Protein AF-A0A9P6LLQ5-F1 (afdb_monomer)

Solvent-accessible surface area (backbone atoms only — not comparable to full-atom values): 32988 Å² total; per-residue (Å²): 132,82,76,70,70,67,51,88,48,36,37,33,27,37,17,64,44,73,32,24,47,48,26,50,40,21,23,51,78,48,32,34,46,58,38,35,28,18,53,47,85,56,97,77,60,86,90,46,80,38,50,38,34,49,25,24,56,54,14,24,48,66,31,35,62,62,50,35,50,22,39,61,77,56,40,49,69,31,38,43,35,36,33,25,42,23,50,36,82,89,33,50,82,45,73,73,49,70,48,54,32,72,86,53,32,38,24,42,27,49,46,45,60,35,50,53,44,39,58,74,67,47,67,86,83,37,66,40,61,54,33,38,73,68,50,77,44,78,53,73,68,94,81,62,31,38,36,38,36,27,73,81,74,52,73,52,73,26,50,28,41,38,22,23,48,27,61,77,20,58,52,44,24,69,61,71,37,85,88,39,69,50,47,50,57,39,73,68,44,33,30,29,34,52,20,48,28,55,26,71,62,36,26,72,62,59,34,64,69,57,33,70,30,37,40,36,26,29,17,61,55,22,31,39,35,37,32,49,37,81,94,60,54,27,24,39,39,39,41,38,37,63,52,96,59,83,76,97,46,98,80,60,50,65,43,88,50,48,69,67,56,56,45,57,69,33,68,41,38,10,77,58,56,38,50,55,56,67,53,40,46,63,40,41,37,35,55,37,51,21,32,69,87,36,58,62,95,60,40,40,47,63,48,36,32,41,38,28,37,32,50,37,25,38,47,70,66,66,43,44,63,68,22,49,10,35,38,43,23,23,38,46,31,53,39,57,51,33,85,86,41,65,51,62,68,42,42,24,33,26,32,49,19,41,28,75,65,39,44,67,59,36,50,50,50,20,52,50,12,51,50,44,50,33,48,39,16,36,68,45,97,64,36,82,44,62,67,59,49,48,52,53,50,53,53,53,48,45,64,53,42,66,44,59,57,66,61,51,34,52,55,26,49,50,43,25,48,52,43,46,46,52,50,44,50,52,49,48,40,59,48,18,72,73,71,74,57,82,73,91,43,76,89,39,52,64,46,50,47,57,46,51,74,73,50,76,76,60,65,70,97,57,58,50,71,65,53,42,69,64,44,45,79,63,52,73,77,52,61,51,74,45,35,32,34,37,41,43,50,58,59,58,64,48,70,54,60,42,43,75,72,53,33,51,44,35,38,37,29,20,63,33,64,70,33,41,56,47,50,47,49,52,38,24,70,75,70,74,50,73,76,56,47,67,42,72,41,49,58,55,68,50,83,70,98,60,67,18,47,32,38,36,32,61,40,34,68,53,53,42,38,73,72,35,68,66,45,35,50,35,24,53,52,27,50,61,72,31,39,37,91,90,17,38,34,42,38,37,28,72,50,92,60,73,80,76,52,88,90,58,70,47,47,81,42,83,74,42,73,45,76,51,86,63,95,45,99,81,53,76,90,46,49,37,29,28,34,40,34,35,66,52,84,80,129

pLDDT: mean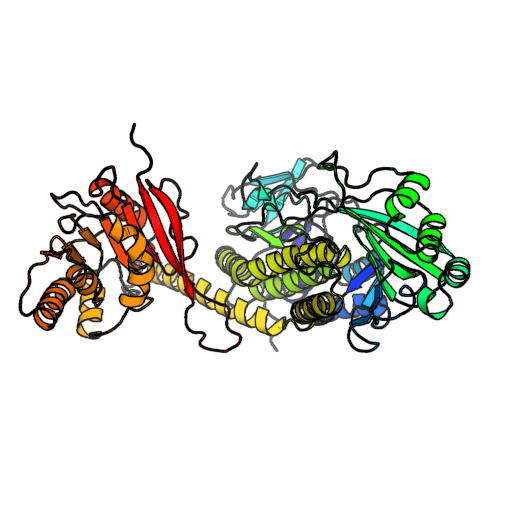 89.6, std 13.36, range [29.39, 98.88]

InterPro domains:
  IPR002938 FAD-binding domain [PF01494] (9-337)
  IPR013216 Methyltransferase type 11 [PF08241] (485-557)
  IPR029063 S-adenosyl-L-methionine-dependent methyltransferase superfamily [G3DSA:3.40.50.150] (440-607)
  IPR029063 S-adenosyl-L-methionine-dependent methyltransferase superfamily [SSF53335] (442-596)
  IPR036188 FAD/NAD(P)-binding domain superfamily [G3DSA:3.50.50.60] (10-396)
  IPR036188 FAD/NAD(P)-binding domain superfamily [SSF51905] (9-380)
  IPR051104 FAD-dependent monooxygenase-like [PTHR46720] (4-416)

Secondary structure (DSSP, 8-state):
-PPPPPPSS-EEEE--SHHHHHHHHHHHHTT--EEEEESSSS----S-EEEE-HHHHHHHHHH-HHHHHHHHHHPPPEEPEEEEETTSTTTTTSEEEEE--SSSSEEEEEHHHHHHHHHTTSPTT-EEES--EEEEE---STT-PEEEEETTS-EEEESEEEE---TT-HHHHHHH-TT-GGGS-EEEEEEEEEEEEEHHHHHHHH-HHHHHSEEEEEETTEEEEEEEEGGGTEEEEEEEEE-SS--S-SS--EE---HHHHHHHTTTS-HHHHHHHHH-B---EEEEEESSSS--S-SEETTEEE-THHHH---GGGS-HHHHHHHHHHHHHHHHHSTT--SHHHHHHHHHHHHHHHHHHHHHHHHHHHHHHHHHTT-STTTT-HHHHHHHHHHHHHHHHT--HHHHHHHHHHHHHHHHHHHHHHHHHHHHHHH---S--TTSHHHHHHHHHH-SS--SSS-HHHHHHHHHHHHTTS-TT--EEEE--TT--HHHHHHHTT---EEEEESSHHHHHHHHHHHHHHHSS--SEEEE--GGG---S--EEEEEEESHHHHHHTT-HHHHHHHHHHHHHHEEEEEEEEEEES-TTTT--TT-SEEEEEEEEEEPPPSSTTS---EEEEEEEEEPP--

Mean predicted aligned error: 14.58 Å

Structure (mmCIF, N/CA/C/O backbone):
data_AF-A0A9P6LLQ5-F1
#
_entry.id   AF-A0A9P6LLQ5-F1
#
loop_
_atom_site.group_PDB
_atom_site.id
_atom_site.type_symbol
_atom_site.label_atom_id
_atom_site.label_alt_id
_atom_site.label_comp_id
_atom_site.label_asym_id
_atom_site.label_entity_id
_atom_site.label_seq_id
_atom_site.pdbx_PDB_ins_code
_atom_site.Cartn_x
_atom_site.Cartn_y
_atom_site.Cartn_z
_atom_site.occupancy
_atom_site.B_iso_or_equiv
_atom_site.auth_seq_id
_atom_site.auth_comp_id
_atom_site.auth_asym_id
_atom_site.auth_atom_id
_atom_site.pdbx_PDB_model_num
ATOM 1 N N . MET A 1 1 ? -7.141 31.381 15.693 1.00 39.03 1 MET A N 1
ATOM 2 C CA . MET A 1 1 ? -7.296 29.912 15.676 1.00 39.03 1 MET A CA 1
ATOM 3 C C . MET A 1 1 ? -6.970 29.407 17.067 1.00 39.03 1 MET A C 1
ATOM 5 O O . MET A 1 1 ? -5.881 29.690 17.548 1.00 39.03 1 MET A O 1
ATOM 9 N N . ILE A 1 2 ? -7.929 28.777 17.743 1.00 39.59 2 ILE A N 1
ATOM 10 C CA . ILE A 1 2 ? -7.709 28.137 19.045 1.00 39.59 2 ILE A CA 1
ATOM 11 C C . ILE A 1 2 ? -6.823 26.916 18.769 1.00 39.59 2 ILE A C 1
ATOM 13 O O . ILE A 1 2 ? -7.174 26.112 17.909 1.00 39.59 2 ILE A O 1
ATOM 17 N N . SER A 1 3 ? -5.656 26.815 19.414 1.00 51.59 3 SER A N 1
ATOM 18 C CA . SER A 1 3 ? -4.838 25.597 19.337 1.00 51.59 3 SER A CA 1
ATOM 19 C C . SER A 1 3 ? -5.704 24.415 19.782 1.00 51.59 3 SER A C 1
ATOM 21 O O . SER A 1 3 ? -6.337 24.538 20.833 1.00 51.59 3 SER A O 1
ATOM 23 N N . PRO A 1 4 ? -5.757 23.297 19.034 1.00 62.06 4 PRO A N 1
ATOM 24 C CA . PRO A 1 4 ? -6.558 22.148 19.439 1.00 62.06 4 PRO A CA 1
ATOM 25 C C . PRO A 1 4 ? -6.144 21.708 20.845 1.00 62.06 4 PRO A C 1
ATOM 27 O O . PRO A 1 4 ? -4.951 21.689 21.166 1.00 62.06 4 PRO A O 1
ATOM 30 N N . SER A 1 5 ? -7.121 21.420 21.704 1.00 79.00 5 SER A N 1
ATOM 31 C CA . SER A 1 5 ? -6.853 20.912 23.047 1.00 79.00 5 SER A CA 1
ATOM 32 C C . SER A 1 5 ? -6.138 19.567 22.953 1.00 79.00 5 SER A C 1
ATOM 34 O O . SER A 1 5 ? -6.417 18.765 22.060 1.00 79.00 5 SER A O 1
ATOM 36 N N . ARG A 1 6 ? -5.210 19.317 23.878 1.00 89.69 6 ARG A N 1
ATOM 37 C CA . ARG A 1 6 ? -4.521 18.028 23.976 1.00 89.69 6 ARG A CA 1
ATOM 38 C C . ARG A 1 6 ? -5.545 16.904 24.160 1.00 89.69 6 ARG A C 1
ATOM 40 O O . ARG A 1 6 ? -6.432 17.041 24.998 1.00 89.69 6 ARG A O 1
ATOM 47 N N . LYS A 1 7 ? -5.420 15.816 23.393 1.00 92.44 7 LYS A N 1
ATOM 48 C CA . LYS A 1 7 ? -6.261 14.618 23.567 1.00 92.44 7 LYS A CA 1
ATOM 49 C C . LYS A 1 7 ? -5.940 13.918 24.893 1.00 92.44 7 LYS A C 1
ATOM 51 O O . LYS A 1 7 ? -4.792 13.942 25.340 1.00 92.44 7 LYS A O 1
ATOM 56 N N . GLU A 1 8 ? -6.942 13.285 25.499 1.00 90.88 8 GLU A N 1
ATOM 57 C CA . GLU A 1 8 ? -6.810 12.575 26.786 1.00 90.88 8 GLU A CA 1
ATOM 58 C C . GLU A 1 8 ? -6.404 11.097 26.638 1.00 90.88 8 GLU A C 1
ATOM 60 O O . GLU A 1 8 ? -6.191 10.412 27.635 1.00 90.88 8 GLU A O 1
ATOM 65 N N . PHE A 1 9 ? -6.242 10.620 25.402 1.00 94.50 9 PHE A N 1
ATOM 66 C CA . PHE A 1 9 ? -5.766 9.278 25.070 1.00 94.50 9 PHE A CA 1
ATOM 67 C C . PHE A 1 9 ? -4.343 9.302 24.496 1.00 94.50 9 PHE A C 1
ATOM 69 O O . PHE A 1 9 ? -3.889 10.321 23.969 1.00 94.50 9 PHE A O 1
ATOM 76 N N . GLU A 1 10 ? -3.646 8.168 24.557 1.00 95.50 10 GLU A N 1
ATOM 77 C CA . GLU A 1 10 ? -2.300 7.990 24.005 1.00 95.50 10 GLU A CA 1
ATOM 78 C C . GLU A 1 10 ? -2.232 6.896 22.930 1.00 95.50 10 GLU A C 1
ATOM 80 O O . GLU A 1 10 ? -2.770 5.797 23.091 1.00 95.50 10 GLU A O 1
ATOM 85 N N . VAL A 1 11 ? -1.505 7.189 21.847 1.00 98.31 11 VAL A N 1
ATOM 86 C CA . VAL A 1 11 ? -1.229 6.256 20.747 1.00 98.31 11 VAL A CA 1
ATOM 87 C C . VAL A 1 11 ? 0.194 5.697 20.852 1.00 98.31 11 VAL A C 1
ATOM 89 O O . VAL A 1 11 ? 1.173 6.439 20.766 1.00 98.31 11 VAL A O 1
ATOM 92 N N . ALA A 1 12 ? 0.335 4.379 20.962 1.00 98.56 12 ALA A N 1
ATOM 93 C CA . ALA A 1 12 ? 1.622 3.708 20.808 1.00 98.56 12 ALA A CA 1
ATOM 94 C C . ALA A 1 12 ? 1.927 3.461 19.326 1.00 98.56 12 ALA A C 1
ATOM 96 O O . ALA A 1 12 ? 1.108 2.901 18.601 1.00 98.56 12 ALA A O 1
ATOM 97 N N . ILE A 1 13 ? 3.118 3.849 18.877 1.00 98.88 13 ILE A N 1
ATOM 98 C CA . ILE A 1 13 ? 3.598 3.643 17.507 1.00 98.88 13 ILE A CA 1
ATOM 99 C C . ILE A 1 13 ? 4.696 2.582 17.544 1.00 98.88 13 ILE A C 1
ATOM 101 O O . ILE A 1 13 ? 5.737 2.792 18.164 1.00 98.88 13 ILE A O 1
ATOM 105 N N . ILE A 1 14 ? 4.484 1.445 16.886 1.00 98.62 14 ILE A N 1
ATOM 106 C CA . ILE A 1 14 ? 5.422 0.315 16.892 1.00 98.62 14 ILE A CA 1
ATOM 107 C C . ILE A 1 14 ? 6.282 0.387 15.635 1.00 98.62 14 ILE A C 1
ATOM 109 O O . ILE A 1 14 ? 5.818 0.045 14.556 1.00 98.62 14 ILE A O 1
ATOM 113 N N . GLY A 1 15 ? 7.529 0.831 15.763 1.00 97.75 15 GLY A N 1
ATOM 114 C CA . GLY A 1 15 ? 8.470 1.023 14.659 1.00 97.75 15 GLY A CA 1
ATOM 115 C C . GLY A 1 15 ? 8.764 2.498 14.371 1.00 97.75 15 GLY A C 1
ATOM 116 O O . GLY A 1 15 ? 7.870 3.304 14.118 1.00 97.75 15 GLY A O 1
ATOM 117 N N . GLY A 1 16 ? 10.049 2.842 14.376 1.00 95.81 16 GLY A N 1
ATOM 118 C CA . GLY A 1 16 ? 10.630 4.169 14.173 1.00 95.81 16 GLY A CA 1
ATOM 119 C C . GLY A 1 16 ? 11.178 4.406 12.763 1.00 95.81 16 GLY A C 1
ATOM 120 O O . GLY A 1 16 ? 12.087 5.214 12.588 1.00 95.81 16 GLY A O 1
ATOM 121 N N . GLY A 1 17 ? 10.648 3.709 11.754 1.00 94.62 17 GLY A N 1
ATOM 122 C CA . GLY A 1 17 ? 10.946 3.985 10.346 1.00 94.62 17 GLY A CA 1
ATOM 123 C C . GLY A 1 17 ? 10.231 5.238 9.817 1.00 94.62 17 GLY A C 1
ATOM 124 O O . GLY A 1 17 ? 9.564 5.958 10.560 1.00 94.62 17 GLY A O 1
ATOM 125 N N . ILE A 1 18 ? 10.308 5.467 8.498 1.00 95.06 18 ILE A N 1
ATOM 126 C CA . ILE A 1 18 ? 9.675 6.620 7.820 1.00 95.06 18 ILE A CA 1
ATOM 127 C C . ILE A 1 18 ? 8.195 6.769 8.200 1.00 95.06 18 ILE A C 1
ATOM 129 O O . ILE A 1 18 ? 7.778 7.869 8.548 1.00 95.06 18 ILE A O 1
ATOM 133 N N . ALA A 1 19 ? 7.413 5.683 8.177 1.00 97.56 19 ALA A N 1
ATOM 134 C CA . ALA A 1 19 ? 5.990 5.720 8.521 1.00 97.56 19 ALA A CA 1
ATOM 135 C C . ALA A 1 19 ? 5.755 6.180 9.972 1.00 97.56 19 ALA A C 1
ATOM 137 O O . ALA A 1 19 ? 5.012 7.131 10.211 1.00 97.56 19 ALA A O 1
ATOM 138 N N . GLY A 1 20 ? 6.437 5.550 10.935 1.00 98.19 20 GLY A N 1
ATOM 139 C CA . GLY A 1 20 ? 6.239 5.807 12.361 1.00 98.19 20 GLY A CA 1
ATOM 140 C C . GLY A 1 20 ? 6.722 7.181 12.810 1.00 98.19 20 GLY A C 1
ATOM 141 O O . GLY A 1 20 ? 6.003 7.873 13.526 1.00 98.19 20 GLY A O 1
ATOM 142 N N . VAL A 1 21 ? 7.891 7.625 12.338 1.00 98.19 21 VAL A N 1
ATOM 143 C CA . VAL A 1 21 ? 8.398 8.975 12.640 1.00 98.19 21 VAL A CA 1
ATOM 144 C C . VAL A 1 21 ? 7.507 10.046 12.009 1.00 98.19 21 VAL A C 1
ATOM 146 O O . VAL A 1 21 ? 7.161 11.018 12.679 1.00 98.19 21 VAL A O 1
ATOM 149 N N . THR A 1 22 ? 7.066 9.852 10.762 1.00 98.56 22 THR A N 1
ATOM 150 C CA . THR A 1 22 ? 6.141 10.788 10.099 1.00 98.56 22 THR A CA 1
ATOM 151 C C . THR A 1 22 ? 4.816 10.888 10.857 1.00 98.56 22 THR A C 1
ATOM 153 O O . THR A 1 22 ? 4.329 11.993 11.109 1.00 98.56 22 THR A O 1
ATOM 156 N N . LEU A 1 23 ? 4.251 9.748 11.271 1.00 98.81 23 LEU A N 1
ATOM 157 C CA . LEU A 1 23 ? 3.024 9.699 12.065 1.00 98.81 23 LEU A CA 1
ATOM 158 C C . LEU A 1 23 ? 3.201 10.401 13.416 1.00 98.81 23 LEU A C 1
ATOM 160 O O . LEU A 1 23 ? 2.365 11.221 13.785 1.00 98.81 23 LEU A O 1
ATOM 164 N N . ALA A 1 24 ? 4.300 10.140 14.126 1.00 98.69 24 ALA A N 1
ATOM 165 C CA . ALA A 1 24 ? 4.577 10.749 15.424 1.00 98.69 24 ALA A CA 1
ATOM 166 C C . ALA A 1 24 ? 4.699 12.277 15.343 1.00 98.69 24 ALA A C 1
ATOM 168 O O . ALA A 1 24 ? 4.141 12.979 16.189 1.00 98.69 24 ALA A O 1
ATOM 169 N N . ILE A 1 25 ? 5.369 12.807 14.310 1.00 98.44 25 ILE A N 1
ATOM 170 C CA . ILE A 1 25 ? 5.411 14.254 14.042 1.00 98.44 25 ILE A CA 1
ATOM 171 C C . ILE A 1 25 ? 3.991 14.771 13.805 1.00 98.44 25 ILE A C 1
ATOM 173 O O . ILE A 1 25 ? 3.567 15.733 14.446 1.00 98.44 25 ILE A O 1
ATOM 177 N N . SER A 1 26 ? 3.241 14.115 12.916 1.00 98.44 26 SER A N 1
ATOM 178 C CA . SER A 1 26 ? 1.905 14.557 12.518 1.00 98.44 26 SER A CA 1
ATOM 179 C C . SER A 1 26 ? 0.912 14.579 13.689 1.00 98.44 26 SER A C 1
ATOM 181 O O . SER A 1 26 ? 0.172 15.556 13.836 1.00 98.44 26 SER A O 1
ATOM 183 N N . LEU A 1 27 ? 0.947 13.562 14.558 1.00 98.31 27 LEU A N 1
ATOM 184 C CA . LEU A 1 27 ? 0.155 13.463 15.790 1.00 98.31 27 LEU A CA 1
ATOM 185 C C . LEU A 1 27 ? 0.591 14.492 16.841 1.00 98.31 27 LEU A C 1
ATOM 187 O O . LEU A 1 27 ? -0.252 15.212 17.378 1.00 98.31 27 LEU A O 1
ATOM 191 N N . SER A 1 28 ? 1.899 14.633 17.080 1.00 97.25 28 SER A N 1
ATOM 192 C CA . SER A 1 28 ? 2.438 15.593 18.056 1.00 97.25 28 SER A CA 1
ATOM 193 C C . SER A 1 28 ? 2.051 17.031 17.709 1.00 97.25 28 SER A C 1
ATOM 195 O O . SER A 1 28 ? 1.635 17.793 18.580 1.00 97.25 28 SER A O 1
ATOM 197 N N . LYS A 1 29 ? 2.115 17.403 16.424 1.00 95.94 29 LYS A N 1
ATOM 198 C CA . LYS A 1 29 ? 1.705 18.730 15.929 1.00 95.94 29 LYS A CA 1
ATOM 199 C C . LYS A 1 29 ? 0.200 18.980 16.039 1.00 95.94 29 LYS A C 1
ATOM 201 O O . LYS A 1 29 ? -0.226 20.131 16.059 1.00 95.94 29 LYS A O 1
ATOM 206 N N . ARG A 1 30 ? -0.593 17.914 16.149 1.00 96.12 30 ARG A N 1
ATOM 207 C CA . ARG A 1 30 ? -2.045 17.940 16.371 1.00 96.12 30 ARG A CA 1
ATOM 208 C C . ARG A 1 30 ? -2.429 17.767 17.846 1.00 96.12 30 ARG A C 1
ATOM 210 O O . ARG A 1 30 ? -3.601 17.569 18.146 1.00 96.12 30 ARG A O 1
ATOM 217 N N . ASN A 1 31 ? -1.463 17.856 18.766 1.00 95.31 31 ASN A N 1
ATOM 218 C CA . ASN A 1 31 ? -1.653 17.668 20.208 1.00 95.31 31 ASN A CA 1
ATOM 219 C C . ASN A 1 31 ? -2.263 16.301 20.587 1.00 95.31 31 ASN A C 1
ATOM 221 O O . ASN A 1 31 ? -2.956 16.188 21.602 1.00 95.31 31 ASN A O 1
ATOM 225 N N . VAL A 1 32 ? -1.980 15.256 19.800 1.00 97.19 32 VAL A N 1
ATOM 226 C CA . VAL A 1 32 ? -2.304 13.865 20.140 1.00 97.19 32 VAL A CA 1
ATOM 227 C C . VAL A 1 32 ? -1.087 13.230 20.829 1.00 97.19 32 VAL A C 1
ATOM 229 O O . VAL A 1 32 ? -0.031 13.121 20.198 1.00 97.19 32 VAL A O 1
ATOM 232 N N . PRO A 1 33 ? -1.188 12.823 22.109 1.00 97.06 33 PRO A N 1
ATOM 233 C CA . PRO A 1 33 ? -0.116 12.109 22.795 1.00 97.06 33 PRO A CA 1
ATOM 234 C C . PRO A 1 33 ? 0.243 10.808 22.075 1.00 97.06 33 PRO A C 1
ATOM 236 O O . PRO A 1 33 ? -0.631 10.004 21.749 1.00 97.06 33 PRO A O 1
ATOM 239 N N . CYS A 1 34 ? 1.534 10.589 21.840 1.00 98.12 34 CYS A N 1
ATOM 240 C CA . CYS A 1 34 ? 2.021 9.334 21.290 1.00 98.12 34 CYS A CA 1
ATOM 241 C C . CYS A 1 34 ? 3.435 9.008 21.773 1.00 98.12 34 CYS A C 1
ATOM 243 O O . CYS A 1 34 ? 4.178 9.907 22.164 1.00 98.12 34 CYS A O 1
ATOM 245 N N . THR A 1 35 ? 3.792 7.724 21.711 1.00 98.69 35 THR A N 1
ATOM 246 C CA . THR A 1 35 ? 5.124 7.205 22.049 1.00 98.69 35 THR A CA 1
ATOM 247 C C . THR A 1 35 ? 5.579 6.224 20.967 1.00 98.69 35 THR A C 1
ATOM 249 O O . THR A 1 35 ? 4.832 5.316 20.602 1.00 98.69 35 THR A O 1
ATOM 252 N N . ILE A 1 36 ? 6.803 6.385 20.451 1.00 98.69 36 ILE A N 1
ATOM 253 C CA . ILE A 1 36 ? 7.416 5.447 19.495 1.00 98.69 36 ILE A CA 1
ATOM 254 C C . ILE A 1 36 ? 8.150 4.348 20.266 1.00 98.69 36 ILE A C 1
ATOM 256 O O . ILE A 1 36 ? 9.004 4.643 21.100 1.00 98.69 36 ILE A O 1
ATOM 260 N N . TYR A 1 37 ? 7.895 3.091 19.922 1.00 98.56 37 TYR A N 1
ATOM 261 C CA . TYR A 1 37 ? 8.639 1.920 20.378 1.00 98.56 37 TYR A CA 1
ATOM 262 C C . TYR A 1 37 ? 9.444 1.363 19.202 1.00 98.56 37 TYR A C 1
ATOM 264 O O . TYR A 1 37 ? 8.872 0.865 18.236 1.00 98.56 37 TYR A O 1
ATOM 272 N N . GLU A 1 38 ? 10.769 1.491 19.260 1.00 97.38 38 GLU A N 1
ATOM 273 C CA . GLU A 1 38 ? 11.691 1.075 18.197 1.00 97.38 38 GLU A CA 1
ATOM 274 C C . GLU A 1 38 ? 12.566 -0.081 18.680 1.00 97.38 38 GLU A C 1
ATOM 276 O O . GLU A 1 38 ? 13.156 -0.010 19.759 1.00 97.38 38 GLU A O 1
ATOM 281 N N . LYS A 1 39 ? 12.678 -1.141 17.874 1.00 95.56 39 LYS A N 1
ATOM 282 C CA . LYS A 1 39 ? 13.473 -2.329 18.210 1.00 95.56 39 LYS A CA 1
ATOM 283 C C . LYS A 1 39 ? 14.980 -2.069 18.196 1.00 95.56 39 LYS A C 1
ATOM 285 O O . LYS A 1 39 ? 15.701 -2.680 18.976 1.00 95.56 39 LYS A O 1
ATOM 290 N N . ALA A 1 40 ? 15.465 -1.180 17.335 1.00 93.38 40 ALA A N 1
ATOM 291 C CA . ALA A 1 40 ? 16.864 -0.792 17.264 1.00 93.38 40 ALA A CA 1
ATOM 292 C C . ALA A 1 40 ? 17.268 0.085 18.461 1.00 93.38 40 ALA A C 1
ATOM 294 O O . ALA A 1 40 ? 16.442 0.756 19.081 1.00 93.38 40 ALA A O 1
ATOM 295 N N . GLY A 1 41 ? 18.567 0.105 18.770 1.00 92.06 41 GLY A N 1
ATOM 296 C CA . GLY A 1 41 ? 19.126 0.929 19.850 1.00 92.06 41 GLY A CA 1
ATOM 297 C C . GLY A 1 41 ? 19.239 2.422 19.521 1.00 92.06 41 GLY A C 1
ATOM 298 O O . GLY A 1 41 ? 19.517 3.225 20.407 1.00 92.06 41 GLY A O 1
ATOM 299 N N . ALA A 1 42 ? 19.039 2.792 18.258 1.00 88.31 42 ALA A N 1
ATOM 300 C CA . ALA A 1 42 ? 19.014 4.159 17.759 1.00 88.31 42 ALA A CA 1
ATOM 301 C C . ALA A 1 42 ? 18.252 4.187 16.428 1.00 88.31 42 ALA A C 1
ATOM 303 O O . ALA A 1 42 ? 18.064 3.143 15.802 1.00 88.31 42 ALA A O 1
ATOM 304 N N . PHE A 1 43 ? 17.863 5.377 15.968 1.00 82.75 43 PHE A N 1
ATOM 305 C CA . PHE A 1 43 ? 17.420 5.547 14.587 1.00 82.75 43 PHE A CA 1
ATOM 306 C C . PHE A 1 43 ? 18.602 5.258 13.663 1.00 82.75 43 PHE A C 1
ATOM 308 O O . PHE A 1 43 ? 19.517 6.068 13.537 1.00 82.75 43 PHE A O 1
ATOM 315 N N . THR A 1 44 ? 18.617 4.075 13.061 1.00 68.50 44 THR A N 1
ATOM 316 C CA . THR A 1 44 ? 19.648 3.672 12.111 1.00 68.50 44 THR A CA 1
ATOM 317 C C . THR A 1 44 ? 18.982 3.077 10.890 1.00 68.50 44 THR A C 1
ATOM 319 O O . THR A 1 44 ? 18.074 2.257 10.982 1.00 68.50 44 THR A O 1
ATOM 322 N N . GLU A 1 45 ? 19.430 3.512 9.720 1.00 62.38 45 GLU A N 1
ATOM 323 C CA . GLU A 1 45 ? 19.007 2.945 8.450 1.00 62.38 45 GLU A CA 1
ATOM 324 C C . GLU A 1 45 ? 20.226 2.833 7.546 1.00 62.38 45 GLU A C 1
ATOM 326 O O . GLU A 1 45 ? 20.957 3.804 7.335 1.00 62.38 45 GLU A O 1
ATOM 331 N N . ILE A 1 46 ? 20.470 1.637 7.015 1.00 54.09 46 ILE A N 1
ATOM 332 C CA . ILE A 1 46 ? 21.615 1.397 6.139 1.00 54.09 46 ILE A CA 1
ATOM 333 C C . ILE A 1 46 ? 21.250 1.819 4.709 1.00 54.09 46 ILE A C 1
ATOM 335 O O . ILE A 1 46 ? 20.429 1.189 4.048 1.00 54.09 46 ILE A O 1
ATOM 339 N N . GLY A 1 47 ? 21.902 2.886 4.234 1.00 55.47 47 GLY A N 1
ATOM 340 C CA . GLY A 1 47 ? 22.489 2.973 2.889 1.00 55.47 47 GLY A CA 1
ATOM 341 C C . GLY A 1 47 ? 21.610 2.718 1.659 1.00 55.47 47 GLY A C 1
ATOM 342 O O . GLY A 1 47 ? 22.097 2.116 0.705 1.00 55.47 47 GLY A O 1
ATOM 343 N N . ALA A 1 48 ? 20.365 3.195 1.622 1.00 64.00 48 ALA A N 1
ATOM 344 C CA . ALA A 1 48 ? 19.564 3.187 0.396 1.00 64.00 48 ALA A CA 1
ATOM 345 C C . ALA A 1 48 ? 19.139 4.602 -0.022 1.00 64.00 48 ALA A C 1
ATOM 347 O O . ALA A 1 48 ? 18.703 5.417 0.799 1.00 64.00 48 ALA A O 1
ATOM 348 N N . GLY A 1 49 ? 19.249 4.882 -1.323 1.00 77.31 49 GLY A N 1
ATOM 349 C CA . GLY A 1 49 ? 18.578 6.024 -1.936 1.00 77.31 49 GLY A CA 1
ATOM 350 C C . GLY A 1 49 ? 17.065 5.819 -1.908 1.00 77.31 49 GLY A C 1
ATOM 351 O O . GLY A 1 49 ? 16.585 4.703 -2.111 1.00 77.31 49 GLY A O 1
ATOM 352 N N . LEU A 1 50 ? 16.325 6.890 -1.643 1.00 86.81 50 LEU A N 1
ATOM 353 C CA . LEU A 1 50 ? 14.870 6.906 -1.639 1.00 86.81 50 LEU A CA 1
ATOM 354 C C . LEU A 1 50 ? 14.364 7.828 -2.744 1.00 86.81 50 LEU A C 1
ATOM 356 O O . LEU A 1 50 ? 14.782 8.982 -2.812 1.00 86.81 50 LEU A O 1
ATOM 360 N N . GLY A 1 51 ? 13.460 7.328 -3.584 1.00 90.81 51 GLY A N 1
ATOM 361 C CA .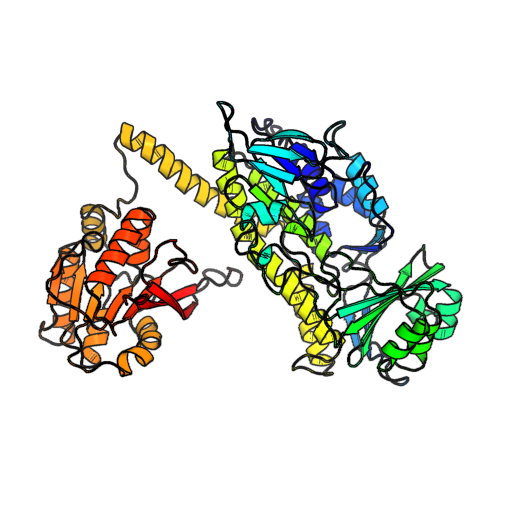 GLY A 1 51 ? 12.678 8.154 -4.498 1.00 90.81 51 GLY A CA 1
ATOM 362 C C . GLY A 1 51 ? 11.394 8.617 -3.817 1.00 90.81 51 GLY A C 1
ATOM 363 O O . GLY A 1 51 ? 10.661 7.800 -3.265 1.00 90.81 51 GLY A O 1
ATOM 364 N N . ILE A 1 52 ? 11.125 9.919 -3.844 1.00 94.50 52 ILE A N 1
ATOM 365 C CA . ILE A 1 52 ? 9.881 10.515 -3.352 1.00 94.50 52 ILE A CA 1
ATOM 366 C C . ILE A 1 52 ? 9.112 11.085 -4.540 1.00 94.50 52 ILE A C 1
ATOM 368 O O . ILE A 1 52 ? 9.597 11.968 -5.248 1.00 94.50 52 ILE A O 1
ATOM 372 N N . THR A 1 53 ? 7.907 10.567 -4.757 1.00 95.25 53 THR A N 1
ATOM 373 C CA . THR A 1 53 ? 6.992 10.986 -5.824 1.00 95.25 53 THR A CA 1
ATOM 374 C C . THR A 1 53 ? 6.242 12.285 -5.463 1.00 95.25 53 THR A C 1
ATOM 376 O O . THR A 1 53 ? 6.189 12.685 -4.291 1.00 95.25 53 THR A O 1
ATOM 379 N N . PRO A 1 54 ? 5.607 12.971 -6.435 1.00 95.62 54 PRO A N 1
ATOM 380 C CA . PRO A 1 54 ? 4.905 14.231 -6.170 1.00 95.62 54 PRO A CA 1
ATOM 381 C C . PRO A 1 54 ? 3.764 14.137 -5.139 1.00 95.62 54 PRO A C 1
ATOM 383 O O . PRO A 1 54 ? 3.605 15.038 -4.312 1.00 95.62 54 PRO A O 1
ATOM 386 N N . ASN A 1 55 ? 2.993 13.043 -5.131 1.00 96.50 55 ASN A N 1
ATOM 387 C CA . ASN A 1 55 ? 1.944 12.785 -4.132 1.00 96.50 55 ASN A CA 1
ATOM 388 C C . ASN A 1 55 ? 2.498 12.724 -2.707 1.00 96.50 55 ASN A C 1
ATOM 390 O O . ASN A 1 55 ? 1.930 13.339 -1.806 1.00 96.50 55 ASN A O 1
ATOM 394 N N . ALA A 1 56 ? 3.650 12.082 -2.518 1.00 97.00 56 ALA A N 1
ATOM 395 C CA . ALA A 1 56 ? 4.312 12.003 -1.224 1.00 97.00 56 ALA A CA 1
ATOM 396 C C . ALA A 1 56 ? 4.717 13.392 -0.718 1.00 97.00 56 ALA A C 1
ATOM 398 O O . ALA A 1 56 ? 4.523 13.708 0.449 1.00 97.00 56 ALA A O 1
ATOM 399 N N . THR A 1 57 ? 5.194 14.266 -1.608 1.00 95.81 57 THR A N 1
ATOM 400 C CA . THR A 1 57 ? 5.553 15.649 -1.259 1.00 95.81 57 THR A CA 1
ATOM 401 C C . THR A 1 57 ? 4.339 16.453 -0.777 1.00 95.81 57 THR A C 1
ATOM 403 O O . THR A 1 57 ? 4.448 17.244 0.163 1.00 95.81 57 THR A O 1
ATOM 406 N N . ARG A 1 58 ? 3.163 16.249 -1.389 1.00 97.56 58 ARG A N 1
ATOM 407 C CA . ARG A 1 58 ? 1.900 16.841 -0.913 1.00 97.56 58 ARG A CA 1
ATOM 408 C C . ARG A 1 58 ? 1.478 16.246 0.430 1.00 97.56 58 ARG A C 1
ATOM 410 O O . ARG A 1 58 ? 1.110 17.000 1.326 1.00 97.56 58 ARG A O 1
ATOM 417 N N . ALA A 1 59 ? 1.608 14.931 0.597 1.00 98.50 59 ALA A N 1
ATOM 418 C CA . ALA A 1 59 ? 1.301 14.249 1.850 1.00 98.50 59 ALA A CA 1
ATOM 419 C C . ALA A 1 59 ? 2.197 14.708 3.011 1.00 98.50 59 ALA A C 1
ATOM 421 O O . ALA A 1 59 ? 1.684 14.955 4.095 1.00 98.50 59 ALA A O 1
ATOM 422 N N . MET A 1 60 ? 3.497 14.943 2.784 1.00 98.56 60 MET A N 1
ATOM 423 C CA . MET A 1 60 ? 4.396 15.507 3.802 1.00 98.56 60 MET A CA 1
ATOM 424 C C . MET A 1 60 ? 3.863 16.838 4.340 1.00 98.56 60 MET A C 1
ATOM 426 O O . MET A 1 60 ? 3.828 17.041 5.548 1.00 98.56 60 MET A O 1
ATOM 430 N N . LYS A 1 61 ? 3.402 17.730 3.453 1.00 98.00 61 LYS A N 1
ATOM 431 C CA . LYS A 1 61 ? 2.826 19.026 3.845 1.00 98.00 61 LYS A CA 1
ATOM 432 C C . LYS A 1 61 ? 1.518 18.861 4.622 1.00 98.00 61 LYS A C 1
ATOM 434 O O . LYS A 1 61 ? 1.280 19.630 5.547 1.00 98.00 61 LYS A O 1
ATOM 439 N N . ALA A 1 62 ? 0.704 17.864 4.269 1.00 98.06 62 ALA A N 1
ATOM 440 C CA . ALA A 1 62 ? -0.497 17.512 5.023 1.00 98.06 62 ALA A CA 1
ATOM 441 C C . ALA A 1 62 ? -0.159 16.933 6.411 1.00 98.06 62 ALA A C 1
ATOM 443 O O . ALA A 1 62 ? -0.869 17.217 7.374 1.00 98.06 62 ALA A O 1
ATOM 444 N N . CYS A 1 63 ? 0.941 16.181 6.556 1.00 98.12 63 CYS A N 1
ATOM 445 C CA . CYS A 1 63 ? 1.432 15.729 7.859 1.00 98.12 63 CYS A CA 1
ATOM 446 C C . CYS A 1 63 ? 1.852 16.911 8.736 1.00 98.12 63 CYS A C 1
ATOM 448 O O . CYS A 1 63 ? 1.296 17.077 9.818 1.00 98.12 63 CYS A O 1
ATOM 450 N N . ASP A 1 64 ? 2.840 17.684 8.287 1.00 97.62 64 ASP A N 1
ATOM 451 C CA . ASP A 1 64 ? 3.312 18.944 8.867 1.00 97.62 64 ASP A CA 1
ATOM 452 C C . ASP A 1 64 ? 4.412 19.525 7.960 1.00 97.62 64 ASP A C 1
ATOM 454 O O . ASP A 1 64 ? 5.195 18.785 7.356 1.00 97.62 64 ASP A O 1
ATOM 458 N N . LEU A 1 65 ? 4.546 20.852 7.900 1.00 96.75 65 LEU A N 1
ATOM 459 C CA . LEU A 1 65 ? 5.558 21.486 7.050 1.00 96.75 65 LEU A CA 1
ATOM 460 C C . LEU A 1 65 ? 6.995 21.058 7.407 1.00 96.75 65 LEU A C 1
ATOM 462 O O . LEU A 1 65 ? 7.840 21.009 6.512 1.00 96.75 65 LEU A O 1
ATOM 466 N N . SER A 1 66 ? 7.275 20.699 8.666 1.00 96.94 66 SER A N 1
ATOM 467 C CA . SER A 1 66 ? 8.596 20.210 9.088 1.00 96.94 66 SER A CA 1
ATOM 468 C C . SER A 1 66 ? 9.006 18.902 8.407 1.00 96.94 66 SER A C 1
ATOM 470 O O . SER A 1 66 ? 10.181 18.744 8.080 1.00 96.94 66 SER A O 1
ATOM 472 N N . VAL A 1 67 ? 8.057 18.009 8.096 1.00 97.88 67 VAL A N 1
ATOM 473 C CA . VAL A 1 67 ? 8.330 16.763 7.356 1.00 97.88 67 VAL A CA 1
ATOM 474 C C . VAL A 1 67 ? 8.803 17.094 5.941 1.00 97.88 67 VAL A C 1
ATOM 476 O O . VAL A 1 67 ? 9.824 16.585 5.479 1.00 97.88 67 VAL A O 1
ATOM 479 N N . TYR A 1 68 ? 8.099 18.010 5.269 1.00 97.75 68 TYR A N 1
ATOM 480 C CA . TYR A 1 68 ? 8.496 18.484 3.944 1.00 97.75 68 TYR A CA 1
ATOM 481 C C . TYR A 1 68 ? 9.852 19.198 3.986 1.00 97.75 68 TYR A C 1
ATOM 483 O O . TYR A 1 68 ? 10.697 18.947 3.137 1.00 97.75 68 TYR A O 1
ATOM 491 N N . GLN A 1 69 ? 10.091 20.057 4.978 1.00 97.38 69 GLN A N 1
ATOM 492 C CA . GLN A 1 69 ? 11.362 20.771 5.119 1.00 97.38 69 GLN A CA 1
ATOM 493 C C . GLN A 1 69 ? 12.534 19.823 5.390 1.00 97.38 69 GLN A C 1
ATOM 495 O O . GLN A 1 69 ? 13.615 20.035 4.846 1.00 97.38 69 GLN A O 1
ATOM 500 N N . ALA A 1 70 ? 12.339 18.781 6.203 1.00 96.56 70 ALA A N 1
ATOM 501 C CA . ALA A 1 70 ? 13.345 17.747 6.430 1.00 96.56 70 ALA A CA 1
ATOM 502 C C . ALA A 1 70 ? 13.724 17.045 5.121 1.00 96.56 70 ALA A C 1
ATOM 504 O O . ALA A 1 70 ? 14.907 16.862 4.848 1.00 96.56 70 ALA A O 1
ATOM 505 N N . PHE A 1 71 ? 12.732 16.721 4.287 1.00 96.56 71 PHE A N 1
ATOM 506 C CA . PHE A 1 71 ? 12.959 16.158 2.960 1.00 96.56 71 PHE A CA 1
ATOM 507 C C . PHE A 1 71 ? 13.675 17.143 2.028 1.00 96.56 71 PHE A C 1
ATOM 509 O O . PHE A 1 71 ? 14.701 16.809 1.442 1.00 96.56 71 PHE A O 1
ATOM 516 N N . ASP A 1 72 ? 13.161 18.366 1.913 1.00 95.94 72 ASP A N 1
ATOM 517 C CA . ASP A 1 72 ? 13.624 19.367 0.952 1.00 95.94 72 ASP A CA 1
ATOM 518 C C . ASP A 1 72 ? 15.093 19.760 1.169 1.00 95.94 72 ASP A C 1
ATOM 520 O O . ASP A 1 72 ? 15.820 19.967 0.202 1.00 95.94 72 ASP A O 1
ATOM 524 N N . ARG A 1 73 ? 15.563 19.762 2.427 1.00 95.44 73 ARG A N 1
ATOM 525 C CA . ARG A 1 73 ? 16.974 20.010 2.780 1.00 95.44 73 ARG A CA 1
ATOM 526 C C . ARG A 1 73 ? 17.948 18.979 2.205 1.00 95.44 73 ARG A C 1
ATOM 528 O O . ARG A 1 73 ? 19.112 19.307 1.987 1.00 95.44 73 ARG A O 1
ATOM 535 N N . VAL A 1 74 ? 17.508 17.735 2.015 1.00 92.44 74 VAL A N 1
ATOM 536 C CA . VAL A 1 74 ? 18.379 16.605 1.632 1.00 92.44 74 VAL A CA 1
ATOM 537 C C . VAL A 1 74 ? 18.060 16.039 0.248 1.00 92.44 74 VAL A C 1
ATOM 539 O O . VAL A 1 74 ? 18.813 15.209 -0.271 1.00 92.44 74 VAL A O 1
ATOM 542 N N . ALA A 1 75 ? 16.943 16.455 -0.341 1.00 92.56 75 ALA A N 1
ATOM 543 C CA . ALA A 1 75 ? 16.467 15.984 -1.626 1.00 92.56 75 ALA A CA 1
ATOM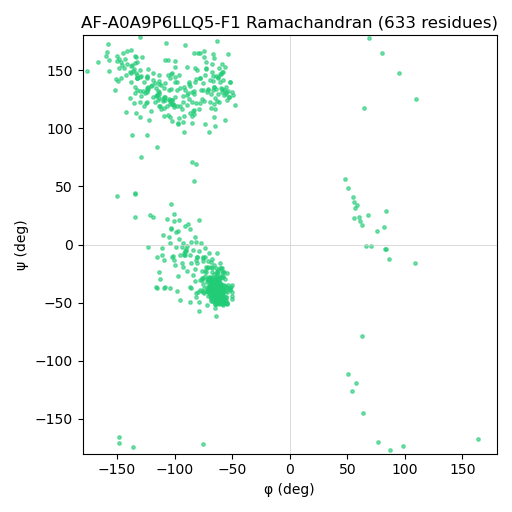 544 C C . ALA A 1 75 ? 17.162 16.689 -2.792 1.00 92.56 75 ALA A C 1
ATOM 546 O O . ALA A 1 75 ? 17.400 17.895 -2.780 1.00 92.56 75 ALA A O 1
ATOM 547 N N . GLN A 1 76 ? 17.428 15.925 -3.844 1.00 88.94 76 GLN A N 1
ATOM 548 C CA . GLN A 1 76 ? 17.856 16.455 -5.133 1.00 88.94 76 GLN A CA 1
ATOM 549 C C . GLN A 1 76 ? 16.671 17.103 -5.880 1.00 88.94 76 GLN A C 1
ATOM 551 O O . GLN A 1 76 ? 15.506 16.905 -5.493 1.00 88.94 76 GLN A O 1
ATOM 556 N N . PRO A 1 77 ? 16.945 17.884 -6.944 1.00 88.94 77 PRO A N 1
ATOM 557 C CA . PRO A 1 77 ? 15.923 18.332 -7.885 1.00 88.94 77 PRO A CA 1
ATOM 558 C C . PRO A 1 77 ? 15.102 17.172 -8.452 1.00 88.94 77 PRO A C 1
ATOM 560 O O . PRO A 1 77 ? 15.480 16.004 -8.328 1.00 88.94 77 PRO A O 1
ATOM 563 N N . SER A 1 78 ? 13.959 17.504 -9.052 1.00 89.62 78 SER A N 1
ATOM 564 C CA . SER A 1 78 ? 13.135 16.493 -9.703 1.00 89.62 78 SER A CA 1
ATOM 565 C C . SER A 1 78 ? 13.871 15.874 -10.887 1.00 89.62 78 SER A C 1
ATOM 567 O O . SER A 1 78 ? 14.676 16.532 -11.548 1.00 89.62 78 SER A O 1
ATOM 569 N N . ILE A 1 79 ? 13.639 14.582 -11.087 1.00 87.88 79 ILE A N 1
ATOM 570 C CA . ILE A 1 79 ? 14.371 13.754 -12.032 1.00 87.88 79 ILE A CA 1
ATOM 571 C C . ILE A 1 79 ? 13.422 13.315 -13.143 1.00 87.88 79 ILE A C 1
ATOM 573 O O . ILE A 1 79 ? 12.403 12.665 -12.884 1.00 87.88 79 ILE A O 1
ATOM 577 N N . ARG A 1 80 ? 13.826 13.594 -14.385 1.00 93.12 80 ARG A N 1
ATOM 578 C CA . ARG A 1 80 ? 13.299 12.930 -15.578 1.00 93.12 80 ARG A CA 1
ATOM 579 C C . ARG A 1 80 ? 13.866 11.514 -15.666 1.00 93.12 80 ARG A C 1
ATOM 581 O O . ARG A 1 80 ? 15.083 11.335 -15.708 1.00 93.12 80 ARG A O 1
ATOM 588 N N . TRP A 1 81 ? 12.979 10.530 -15.724 1.00 95.12 81 TRP A N 1
ATOM 589 C CA . TRP A 1 81 ? 13.321 9.135 -15.981 1.00 95.12 81 TRP A CA 1
ATOM 590 C C . TRP A 1 81 ? 13.160 8.830 -17.460 1.00 95.12 81 TRP A C 1
ATOM 592 O O . TRP A 1 81 ? 12.051 8.943 -17.980 1.00 95.12 81 TRP A O 1
ATOM 602 N N . ASP A 1 82 ? 14.244 8.438 -18.121 1.00 97.19 82 ASP A N 1
ATOM 603 C CA . ASP A 1 82 ? 14.206 7.956 -19.498 1.00 97.19 82 ASP A CA 1
ATOM 604 C C . ASP A 1 82 ? 14.032 6.436 -19.516 1.00 97.19 82 ASP A C 1
ATOM 606 O O . ASP A 1 82 ? 14.709 5.706 -18.791 1.00 97.19 82 ASP A O 1
ATOM 610 N N . PHE A 1 83 ? 13.111 5.970 -20.353 1.00 97.69 83 PHE A N 1
ATOM 611 C CA . PHE A 1 83 ? 12.813 4.562 -20.565 1.00 97.69 83 PHE A CA 1
ATOM 612 C C . PHE A 1 83 ? 13.311 4.161 -21.952 1.00 97.69 83 PHE A C 1
ATOM 614 O O . PHE A 1 83 ? 13.012 4.826 -22.950 1.00 97.69 83 PHE A O 1
ATOM 621 N N . LEU A 1 84 ? 14.108 3.100 -22.002 1.00 97.44 84 LEU A N 1
ATOM 622 C CA . LEU A 1 84 ? 14.850 2.660 -23.180 1.00 97.44 84 LEU A CA 1
ATOM 623 C C . LEU A 1 84 ? 14.668 1.153 -23.391 1.00 97.44 84 LEU A C 1
ATOM 625 O O . LEU A 1 84 ? 14.390 0.416 -22.448 1.00 97.44 84 LEU A O 1
ATOM 629 N N . ASP A 1 85 ? 14.873 0.687 -24.620 1.00 96.31 85 ASP A N 1
ATOM 630 C CA . ASP A 1 85 ? 14.966 -0.743 -24.927 1.00 96.31 85 ASP A CA 1
ATOM 631 C C . ASP A 1 85 ? 16.436 -1.172 -24.885 1.00 96.31 85 ASP A C 1
ATOM 633 O O . ASP A 1 85 ? 17.218 -0.868 -25.784 1.00 96.31 85 ASP A O 1
ATOM 637 N N . GLY A 1 86 ? 16.813 -1.874 -23.819 1.00 96.19 86 GLY A N 1
ATOM 638 C CA . GLY A 1 86 ? 18.167 -2.348 -23.571 1.00 96.19 86 GLY A CA 1
ATOM 639 C C . GLY A 1 86 ? 18.505 -3.693 -24.192 1.00 96.19 86 GLY A C 1
ATOM 640 O O . GLY A 1 86 ? 19.509 -4.270 -23.787 1.00 96.19 86 GLY A O 1
ATOM 641 N N . SER A 1 87 ? 17.706 -4.224 -25.117 1.00 94.38 87 SER A N 1
ATOM 642 C CA . SER A 1 87 ? 17.943 -5.547 -25.710 1.00 94.38 87 SER A CA 1
ATOM 643 C C . SER A 1 87 ? 19.074 -5.570 -26.747 1.00 94.38 87 SER A C 1
ATOM 645 O O . SER A 1 87 ? 19.748 -6.589 -26.902 1.00 94.38 87 SER A O 1
ATOM 647 N N . SER A 1 88 ? 19.328 -4.454 -27.443 1.00 94.25 88 SER A N 1
ATOM 648 C CA . SER A 1 88 ? 20.271 -4.399 -28.569 1.00 94.25 88 SER A CA 1
ATOM 649 C C . SER A 1 88 ? 21.104 -3.108 -28.609 1.00 94.25 88 SER A C 1
ATOM 651 O O . SER A 1 88 ? 20.665 -2.081 -28.087 1.00 94.25 88 SER A O 1
ATOM 653 N N . PRO A 1 89 ? 22.304 -3.119 -29.225 1.00 92.94 89 PRO A N 1
ATOM 654 C CA . PRO A 1 89 ? 23.092 -1.902 -29.453 1.00 92.94 89 PRO A CA 1
ATOM 655 C C . PRO A 1 89 ? 22.369 -0.817 -30.263 1.00 92.94 89 PRO A C 1
ATOM 657 O O . PRO A 1 89 ? 22.686 0.361 -30.134 1.00 92.94 89 PRO A O 1
ATOM 660 N N . GLU A 1 90 ? 21.435 -1.199 -31.134 1.00 92.81 90 GLU A N 1
ATOM 661 C CA . GLU A 1 90 ? 20.710 -0.273 -32.004 1.00 92.81 90 GLU A CA 1
ATOM 662 C C . GLU A 1 90 ? 19.626 0.512 -31.251 1.00 92.81 90 GLU A C 1
ATOM 664 O O . GLU A 1 90 ? 19.223 1.588 -31.695 1.00 92.81 90 GLU A O 1
ATOM 669 N N . THR A 1 91 ? 19.151 -0.018 -30.121 1.00 92.88 91 THR A N 1
ATOM 670 C CA . THR A 1 91 ? 18.011 0.524 -29.367 1.00 92.88 91 THR A CA 1
ATOM 671 C C . THR A 1 91 ? 18.387 1.072 -27.995 1.00 92.88 91 THR A C 1
ATOM 673 O O . THR A 1 91 ? 17.678 1.938 -27.480 1.00 92.88 91 THR A O 1
ATOM 676 N N . ASP A 1 92 ? 19.501 0.623 -27.407 1.00 93.38 92 ASP A N 1
ATOM 677 C CA . ASP A 1 92 ? 19.838 0.897 -26.003 1.00 93.38 92 ASP A CA 1
ATOM 678 C C . ASP A 1 92 ? 20.218 2.355 -25.694 1.00 93.38 92 ASP A C 1
ATOM 680 O O . ASP A 1 92 ? 20.361 2.714 -24.525 1.00 93.38 92 ASP A O 1
ATOM 684 N N . ASP A 1 93 ? 20.359 3.205 -26.713 1.00 95.25 93 ASP A N 1
ATOM 685 C CA . ASP A 1 93 ? 20.562 4.656 -26.583 1.00 95.25 93 ASP A CA 1
ATOM 686 C C . ASP A 1 93 ? 19.352 5.483 -27.051 1.00 95.25 93 ASP A C 1
ATOM 688 O O . ASP A 1 93 ? 19.341 6.710 -26.933 1.00 95.25 93 ASP A O 1
ATOM 692 N N . VAL A 1 94 ? 18.310 4.826 -27.569 1.00 95.81 94 VAL A N 1
ATOM 693 C CA . VAL A 1 94 ? 17.106 5.480 -28.087 1.00 95.81 94 VAL A CA 1
ATOM 694 C C . VAL A 1 94 ? 16.065 5.583 -26.978 1.00 95.81 94 VAL A C 1
ATOM 696 O O . VAL A 1 94 ? 15.464 4.588 -26.564 1.00 95.81 94 VAL A O 1
ATOM 699 N N . VAL A 1 95 ? 15.821 6.812 -26.518 1.00 97.31 95 VAL A N 1
ATOM 700 C CA . VAL A 1 95 ? 14.757 7.103 -25.549 1.00 97.31 95 VAL A CA 1
ATOM 701 C C . VAL A 1 95 ? 13.401 6.816 -26.189 1.00 97.31 95 VAL A C 1
ATOM 703 O O . VAL A 1 95 ? 13.010 7.484 -27.145 1.00 97.31 95 VAL A O 1
ATOM 706 N N . GLN A 1 96 ? 12.682 5.841 -25.636 1.00 96.50 96 GLN A N 1
ATOM 707 C CA . GLN A 1 96 ? 11.341 5.467 -26.089 1.00 96.50 96 GLN A CA 1
ATOM 708 C C . GLN A 1 96 ? 10.318 6.455 -25.547 1.00 96.50 96 GLN A C 1
ATOM 710 O O . GLN A 1 96 ? 9.514 7.018 -26.284 1.00 96.50 96 GLN A O 1
ATOM 715 N N . PHE A 1 97 ? 10.402 6.711 -24.244 1.00 97.06 97 PHE A N 1
ATOM 716 C CA . PHE A 1 97 ? 9.598 7.710 -23.569 1.00 97.06 97 PHE A CA 1
ATOM 717 C C . PHE A 1 97 ? 10.261 8.146 -22.266 1.00 97.06 97 PHE A C 1
ATOM 719 O O . PHE A 1 97 ? 11.250 7.566 -21.816 1.00 97.06 97 PHE A O 1
ATOM 726 N N . SER A 1 98 ? 9.693 9.175 -21.641 1.00 96.50 98 SER A N 1
ATOM 727 C CA . SER A 1 98 ? 10.165 9.666 -20.350 1.00 96.50 98 SER A CA 1
ATOM 728 C C . SER A 1 98 ? 9.018 9.945 -19.388 1.00 96.50 98 SER A C 1
ATOM 730 O O . SER A 1 98 ? 7.911 10.314 -19.807 1.00 96.50 98 SER A O 1
ATOM 732 N N . LEU A 1 99 ? 9.298 9.801 -18.094 1.00 95.00 99 LEU A N 1
ATOM 733 C CA . LEU A 1 99 ? 8.410 10.189 -17.003 1.00 95.00 99 LEU A CA 1
ATOM 734 C C . LEU A 1 99 ? 9.024 11.296 -16.156 1.00 95.00 99 LEU A C 1
ATOM 736 O O . LEU A 1 99 ? 10.179 11.213 -15.738 1.00 95.00 99 LEU A O 1
ATOM 740 N N . GLY A 1 100 ? 8.192 12.287 -15.850 1.00 92.69 100 GLY A N 1
ATOM 741 C CA . GLY A 1 100 ? 8.583 13.469 -15.101 1.00 92.69 100 GLY A CA 1
ATOM 742 C C . GLY A 1 100 ? 9.524 14.396 -15.863 1.00 92.69 100 GLY A C 1
ATOM 743 O O . GLY A 1 100 ? 9.931 14.139 -16.998 1.00 92.69 100 GLY A O 1
ATOM 744 N N . ASP A 1 101 ? 9.853 15.495 -15.208 1.00 90.56 101 ASP A N 1
ATOM 745 C CA . ASP A 1 101 ? 10.765 16.524 -15.680 1.00 90.56 101 ASP A CA 1
ATOM 746 C C . ASP A 1 101 ? 11.499 17.160 -14.484 1.00 90.56 101 ASP A C 1
ATOM 748 O O . ASP A 1 101 ? 11.531 16.601 -13.387 1.00 90.56 101 ASP A O 1
ATOM 752 N N . ASN A 1 102 ? 12.137 18.310 -14.700 1.00 83.12 102 ASN A N 1
ATOM 753 C CA . ASN A 1 102 ? 12.915 18.994 -13.666 1.00 83.12 102 ASN A CA 1
ATOM 754 C C . ASN A 1 102 ? 12.042 19.711 -12.614 1.00 83.12 102 ASN A C 1
ATOM 756 O O . ASN A 1 102 ? 12.560 20.128 -11.576 1.00 83.12 102 ASN A O 1
ATOM 760 N N . GLU A 1 103 ? 10.736 19.846 -12.854 1.00 83.69 103 GLU A N 1
ATOM 761 C CA . GLU A 1 103 ? 9.766 20.520 -11.984 1.00 83.69 103 GLU A CA 1
ATOM 762 C C . GLU A 1 103 ? 8.798 19.528 -11.318 1.00 83.69 103 GLU A C 1
ATOM 764 O O . GLU A 1 103 ? 8.453 19.686 -10.142 1.00 83.69 103 GLU A O 1
ATOM 769 N N . PHE A 1 104 ? 8.389 18.480 -12.034 1.00 88.56 104 PHE A N 1
ATOM 770 C CA . PHE A 1 104 ? 7.401 17.500 -11.608 1.00 88.56 104 PHE A CA 1
ATOM 771 C C . PHE A 1 104 ? 7.864 16.067 -11.885 1.00 88.56 104 PHE A C 1
ATOM 773 O O . PHE A 1 104 ? 7.943 15.611 -13.023 1.00 88.56 104 PHE A O 1
ATOM 780 N N . GLY A 1 105 ? 8.118 15.313 -10.820 1.00 91.19 105 GLY A N 1
ATOM 781 C CA . GLY A 1 105 ? 8.702 13.980 -10.922 1.00 91.19 105 GLY A CA 1
ATOM 782 C C . GLY A 1 105 ? 9.271 13.486 -9.600 1.00 91.19 105 GLY A C 1
ATOM 783 O O . GLY A 1 105 ? 9.016 14.061 -8.535 1.00 91.19 105 GLY A O 1
ATOM 784 N N . ILE A 1 106 ? 10.045 12.405 -9.665 1.00 93.31 106 ILE A N 1
ATOM 785 C CA . ILE A 1 106 ? 10.658 11.791 -8.487 1.00 93.31 106 ILE A CA 1
ATOM 786 C C . ILE A 1 106 ? 11.840 12.639 -8.028 1.00 93.31 106 ILE A C 1
ATOM 788 O O . ILE A 1 106 ? 12.710 12.994 -8.818 1.00 93.31 106 ILE A O 1
ATOM 792 N N . ARG A 1 107 ? 11.904 12.913 -6.728 1.00 93.31 107 ARG A N 1
ATOM 793 C CA . ARG A 1 107 ? 13.051 13.550 -6.078 1.00 93.31 107 ARG A CA 1
ATOM 794 C C . ARG A 1 107 ? 13.780 12.528 -5.215 1.00 93.31 107 ARG A C 1
ATOM 796 O O . ARG A 1 107 ? 13.171 11.888 -4.359 1.00 93.31 107 ARG A O 1
ATOM 803 N N . GLY A 1 108 ? 15.078 12.361 -5.457 1.00 90.81 108 GLY A N 1
ATOM 804 C CA . GLY A 1 108 ? 15.920 11.409 -4.732 1.00 90.81 108 GLY A CA 1
ATOM 805 C C . GLY A 1 108 ? 16.525 12.003 -3.458 1.00 90.81 108 GLY A C 1
ATOM 806 O O . GLY A 1 108 ? 16.994 13.140 -3.476 1.00 90.81 108 GLY A O 1
ATOM 807 N N . CYS A 1 109 ? 16.588 11.241 -2.368 1.00 90.31 109 CYS A N 1
ATOM 808 C CA . CYS A 1 109 ? 17.353 11.598 -1.167 1.00 90.31 109 CYS A CA 1
ATOM 809 C C . CYS A 1 109 ? 18.044 10.378 -0.536 1.00 90.31 109 CYS A C 1
ATOM 811 O O . CYS A 1 109 ? 17.747 9.231 -0.873 1.00 90.31 109 CYS A O 1
ATOM 813 N N . HIS A 1 110 ? 18.980 10.612 0.390 1.00 88.25 110 HIS A N 1
ATOM 814 C CA . HIS A 1 110 ? 19.535 9.537 1.216 1.00 88.25 110 HIS A CA 1
ATOM 815 C C . HIS A 1 110 ? 18.582 9.251 2.380 1.00 88.25 110 HIS A C 1
ATOM 817 O O . HIS A 1 110 ? 18.297 10.150 3.175 1.00 88.25 110 HIS A O 1
ATOM 823 N N . ARG A 1 111 ? 18.102 8.006 2.500 1.00 88.31 111 ARG A N 1
ATOM 824 C CA . ARG A 1 111 ? 17.052 7.651 3.467 1.00 88.31 111 ARG A CA 1
ATOM 825 C C . ARG A 1 111 ? 17.430 7.972 4.915 1.00 88.31 111 ARG A C 1
ATOM 827 O O . ARG A 1 111 ? 16.590 8.498 5.637 1.00 88.31 111 ARG A O 1
ATOM 834 N N . ALA A 1 112 ? 18.680 7.718 5.312 1.00 88.38 112 ALA A N 1
ATOM 835 C CA . ALA A 1 112 ? 19.143 8.008 6.672 1.00 88.38 112 ALA A CA 1
ATOM 836 C C . ALA A 1 112 ? 19.112 9.513 6.987 1.00 88.38 112 ALA A C 1
ATOM 838 O O . ALA A 1 112 ? 18.579 9.898 8.018 1.00 88.38 112 ALA A O 1
ATOM 839 N N . HIS A 1 113 ? 19.562 10.372 6.063 1.00 91.38 113 HIS A N 1
ATOM 840 C CA . HIS A 1 113 ? 19.574 11.824 6.292 1.00 91.38 113 HIS A CA 1
ATOM 841 C C . HIS A 1 113 ? 18.158 12.406 6.341 1.00 91.38 113 HIS A C 1
ATOM 843 O O . HIS A 1 113 ? 17.890 13.342 7.090 1.00 91.38 113 HIS A O 1
ATOM 849 N N . PHE A 1 114 ? 17.237 11.857 5.541 1.00 94.06 114 PHE A N 1
ATOM 850 C CA . PHE A 1 114 ? 15.837 12.260 5.620 1.00 94.06 114 PHE A CA 1
ATOM 851 C C . PHE A 1 114 ? 15.225 11.870 6.973 1.00 94.06 114 PHE A C 1
ATOM 853 O O . PHE A 1 114 ? 14.568 12.696 7.605 1.00 94.06 114 PHE A O 1
ATOM 860 N N . LEU A 1 115 ? 15.481 10.646 7.448 1.00 93.62 115 LEU A N 1
ATOM 861 C CA . LEU A 1 115 ? 15.024 10.198 8.763 1.00 93.62 115 LEU A CA 1
ATOM 862 C C . LEU A 1 115 ? 15.622 11.047 9.894 1.00 93.62 115 LEU A C 1
ATOM 864 O O . LEU A 1 115 ? 14.872 11.507 10.747 1.00 93.62 115 LEU A O 1
ATOM 868 N N . GLU A 1 116 ? 16.929 11.315 9.870 1.00 92.19 116 GLU A N 1
ATOM 869 C CA . GLU A 1 116 ? 17.616 12.191 10.832 1.00 92.19 116 GLU A CA 1
ATOM 870 C C . GLU A 1 116 ? 16.961 13.577 10.900 1.00 92.19 116 GLU A C 1
ATOM 872 O O . GLU A 1 116 ? 16.571 14.023 11.979 1.00 92.19 116 GLU A O 1
ATOM 877 N N . GLY A 1 117 ? 16.733 14.219 9.748 1.00 94.44 117 GLY A N 1
ATOM 878 C CA . GLY A 1 117 ? 16.083 15.531 9.693 1.00 94.44 117 GLY A CA 1
ATOM 879 C C . GLY A 1 117 ? 14.635 15.533 10.201 1.00 94.44 117 GLY A C 1
ATOM 880 O O . GLY A 1 117 ? 14.160 16.553 10.704 1.00 94.44 117 GLY A O 1
ATOM 881 N N . MET A 1 118 ? 13.918 14.409 10.090 1.00 96.00 118 MET A N 1
ATOM 882 C CA . MET A 1 118 ? 12.589 14.254 10.692 1.00 96.00 118 MET A CA 1
ATOM 883 C C . MET A 1 118 ? 12.671 14.044 12.207 1.00 96.00 118 MET A C 1
ATOM 885 O O . MET A 1 118 ? 11.887 14.635 12.947 1.00 96.00 118 MET A O 1
ATOM 889 N N . VAL A 1 119 ? 13.627 13.245 12.684 1.00 95.06 119 VAL A N 1
ATOM 890 C CA . VAL A 1 119 ? 13.836 12.978 14.117 1.00 95.06 119 VAL A CA 1
ATOM 891 C C . VAL A 1 119 ? 14.130 14.267 14.889 1.00 95.06 119 VAL A C 1
ATOM 893 O O . VAL A 1 119 ? 13.640 14.421 16.004 1.00 95.06 119 VAL A O 1
ATOM 896 N N . GLU A 1 120 ? 14.824 15.236 14.285 1.00 93.69 120 GLU A N 1
ATOM 897 C CA . GLU A 1 120 ? 15.026 16.582 14.855 1.00 93.69 120 GLU A CA 1
ATOM 898 C C . GLU A 1 120 ? 13.713 17.327 15.166 1.00 93.69 120 GLU A C 1
ATOM 900 O O . GLU A 1 120 ? 13.692 18.230 16.001 1.00 93.69 120 GLU A O 1
ATOM 905 N N . SER A 1 121 ? 12.612 16.964 14.500 1.00 92.69 121 SER A N 1
ATOM 906 C CA . SER A 1 121 ? 11.291 17.580 14.686 1.00 92.69 121 SER A CA 1
ATOM 907 C C . SER A 1 121 ? 10.436 16.877 15.748 1.00 92.69 121 SER A C 1
ATOM 909 O O . SER A 1 121 ? 9.339 17.351 16.059 1.00 92.69 121 SER A O 1
ATOM 911 N N . LEU A 1 122 ? 10.908 15.754 16.299 1.00 94.62 122 LEU A N 1
ATOM 912 C CA . LEU A 1 122 ? 10.204 15.005 17.335 1.00 94.62 122 LEU A CA 1
ATOM 913 C C . LEU A 1 122 ? 10.361 15.663 18.718 1.00 94.62 122 LEU A C 1
ATOM 915 O O . LEU A 1 122 ? 11.444 16.141 19.063 1.00 94.62 122 LEU A O 1
ATOM 919 N N . PRO A 1 123 ? 9.316 15.637 19.566 1.00 92.44 123 PRO A N 1
ATOM 920 C CA . PRO A 1 123 ? 9.448 16.006 20.970 1.00 92.44 123 PRO A CA 1
ATOM 921 C C . PRO A 1 123 ? 10.491 15.148 21.700 1.00 92.44 123 PRO A C 1
ATOM 923 O O . PRO A 1 123 ? 10.584 13.934 21.501 1.00 92.44 123 PRO A O 1
ATOM 926 N N . ALA A 1 124 ? 11.253 15.773 22.600 1.00 91.81 124 ALA A N 1
ATOM 927 C CA . ALA A 1 124 ? 12.242 15.067 23.406 1.00 91.81 124 ALA A CA 1
ATOM 928 C C . ALA A 1 124 ? 11.586 13.957 24.244 1.00 91.81 124 ALA A C 1
ATOM 930 O O . ALA A 1 124 ? 10.565 14.168 24.897 1.00 91.81 124 ALA A O 1
ATOM 931 N N . GLY A 1 125 ? 12.193 12.768 24.243 1.00 91.12 125 GLY A N 1
ATOM 932 C CA . GLY A 1 125 ? 11.720 11.637 25.040 1.00 91.12 125 GLY A CA 1
ATOM 933 C C . GLY A 1 125 ? 10.472 10.932 24.501 1.00 91.12 125 GLY A C 1
ATOM 934 O O . GLY A 1 125 ? 9.938 10.090 25.221 1.00 91.12 125 GLY A O 1
ATOM 935 N N . ILE A 1 126 ? 10.030 11.213 23.268 1.00 96.38 126 ILE A N 1
ATOM 936 C CA . ILE A 1 126 ? 8.894 10.516 22.636 1.00 96.38 126 ILE A CA 1
ATOM 937 C C . ILE A 1 126 ? 9.216 9.068 22.227 1.00 96.38 126 ILE A C 1
ATOM 939 O O . ILE A 1 126 ? 8.315 8.257 22.042 1.00 96.38 126 ILE A O 1
ATOM 943 N N . THR A 1 127 ? 10.499 8.726 22.093 1.00 97.81 127 THR A N 1
ATOM 944 C CA . THR A 1 127 ? 10.946 7.408 21.615 1.00 97.81 127 THR A CA 1
ATOM 945 C C . THR A 1 127 ? 11.462 6.531 22.754 1.00 97.81 127 THR A C 1
ATOM 947 O O . THR A 1 127 ? 12.122 6.995 23.692 1.00 97.81 127 THR A O 1
ATOM 950 N N . ARG A 1 128 ? 11.185 5.232 22.660 1.00 97.94 128 ARG A N 1
ATOM 951 C CA . ARG A 1 128 ? 11.699 4.151 23.501 1.00 97.94 128 ARG A CA 1
ATOM 952 C C . ARG A 1 128 ? 12.407 3.140 22.596 1.00 97.94 128 ARG A C 1
ATOM 954 O O . ARG A 1 128 ? 11.759 2.420 21.844 1.00 97.94 128 ARG A O 1
ATOM 961 N N . PHE A 1 129 ? 13.735 3.122 22.655 1.00 97.38 129 PHE A N 1
ATOM 962 C CA . PHE A 1 129 ? 14.584 2.207 21.882 1.00 97.38 129 PHE A CA 1
ATOM 963 C C . PHE A 1 129 ? 14.726 0.838 22.551 1.00 97.38 129 PHE A C 1
ATOM 965 O O . PHE A 1 129 ? 14.466 0.699 23.749 1.00 97.38 129 PHE A O 1
ATOM 972 N N . ASN A 1 130 ? 15.213 -0.146 21.790 1.00 97.00 130 ASN A N 1
ATOM 973 C CA . ASN A 1 130 ? 15.330 -1.551 22.198 1.00 97.00 130 ASN A CA 1
ATOM 974 C C . ASN A 1 130 ? 13.981 -2.176 22.604 1.00 97.00 130 ASN A C 1
ATOM 976 O O . ASN A 1 130 ? 13.910 -3.001 23.511 1.00 97.00 130 ASN A O 1
ATOM 980 N N . LYS A 1 131 ? 12.894 -1.756 21.948 1.00 97.75 131 LYS A N 1
ATOM 981 C CA . LYS A 1 131 ? 11.519 -2.208 22.189 1.00 97.75 131 LYS A CA 1
ATOM 982 C C . LYS A 1 131 ? 10.976 -2.944 20.971 1.00 97.75 131 LYS A C 1
ATOM 984 O O . LYS A 1 131 ? 10.284 -2.378 20.133 1.00 97.75 131 LYS A O 1
ATOM 989 N N . GLU A 1 132 ? 11.302 -4.230 20.881 1.00 97.12 132 GLU A N 1
ATOM 990 C CA . GLU A 1 132 ? 10.713 -5.141 19.896 1.00 97.12 132 GLU A CA 1
ATOM 991 C C . GLU A 1 132 ? 9.414 -5.738 20.443 1.00 97.12 132 GLU A C 1
ATOM 993 O O . GLU A 1 132 ? 9.447 -6.498 21.414 1.00 97.12 132 GLU A O 1
ATOM 998 N N . LEU A 1 133 ? 8.277 -5.387 19.834 1.00 97.12 133 LEU A N 1
ATOM 999 C CA . LEU A 1 133 ? 6.964 -5.898 20.229 1.00 97.12 133 LEU A CA 1
ATOM 1000 C C . LEU A 1 133 ? 6.909 -7.423 20.059 1.00 97.12 133 LEU A C 1
ATOM 1002 O O . LEU A 1 133 ? 7.098 -7.940 18.958 1.00 97.12 133 LEU A O 1
ATOM 1006 N N . ALA A 1 134 ? 6.605 -8.132 21.144 1.00 94.31 134 ALA A N 1
ATOM 1007 C CA . ALA A 1 134 ? 6.434 -9.581 21.139 1.00 94.31 134 ALA A CA 1
ATOM 1008 C C . ALA A 1 134 ? 4.958 -9.970 20.986 1.00 94.31 134 ALA A C 1
ATOM 1010 O O . ALA A 1 134 ? 4.621 -10.815 20.156 1.00 94.31 134 ALA A O 1
ATOM 1011 N N . ARG A 1 135 ? 4.070 -9.341 21.766 1.00 91.19 135 ARG A N 1
ATOM 1012 C CA . ARG A 1 135 ? 2.619 -9.571 21.715 1.00 91.19 135 ARG A CA 1
ATOM 1013 C C . ARG A 1 135 ? 1.836 -8.380 22.256 1.00 91.19 135 ARG A C 1
ATOM 1015 O O . ARG A 1 135 ? 2.362 -7.585 23.036 1.00 91.19 135 ARG A O 1
ATOM 1022 N N . VAL A 1 136 ? 0.572 -8.307 21.854 1.00 91.75 136 VAL A N 1
ATOM 1023 C CA . VAL A 1 136 ? -0.429 -7.405 22.424 1.00 91.75 136 VAL A CA 1
ATOM 1024 C C . VAL A 1 136 ? -1.469 -8.263 23.123 1.00 91.75 136 VAL A C 1
ATOM 1026 O O . VAL A 1 136 ? -1.943 -9.245 22.557 1.00 91.75 136 VAL A O 1
ATOM 1029 N N . GLU A 1 137 ? -1.797 -7.903 24.353 1.00 83.75 137 GLU A N 1
ATOM 1030 C CA . GLU A 1 137 ? -2.823 -8.564 25.149 1.00 83.75 137 GLU A CA 1
ATOM 1031 C C . GLU A 1 137 ? -4.068 -7.676 25.214 1.00 83.75 137 GLU A C 1
ATOM 1033 O O . GLU A 1 137 ? -3.981 -6.440 25.218 1.00 83.75 137 GLU A O 1
ATOM 1038 N N . GLU A 1 138 ? -5.238 -8.316 25.247 1.00 66.06 138 GLU A N 1
ATOM 1039 C CA . GLU A 1 138 ? -6.492 -7.612 25.491 1.00 66.06 138 GLU A CA 1
ATOM 1040 C C . GLU A 1 138 ? -6.445 -6.880 26.841 1.00 66.06 138 GLU A C 1
ATOM 1042 O O . GLU A 1 138 ? -5.761 -7.328 27.766 1.00 66.06 138 GLU A O 1
ATOM 1047 N N . PRO A 1 139 ? -7.134 -5.731 26.959 1.00 70.25 139 PRO A N 1
ATOM 1048 C CA . PRO A 1 139 ? -7.062 -4.900 28.152 1.00 70.25 139 PRO A CA 1
ATOM 1049 C C . PRO A 1 139 ? -7.360 -5.699 29.426 1.00 70.25 139 PRO A C 1
ATOM 1051 O O . PRO A 1 139 ? -8.412 -6.325 29.546 1.00 70.25 139 PRO A O 1
ATOM 1054 N N . HIS A 1 140 ? -6.452 -5.625 30.399 1.00 55.94 140 HIS A N 1
ATOM 1055 C CA . HIS A 1 140 ? -6.614 -6.243 31.711 1.00 55.94 140 HIS A CA 1
ATOM 1056 C C . HIS A 1 140 ? -6.678 -5.166 32.799 1.00 55.94 140 HIS A C 1
ATOM 1058 O O . HIS A 1 140 ? -5.810 -4.301 32.887 1.00 55.94 140 HIS A O 1
ATOM 1064 N N . GLY A 1 141 ? -7.705 -5.220 33.650 1.00 56.03 141 GLY A N 1
ATOM 1065 C CA . GLY A 1 141 ? -7.859 -4.303 34.782 1.00 56.03 141 GLY A CA 1
ATOM 1066 C C . GLY A 1 141 ? -8.589 -2.981 34.471 1.00 56.03 141 GLY A C 1
ATOM 1067 O O . GLY A 1 141 ? -9.092 -2.770 33.367 1.00 56.03 141 GLY A O 1
ATOM 1068 N N . PRO A 1 142 ? -8.695 -2.078 35.467 1.00 56.91 142 PRO A N 1
ATOM 1069 C CA . PRO A 1 142 ? -9.610 -0.931 35.434 1.00 56.91 142 PRO A CA 1
ATOM 1070 C C . PRO A 1 142 ? -9.225 0.182 34.444 1.00 56.91 142 PRO A C 1
ATOM 1072 O O . PRO A 1 142 ? -10.061 1.035 34.157 1.00 56.91 142 PRO A O 1
ATOM 1075 N N . SER A 1 143 ? -7.996 0.195 33.908 1.00 72.94 143 SER A N 1
ATOM 1076 C CA . SER A 1 143 ? -7.561 1.205 32.928 1.00 72.94 143 SER A CA 1
ATOM 1077 C C . SER A 1 143 ? -8.212 1.002 31.554 1.00 72.94 143 SER A C 1
ATOM 1079 O O . SER A 1 143 ? -8.480 1.965 30.835 1.00 72.94 143 SER A O 1
ATOM 1081 N N . GLY A 1 144 ? -8.485 -0.252 31.174 1.00 82.38 144 GLY A N 1
ATOM 1082 C CA . GLY A 1 144 ? -8.968 -0.625 29.844 1.00 82.38 144 GLY A CA 1
ATOM 1083 C C . GLY A 1 144 ? -8.002 -0.278 28.698 1.00 82.38 144 GLY A C 1
ATOM 1084 O O . GLY A 1 144 ? -8.428 -0.174 27.545 1.00 82.38 144 GLY A O 1
ATOM 1085 N N . LYS A 1 145 ? -6.710 -0.076 28.983 1.00 90.88 145 LYS A N 1
ATOM 1086 C CA . LYS A 1 145 ? -5.654 0.159 27.983 1.00 90.88 145 LYS A CA 1
ATOM 1087 C C . LYS A 1 145 ? -5.142 -1.151 27.386 1.00 90.88 145 LYS A C 1
ATOM 1089 O O . LYS A 1 145 ? -5.212 -2.192 28.027 1.00 90.88 145 LYS A O 1
ATOM 1094 N N . LEU A 1 146 ? -4.657 -1.105 26.147 1.00 92.94 146 LEU A N 1
ATOM 1095 C CA . LEU A 1 146 ? -3.993 -2.240 25.506 1.00 92.94 146 LEU A CA 1
ATOM 1096 C C . LEU A 1 146 ? -2.629 -2.463 26.156 1.00 92.94 146 LEU A C 1
ATOM 1098 O O . LEU A 1 146 ? -1.876 -1.502 26.323 1.00 92.94 146 LEU A O 1
ATOM 1102 N N . HIS A 1 147 ? -2.311 -3.714 26.480 1.00 93.94 147 HIS A N 1
ATOM 1103 C CA . HIS A 1 147 ? -1.044 -4.083 27.102 1.00 93.94 147 HIS A CA 1
ATOM 1104 C C . HIS A 1 147 ? -0.077 -4.636 26.049 1.00 93.94 147 HIS A C 1
ATOM 1106 O O . HIS A 1 147 ? -0.409 -5.544 25.285 1.00 93.94 147 HIS A O 1
ATOM 1112 N N . MET A 1 148 ? 1.124 -4.066 25.989 1.00 96.12 148 MET A N 1
ATOM 1113 C CA . MET A 1 148 ? 2.189 -4.447 25.065 1.00 96.12 148 MET A CA 1
ATOM 1114 C C . MET A 1 148 ? 3.312 -5.112 25.846 1.00 96.12 148 MET A C 1
ATOM 1116 O O . MET A 1 148 ? 3.861 -4.510 26.769 1.00 96.12 148 MET A O 1
ATOM 1120 N N . ALA A 1 149 ? 3.691 -6.321 25.440 1.00 96.19 149 ALA A N 1
ATOM 1121 C CA . ALA A 1 149 ? 4.871 -7.002 25.958 1.00 96.19 149 ALA A CA 1
ATOM 1122 C C . ALA A 1 149 ? 5.997 -6.963 24.920 1.00 96.19 149 ALA A C 1
ATOM 1124 O O . ALA A 1 149 ? 5.783 -7.259 23.738 1.00 96.19 149 ALA A O 1
ATOM 1125 N N . PHE A 1 150 ? 7.200 -6.614 25.370 1.00 97.50 150 PHE A N 1
ATOM 1126 C CA . PHE A 1 150 ? 8.391 -6.512 24.532 1.00 97.50 150 PHE A CA 1
ATOM 1127 C C . PHE A 1 150 ? 9.342 -7.689 24.762 1.00 97.50 150 PHE A C 1
ATOM 1129 O O . PHE A 1 150 ? 9.321 -8.349 25.800 1.00 97.50 150 PHE A O 1
ATOM 1136 N N . SER A 1 151 ? 10.209 -7.939 23.783 1.00 96.62 151 SER A N 1
ATOM 1137 C CA . SER A 1 151 ? 11.153 -9.065 23.804 1.00 96.62 151 SER A CA 1
ATOM 1138 C C . SER A 1 151 ? 12.216 -8.966 24.907 1.00 96.62 151 SER A C 1
ATOM 1140 O O . SER A 1 151 ? 12.812 -9.975 25.271 1.00 96.62 151 SER A O 1
ATOM 1142 N N . ASP A 1 152 ? 12.434 -7.776 25.476 1.00 95.75 152 ASP A N 1
ATOM 1143 C CA . ASP A 1 152 ? 13.307 -7.560 26.640 1.00 95.75 152 ASP A CA 1
ATOM 1144 C C . ASP A 1 152 ? 12.622 -7.879 27.988 1.00 95.75 152 ASP A C 1
ATOM 1146 O O . ASP A 1 152 ? 13.223 -7.697 29.046 1.00 95.75 152 ASP A O 1
ATOM 1150 N N . GLY A 1 153 ? 11.365 -8.338 27.960 1.00 95.62 153 GLY A N 1
ATOM 1151 C CA . GLY A 1 153 ? 10.553 -8.649 29.138 1.00 95.62 153 GLY A CA 1
ATOM 1152 C C . GLY A 1 153 ? 9.858 -7.440 29.768 1.00 95.62 153 GLY A C 1
ATOM 1153 O O . GLY A 1 153 ? 9.092 -7.609 30.715 1.00 95.62 153 GLY A O 1
ATOM 1154 N N . SER A 1 154 ? 10.093 -6.226 29.264 1.00 96.94 154 SER A N 1
ATOM 1155 C CA . SER A 1 154 ? 9.368 -5.036 29.709 1.00 96.94 154 SER A CA 1
ATOM 1156 C C . SER A 1 154 ? 7.968 -4.956 29.101 1.00 96.94 154 SER A C 1
ATOM 1158 O O . SER A 1 154 ? 7.658 -5.622 28.108 1.00 96.94 154 SER A O 1
ATOM 1160 N N . THR A 1 155 ? 7.127 -4.102 29.680 1.00 96.00 155 THR A N 1
ATOM 1161 C CA . THR A 1 155 ? 5.764 -3.870 29.204 1.00 96.00 155 THR A CA 1
ATOM 1162 C C . THR A 1 155 ? 5.427 -2.383 29.124 1.00 96.00 155 THR A C 1
ATOM 1164 O O . THR A 1 155 ? 6.114 -1.540 29.710 1.00 96.00 155 THR A O 1
ATOM 1167 N N . ALA A 1 156 ? 4.388 -2.049 28.361 1.00 95.88 156 ALA A N 1
ATOM 1168 C CA . ALA A 1 156 ? 3.792 -0.718 28.330 1.00 95.88 156 ALA A CA 1
ATOM 1169 C C . ALA A 1 156 ? 2.292 -0.786 28.013 1.00 95.88 156 ALA A C 1
ATOM 1171 O O . ALA A 1 156 ? 1.805 -1.785 27.488 1.00 95.88 156 ALA A O 1
ATOM 1172 N N . GLU A 1 157 ? 1.572 0.295 28.304 1.00 95.44 157 GLU A N 1
ATOM 1173 C CA . GLU A 1 157 ? 0.134 0.412 28.061 1.00 95.44 157 GLU A CA 1
ATOM 1174 C C . GLU A 1 157 ? -0.179 1.627 27.187 1.00 95.44 157 GLU A C 1
ATOM 1176 O O . GLU A 1 157 ? 0.441 2.678 27.346 1.00 95.44 157 GLU A O 1
ATOM 1181 N N . ALA A 1 158 ? -1.169 1.505 26.301 1.00 95.50 158 ALA A N 1
ATOM 1182 C CA . ALA A 1 158 ? -1.661 2.613 25.482 1.00 95.50 158 ALA A CA 1
ATOM 1183 C C . ALA A 1 158 ? -3.158 2.481 25.178 1.00 95.50 158 ALA A C 1
ATOM 1185 O O . ALA A 1 158 ? -3.737 1.396 25.261 1.00 95.50 158 ALA A O 1
ATOM 1186 N N . ASP A 1 159 ? -3.803 3.586 24.813 1.00 95.44 159 ASP A N 1
ATOM 1187 C CA . ASP A 1 159 ? -5.222 3.576 24.453 1.00 95.44 159 ASP A CA 1
ATOM 1188 C C . ASP A 1 159 ? -5.444 2.994 23.056 1.00 95.44 159 ASP A C 1
ATOM 1190 O O . ASP A 1 159 ? -6.468 2.347 22.829 1.00 95.44 159 ASP A O 1
ATOM 1194 N N . ALA A 1 160 ? -4.469 3.163 22.159 1.00 97.19 160 ALA A N 1
ATOM 1195 C CA . ALA A 1 160 ? -4.450 2.589 20.819 1.00 97.19 160 ALA A CA 1
ATOM 1196 C C . ALA A 1 160 ? -3.024 2.251 20.358 1.00 97.19 160 ALA A C 1
ATOM 1198 O O . ALA A 1 160 ? -2.052 2.833 20.841 1.00 97.19 160 ALA A O 1
ATOM 1199 N N . ILE A 1 161 ? -2.905 1.328 19.401 1.00 98.50 161 ILE A N 1
ATOM 1200 C CA . ILE A 1 161 ? -1.628 0.889 18.820 1.00 98.50 161 ILE A CA 1
ATOM 1201 C C . ILE A 1 161 ? -1.653 1.095 17.302 1.00 98.50 161 ILE A C 1
ATOM 1203 O O . ILE A 1 161 ? -2.609 0.705 16.633 1.00 98.50 161 ILE A O 1
ATOM 1207 N N . VAL A 1 162 ? -0.580 1.663 16.753 1.00 98.88 162 VAL A N 1
ATOM 1208 C CA . VAL A 1 162 ? -0.340 1.759 15.310 1.00 98.88 162 VAL A CA 1
ATOM 1209 C C . VAL A 1 162 ? 0.963 1.045 14.956 1.00 98.88 162 VAL A C 1
ATOM 1211 O O . VAL A 1 162 ? 2.046 1.453 15.374 1.00 98.88 162 VAL A O 1
ATOM 1214 N N . GLY A 1 163 ? 0.856 -0.028 14.178 1.00 98.62 163 GLY A N 1
ATOM 1215 C CA . GLY A 1 163 ? 1.980 -0.794 13.659 1.00 98.62 163 GLY A CA 1
ATOM 1216 C C . GLY A 1 163 ? 2.624 -0.118 12.456 1.00 98.62 163 GLY A C 1
ATOM 1217 O O . GLY A 1 163 ? 2.016 0.013 11.396 1.00 98.62 163 GLY A O 1
ATOM 1218 N N . CYS A 1 164 ? 3.880 0.270 12.632 1.00 98.38 164 CYS A N 1
ATOM 1219 C CA . CYS A 1 164 ? 4.794 0.839 11.643 1.00 98.38 164 CYS A CA 1
ATOM 1220 C C . CYS A 1 164 ? 6.065 -0.034 11.518 1.00 98.38 164 CYS A C 1
ATOM 1222 O O . CYS A 1 164 ? 7.140 0.449 11.161 1.00 98.38 164 CYS A O 1
ATOM 1224 N N . ASP A 1 165 ? 5.951 -1.321 11.850 1.00 96.81 165 ASP A N 1
ATOM 1225 C CA . ASP A 1 165 ? 7.022 -2.294 12.105 1.00 96.81 165 ASP A CA 1
ATOM 1226 C C . ASP A 1 165 ? 7.468 -3.073 10.851 1.00 96.81 165 ASP A C 1
ATOM 1228 O O . ASP A 1 165 ? 8.199 -4.065 10.927 1.00 96.81 165 ASP A O 1
ATOM 1232 N N . GLY A 1 166 ? 7.092 -2.562 9.678 1.00 95.06 166 GLY A N 1
ATOM 1233 C CA . GLY A 1 166 ? 7.620 -2.960 8.378 1.00 95.06 166 GLY A CA 1
ATOM 1234 C C . GLY A 1 166 ? 7.083 -4.285 7.839 1.00 95.06 166 GLY A C 1
ATOM 1235 O O . GLY A 1 166 ? 6.157 -4.890 8.372 1.00 95.06 166 GLY A O 1
ATOM 1236 N N . ILE A 1 167 ? 7.700 -4.770 6.761 1.00 94.81 167 ILE A N 1
ATOM 1237 C CA . ILE A 1 167 ? 7.231 -5.953 6.021 1.00 94.81 167 ILE A CA 1
ATOM 1238 C C . ILE A 1 167 ? 7.114 -7.225 6.879 1.00 94.81 167 ILE A C 1
ATOM 1240 O O . ILE A 1 167 ? 6.306 -8.090 6.566 1.00 94.81 167 ILE A O 1
ATOM 1244 N N . LYS A 1 168 ? 7.840 -7.332 8.001 1.00 92.62 168 LYS A N 1
ATOM 1245 C CA . LYS A 1 168 ? 7.761 -8.451 8.966 1.00 92.62 168 LYS A CA 1
ATOM 1246 C C . LYS A 1 168 ? 6.976 -8.084 10.236 1.00 92.62 168 LYS A C 1
ATOM 1248 O O . LYS A 1 168 ? 7.351 -8.491 11.331 1.00 92.62 168 LYS A O 1
ATOM 1253 N N . SER A 1 169 ? 5.942 -7.260 10.076 1.00 95.31 169 SER A N 1
ATOM 1254 C CA . SER A 1 169 ? 5.137 -6.700 11.162 1.00 95.31 169 SER A CA 1
ATOM 1255 C C . SER A 1 169 ? 4.590 -7.766 12.112 1.00 95.31 169 SER A C 1
ATOM 1257 O O . SER A 1 169 ? 3.890 -8.687 11.688 1.00 95.31 169 SER A O 1
ATOM 1259 N N . ARG A 1 170 ? 4.845 -7.583 13.413 1.00 94.69 170 ARG A N 1
ATOM 1260 C CA . ARG A 1 170 ? 4.158 -8.323 14.478 1.00 94.69 170 ARG A CA 1
ATOM 1261 C C . ARG A 1 170 ? 2.745 -7.784 14.667 1.00 94.69 170 ARG A C 1
ATOM 1263 O O . ARG A 1 170 ? 1.831 -8.548 14.951 1.00 94.69 170 ARG A O 1
ATOM 1270 N N . THR A 1 171 ? 2.552 -6.480 14.483 1.00 95.81 171 THR A N 1
ATOM 1271 C CA . THR A 1 171 ? 1.236 -5.838 14.631 1.00 95.81 171 THR A CA 1
ATOM 1272 C C . THR A 1 171 ? 0.226 -6.370 13.611 1.00 95.81 171 THR A C 1
ATOM 1274 O O . THR A 1 171 ? -0.942 -6.562 13.942 1.00 95.81 171 THR A O 1
ATOM 1277 N N . ARG A 1 172 ? 0.677 -6.705 12.395 1.00 94.38 172 ARG A N 1
ATOM 1278 C CA . ARG A 1 172 ? -0.143 -7.375 11.380 1.00 94.38 172 ARG A CA 1
ATOM 1279 C C . ARG A 1 172 ? -0.699 -8.706 11.884 1.00 94.38 172 ARG A C 1
ATOM 1281 O O . ARG A 1 172 ? -1.896 -8.931 11.745 1.00 94.38 172 ARG A O 1
ATOM 1288 N N . GLU A 1 173 ? 0.125 -9.548 12.511 1.00 90.12 173 GLU A N 1
ATOM 1289 C CA . GLU A 1 173 ? -0.327 -10.815 13.112 1.00 90.12 173 GLU A CA 1
ATOM 1290 C C . GLU A 1 173 ? -1.397 -10.616 14.186 1.00 90.12 173 GLU A C 1
ATOM 1292 O O . GLU A 1 173 ? -2.330 -11.408 14.270 1.00 90.12 173 GLU A O 1
ATOM 1297 N N . VAL A 1 174 ? -1.303 -9.543 14.975 1.00 89.19 174 VAL A N 1
ATOM 1298 C CA . VAL A 1 174 ? -2.310 -9.227 15.999 1.00 89.19 174 VAL A CA 1
ATOM 1299 C C . VAL A 1 174 ? -3.670 -8.910 15.366 1.00 89.19 174 VAL A C 1
ATOM 1301 O O . VAL A 1 174 ? -4.704 -9.304 15.902 1.00 89.19 174 VAL A O 1
ATOM 1304 N N . ILE A 1 175 ? -3.688 -8.223 14.219 1.00 88.38 175 ILE A N 1
ATOM 1305 C CA . ILE A 1 175 ? -4.929 -7.844 13.525 1.00 88.38 175 ILE A CA 1
ATOM 1306 C C . ILE A 1 175 ? -5.600 -9.059 12.876 1.00 88.38 175 ILE A C 1
ATOM 1308 O O . ILE A 1 175 ? -6.791 -9.283 13.099 1.00 88.38 175 ILE A O 1
ATOM 1312 N N . VAL A 1 176 ? -4.858 -9.829 12.072 1.00 84.88 176 VAL A N 1
ATOM 1313 C CA . VAL A 1 176 ? -5.432 -10.919 11.254 1.00 84.88 176 VAL A CA 1
ATOM 1314 C C . VAL A 1 176 ? -5.440 -12.282 11.952 1.00 84.88 176 VAL A C 1
ATOM 1316 O O . VAL A 1 176 ? -6.051 -13.219 11.452 1.00 84.88 176 VAL A O 1
ATOM 1319 N N . GLY A 1 177 ? -4.782 -12.399 13.105 1.00 83.50 177 GLY A N 1
ATOM 1320 C CA . GLY A 1 177 ? -4.636 -13.647 13.845 1.00 83.50 177 GLY A CA 1
ATOM 1321 C C . GLY A 1 177 ? -3.334 -14.388 13.532 1.00 83.50 177 GLY A C 1
ATOM 1322 O O . GLY A 1 177 ? -2.797 -14.355 12.419 1.00 83.50 177 GLY A O 1
ATOM 1323 N N . TYR A 1 178 ? -2.818 -15.084 14.546 1.00 81.88 178 TYR A N 1
ATOM 1324 C CA . TYR A 1 178 ? -1.594 -15.872 14.440 1.00 81.88 178 TYR A CA 1
ATOM 1325 C C . TYR A 1 178 ? -1.748 -17.002 13.416 1.00 81.88 178 TYR A C 1
ATOM 1327 O O . TYR A 1 178 ? -2.693 -17.782 13.469 1.00 81.88 178 TYR A O 1
ATOM 1335 N N . GLY A 1 179 ? -0.786 -17.107 12.497 1.00 79.12 179 GLY A N 1
ATOM 1336 C CA . GLY A 1 179 ? -0.770 -18.148 11.467 1.00 79.12 179 GLY A CA 1
ATOM 1337 C C . GLY A 1 179 ? -1.606 -17.845 10.219 1.00 79.12 179 GLY A C 1
ATOM 1338 O O . GLY A 1 179 ? -1.521 -18.610 9.261 1.00 79.12 179 GLY A O 1
ATOM 1339 N N . HIS A 1 180 ? -2.345 -16.729 10.176 1.00 88.12 180 HIS A N 1
ATOM 1340 C CA . HIS A 1 180 ? -3.072 -16.313 8.974 1.00 88.12 180 HIS A CA 1
ATOM 1341 C C . HIS A 1 180 ? -2.102 -16.084 7.790 1.00 88.12 180 HIS A C 1
ATOM 1343 O O . HIS A 1 180 ? -1.037 -15.493 7.995 1.00 88.12 180 HIS A O 1
ATOM 1349 N N . PRO A 1 181 ? -2.426 -16.479 6.542 1.00 88.69 181 PRO A N 1
ATOM 1350 C CA . PRO A 1 181 ? -1.510 -16.354 5.399 1.00 88.69 181 PRO A CA 1
ATOM 1351 C C . PRO A 1 181 ? -0.967 -14.932 5.173 1.00 88.69 181 PRO A C 1
ATOM 1353 O O . PRO A 1 181 ? 0.235 -14.760 4.980 1.00 88.69 181 PRO A O 1
ATOM 1356 N N . SER A 1 182 ? -1.810 -13.900 5.329 1.00 89.38 182 SER A N 1
ATOM 1357 C CA . SER A 1 182 ? -1.417 -12.479 5.197 1.00 89.38 182 SER A CA 1
ATOM 1358 C C . SER A 1 182 ? -0.391 -11.993 6.227 1.00 89.38 182 SER A C 1
ATOM 1360 O O . SER A 1 182 ? 0.098 -10.869 6.146 1.00 89.38 182 SER A O 1
ATOM 1362 N N . THR A 1 183 ? -0.044 -12.804 7.228 1.00 88.56 183 THR A N 1
ATOM 1363 C CA . THR A 1 183 ? 1.030 -12.474 8.176 1.00 88.56 183 THR A CA 1
ATOM 1364 C C . THR A 1 183 ? 2.410 -12.582 7.541 1.00 88.56 183 THR A C 1
ATOM 1366 O O . THR A 1 183 ? 3.338 -11.892 7.969 1.00 88.56 183 THR A O 1
ATOM 1369 N N . LYS A 1 184 ? 2.547 -13.376 6.475 1.00 89.69 184 LYS A N 1
ATOM 1370 C CA . LYS A 1 184 ? 3.810 -13.608 5.780 1.00 89.69 184 LYS A CA 1
ATOM 1371 C C . LYS A 1 184 ? 3.927 -12.718 4.550 1.00 89.69 184 LYS A C 1
ATOM 1373 O O . LYS A 1 184 ? 2.976 -12.529 3.800 1.00 89.69 184 LYS A O 1
ATOM 1378 N N . CYS A 1 185 ? 5.126 -12.198 4.326 1.00 92.69 185 CYS A N 1
ATOM 1379 C CA . CYS A 1 185 ? 5.491 -11.650 3.029 1.00 92.69 185 CYS A CA 1
ATOM 1380 C C . CYS A 1 185 ? 5.880 -12.773 2.072 1.00 92.69 185 CYS A C 1
ATOM 1382 O O . CYS A 1 185 ? 6.429 -13.792 2.494 1.00 92.69 185 CYS A O 1
ATOM 1384 N N . SER A 1 186 ? 5.641 -12.550 0.788 1.00 93.06 186 SER A N 1
ATOM 1385 C CA . SER A 1 186 ? 5.834 -13.560 -0.248 1.00 93.06 186 SER A CA 1
ATOM 1386 C C . SER A 1 186 ? 6.911 -13.118 -1.223 1.00 93.06 186 SER A C 1
ATOM 1388 O O . SER A 1 186 ? 6.997 -11.936 -1.566 1.00 93.06 186 SER A O 1
ATOM 1390 N N . PHE A 1 187 ? 7.759 -14.059 -1.634 1.00 95.88 187 PHE A N 1
ATOM 1391 C CA . PHE A 1 187 ? 8.774 -13.804 -2.645 1.00 95.88 187 PHE A CA 1
ATOM 1392 C C . PHE A 1 187 ? 8.089 -13.566 -3.987 1.00 95.88 187 PHE A C 1
ATOM 1394 O O . PHE A 1 187 ? 7.260 -14.362 -4.414 1.00 95.88 187 PHE A O 1
ATOM 1401 N N . THR A 1 188 ? 8.433 -12.490 -4.686 1.00 95.00 188 THR A N 1
ATOM 1402 C CA . THR A 1 188 ? 7.715 -12.109 -5.911 1.00 95.00 188 THR A CA 1
ATOM 1403 C C . THR A 1 188 ? 8.278 -12.770 -7.163 1.00 95.00 188 THR A C 1
ATOM 1405 O O . THR A 1 188 ? 8.093 -12.251 -8.259 1.00 95.00 188 THR A O 1
ATOM 1408 N N . ASN A 1 189 ? 9.056 -13.845 -7.009 1.00 94.69 189 ASN A N 1
ATOM 1409 C CA . ASN A 1 189 ? 9.856 -14.450 -8.075 1.00 94.69 189 ASN A CA 1
ATOM 1410 C C . ASN A 1 189 ? 10.819 -13.471 -8.756 1.00 94.69 189 ASN A C 1
ATOM 1412 O O . ASN A 1 189 ? 11.260 -13.711 -9.876 1.00 94.69 189 ASN A O 1
ATOM 1416 N N . LYS A 1 190 ? 11.185 -12.377 -8.077 1.00 95.25 190 LYS A N 1
ATOM 1417 C CA . LYS A 1 190 ? 12.148 -11.393 -8.573 1.00 95.25 190 LYS A CA 1
ATOM 1418 C C . LYS A 1 190 ? 13.221 -11.115 -7.545 1.00 95.25 190 LYS A C 1
ATOM 1420 O O . LYS A 1 190 ? 12.961 -11.071 -6.347 1.00 95.25 190 LYS A O 1
ATOM 1425 N N . TYR A 1 191 ? 14.425 -10.875 -8.024 1.00 96.06 191 TYR A N 1
ATOM 1426 C CA . TYR A 1 191 ? 15.545 -10.423 -7.213 1.00 96.06 191 TYR A CA 1
ATOM 1427 C C . TYR A 1 191 ? 16.313 -9.348 -7.966 1.00 96.06 191 TYR A C 1
ATOM 1429 O O . TYR A 1 191 ? 16.095 -9.137 -9.158 1.00 96.06 191 TYR A O 1
ATOM 1437 N N . CYS A 1 192 ? 17.210 -8.650 -7.281 1.00 95.94 192 CYS A N 1
ATOM 1438 C CA . CYS A 1 192 ? 18.104 -7.721 -7.944 1.00 95.94 192 CYS A CA 1
ATOM 1439 C C . CYS A 1 192 ? 19.536 -7.780 -7.441 1.00 95.94 192 CYS A C 1
ATOM 1441 O O . CYS A 1 192 ? 19.811 -8.126 -6.292 1.00 95.94 192 CYS A O 1
ATOM 1443 N N . TYR A 1 193 ? 20.438 -7.388 -8.330 1.00 96.12 193 TYR A N 1
ATOM 1444 C CA . TYR A 1 193 ? 21.817 -7.058 -8.029 1.00 96.12 193 TYR A CA 1
ATOM 1445 C C . TYR A 1 193 ? 21.932 -5.547 -7.910 1.00 96.12 193 TYR A C 1
ATOM 1447 O O . TYR A 1 193 ? 21.445 -4.811 -8.769 1.00 96.12 193 TYR A O 1
ATOM 1455 N N . ARG A 1 194 ? 22.596 -5.076 -6.858 1.00 92.69 194 ARG A N 1
ATOM 1456 C CA . ARG A 1 194 ? 22.835 -3.650 -6.613 1.00 92.69 194 ARG A CA 1
ATOM 1457 C C . ARG A 1 194 ? 24.321 -3.400 -6.602 1.00 92.69 194 ARG A C 1
ATOM 1459 O O . ARG A 1 194 ? 25.012 -4.045 -5.830 1.00 92.69 194 ARG A O 1
ATOM 1466 N N . GLY A 1 195 ? 24.784 -2.447 -7.396 1.00 91.94 195 GLY A N 1
ATOM 1467 C CA . GLY A 1 195 ? 26.204 -2.190 -7.548 1.00 91.94 195 GLY A CA 1
ATOM 1468 C C . GLY A 1 195 ? 26.501 -0.728 -7.810 1.00 91.94 195 GLY A C 1
ATOM 1469 O O . GLY A 1 195 ? 25.698 0.014 -8.377 1.00 91.94 195 GLY A O 1
ATOM 1470 N N . LEU A 1 196 ? 27.692 -0.323 -7.386 1.00 93.19 196 LEU A N 1
ATOM 1471 C CA . LEU A 1 196 ? 28.202 1.030 -7.568 1.00 93.19 196 LEU A CA 1
ATOM 1472 C C . LEU A 1 196 ? 29.367 1.014 -8.555 1.00 93.19 196 LEU A C 1
ATOM 1474 O O . LEU A 1 196 ? 30.251 0.158 -8.470 1.00 93.19 196 LEU A O 1
ATOM 1478 N N . ILE A 1 197 ? 29.382 1.985 -9.465 1.00 95.81 197 ILE A N 1
ATOM 1479 C CA . ILE A 1 197 ? 30.398 2.133 -10.509 1.00 95.81 197 ILE A CA 1
ATOM 1480 C C . ILE A 1 197 ? 30.945 3.565 -10.445 1.00 95.81 197 ILE A C 1
ATOM 1482 O O . ILE A 1 197 ? 30.156 4.508 -10.396 1.00 95.81 197 ILE A O 1
ATOM 1486 N N . PRO A 1 198 ? 32.272 3.786 -10.449 1.00 96.88 198 PRO A N 1
ATOM 1487 C CA . PRO A 1 198 ? 32.830 5.130 -10.600 1.00 96.88 198 PRO A CA 1
ATOM 1488 C C . PRO A 1 198 ? 32.270 5.827 -11.848 1.00 96.88 198 PRO A C 1
ATOM 1490 O O . PRO A 1 198 ? 32.243 5.224 -12.923 1.00 96.88 198 PRO A O 1
ATOM 1493 N N . ILE A 1 199 ? 31.821 7.084 -11.730 1.00 97.19 199 ILE A N 1
ATOM 1494 C CA . ILE A 1 199 ? 31.081 7.745 -12.821 1.00 97.19 199 ILE A CA 1
ATOM 1495 C C . ILE A 1 199 ? 31.884 7.816 -14.124 1.00 97.19 199 ILE A C 1
ATOM 1497 O O . ILE A 1 199 ? 31.320 7.637 -15.193 1.00 97.19 199 ILE A O 1
ATOM 1501 N N . ASN A 1 200 ? 33.206 7.991 -14.052 1.00 98.00 200 ASN A N 1
ATOM 1502 C CA . ASN A 1 200 ? 34.090 8.011 -15.218 1.00 98.00 200 ASN A CA 1
ATOM 1503 C C . ASN A 1 200 ? 34.040 6.692 -16.003 1.00 98.00 200 ASN A C 1
ATOM 1505 O O . ASN A 1 200 ? 34.033 6.711 -17.230 1.00 98.00 200 ASN A O 1
ATOM 1509 N N . LYS A 1 201 ? 33.955 5.555 -15.303 1.00 98.25 201 LYS A N 1
ATOM 1510 C CA . LYS A 1 201 ? 33.763 4.246 -15.932 1.00 98.25 201 LYS A CA 1
ATOM 1511 C C . LYS A 1 201 ? 32.347 4.096 -16.488 1.00 98.25 201 LYS A C 1
ATOM 1513 O O . LYS A 1 201 ? 32.177 3.531 -17.560 1.00 98.25 201 LYS A O 1
ATOM 1518 N N . GLY A 1 202 ? 31.345 4.642 -15.797 1.00 97.69 202 GLY A N 1
ATOM 1519 C CA . GLY A 1 202 ? 29.981 4.752 -16.320 1.00 97.69 202 GLY A CA 1
ATOM 1520 C C . GLY A 1 202 ? 29.924 5.530 -17.639 1.00 97.69 202 GLY A C 1
ATOM 1521 O O . GLY A 1 202 ? 29.335 5.044 -18.596 1.00 97.69 202 GLY A O 1
ATOM 1522 N N . ILE A 1 203 ? 30.595 6.682 -17.717 1.00 98.38 203 ILE A N 1
ATOM 1523 C CA . ILE A 1 203 ? 30.694 7.533 -18.915 1.00 98.38 203 ILE A CA 1
ATOM 1524 C C . ILE A 1 203 ? 31.427 6.810 -20.050 1.00 98.38 203 ILE A C 1
ATOM 1526 O O . ILE A 1 203 ? 31.002 6.901 -21.196 1.00 98.38 203 ILE A O 1
ATOM 1530 N N . GLU A 1 204 ? 32.494 6.064 -19.748 1.00 98.31 204 GLU A N 1
ATOM 1531 C CA . GLU A 1 204 ? 33.200 5.238 -20.740 1.00 98.31 204 GLU A CA 1
ATOM 1532 C C . GLU A 1 204 ? 32.267 4.206 -21.397 1.00 98.31 204 GLU A C 1
ATOM 1534 O O . GLU A 1 204 ? 32.385 3.943 -22.590 1.00 98.31 204 GLU A O 1
ATOM 1539 N N . ILE A 1 205 ? 31.339 3.627 -20.626 1.00 97.94 205 ILE A N 1
ATOM 1540 C CA . ILE A 1 205 ? 30.443 2.560 -21.092 1.00 97.94 205 ILE A CA 1
ATOM 1541 C C . ILE A 1 205 ? 29.180 3.125 -21.752 1.00 97.94 205 ILE A C 1
ATOM 1543 O O . ILE A 1 205 ? 28.801 2.679 -22.829 1.00 97.94 205 ILE A O 1
ATOM 1547 N N . LEU A 1 206 ? 28.507 4.072 -21.097 1.00 97.75 206 LEU A N 1
ATOM 1548 C CA . LEU A 1 206 ? 27.174 4.558 -21.468 1.00 97.75 206 LEU A CA 1
ATOM 1549 C C . LEU A 1 206 ? 27.201 5.888 -22.233 1.00 97.75 206 LEU A C 1
ATOM 1551 O O . LEU A 1 206 ? 26.188 6.287 -22.796 1.00 97.75 206 LEU A O 1
ATOM 1555 N N . GLY A 1 207 ? 28.335 6.588 -22.251 1.00 97.56 207 GLY A N 1
ATOM 1556 C CA . GLY A 1 207 ? 28.407 7.980 -22.685 1.00 97.56 207 GLY A CA 1
ATOM 1557 C C . GLY A 1 207 ? 27.968 8.962 -21.592 1.00 97.56 207 GLY A C 1
ATOM 1558 O O . GLY A 1 207 ? 27.362 8.590 -20.584 1.00 97.56 207 GLY A O 1
ATOM 1559 N N . GLN A 1 208 ? 28.300 10.241 -21.794 1.00 96.81 208 GLN A N 1
ATOM 1560 C CA . GLN A 1 208 ? 28.078 11.308 -20.811 1.00 96.81 208 GLN A CA 1
ATOM 1561 C C . GLN A 1 208 ? 26.599 11.441 -20.423 1.00 96.81 208 GLN A C 1
ATOM 1563 O O . GLN A 1 208 ? 26.277 11.478 -19.236 1.00 96.81 208 GLN A O 1
ATOM 1568 N N . ASP A 1 209 ? 25.708 11.478 -21.414 1.00 94.50 209 ASP A N 1
ATOM 1569 C CA . ASP A 1 209 ? 24.291 11.776 -21.197 1.00 94.50 209 ASP A CA 1
ATOM 1570 C C . ASP A 1 209 ? 23.584 10.661 -20.425 1.00 94.50 209 ASP A C 1
ATOM 1572 O O . ASP A 1 209 ? 22.886 10.926 -19.448 1.00 94.50 209 ASP A O 1
ATOM 1576 N N . ARG A 1 210 ? 23.803 9.397 -20.809 1.00 96.31 210 ARG A N 1
ATOM 1577 C CA . ARG A 1 210 ? 23.191 8.254 -20.125 1.00 96.31 210 ARG A CA 1
ATOM 1578 C C . ARG A 1 210 ? 23.794 8.039 -18.736 1.00 96.31 210 ARG A C 1
ATOM 1580 O O . ARG A 1 210 ? 23.041 7.815 -17.797 1.00 96.31 210 ARG A O 1
ATOM 1587 N N . ALA A 1 211 ? 25.112 8.166 -18.560 1.00 97.12 211 ALA A N 1
ATOM 1588 C CA . ALA A 1 211 ? 25.743 7.991 -17.246 1.00 97.12 211 ALA A CA 1
ATOM 1589 C C . ALA A 1 211 ? 25.325 9.066 -16.223 1.00 97.12 211 ALA A C 1
ATOM 1591 O O . ALA A 1 211 ? 25.246 8.780 -15.029 1.00 97.12 211 ALA A O 1
ATOM 1592 N N . MET A 1 212 ? 25.049 10.292 -16.679 1.00 95.12 212 MET A N 1
ATOM 1593 C CA . MET A 1 212 ? 24.575 11.391 -15.826 1.00 95.12 212 MET A CA 1
ATOM 1594 C C . MET A 1 212 ? 23.043 11.488 -15.746 1.00 95.12 212 MET A C 1
ATOM 1596 O O . MET A 1 212 ? 22.525 12.282 -14.961 1.00 95.12 212 MET A O 1
ATOM 1600 N N . GLY A 1 213 ? 22.320 10.698 -16.540 1.00 93.75 213 GLY A N 1
ATOM 1601 C CA . GLY A 1 213 ? 20.862 10.614 -16.540 1.00 93.75 213 GLY A CA 1
ATOM 1602 C C . GLY A 1 213 ? 20.315 9.548 -15.589 1.00 93.75 213 GLY A C 1
ATOM 1603 O O . GLY A 1 213 ? 21.053 8.734 -15.033 1.00 93.75 213 GLY A O 1
ATOM 1604 N N . SER A 1 214 ? 18.992 9.543 -15.414 1.00 95.25 214 SER A N 1
ATOM 1605 C CA . SER A 1 214 ? 18.274 8.457 -14.736 1.00 95.25 214 SER A CA 1
ATOM 1606 C C . SER A 1 214 ? 17.518 7.640 -15.767 1.00 95.25 214 SER A C 1
ATOM 1608 O O . SER A 1 214 ? 16.677 8.167 -16.493 1.00 95.25 214 SER A O 1
ATOM 1610 N N . ASN A 1 215 ? 17.855 6.361 -15.849 1.00 97.62 215 ASN A N 1
ATOM 1611 C CA . ASN A 1 215 ? 17.479 5.510 -16.964 1.00 97.62 215 ASN A CA 1
ATOM 1612 C C . ASN A 1 215 ? 16.921 4.185 -16.460 1.00 97.62 215 ASN A C 1
ATOM 1614 O O . ASN A 1 215 ? 17.433 3.620 -15.486 1.00 97.62 215 ASN A O 1
ATOM 1618 N N . LEU A 1 216 ? 15.925 3.678 -17.174 1.00 97.88 216 LEU A N 1
ATOM 1619 C CA . LEU A 1 216 ? 15.431 2.317 -17.064 1.00 97.88 216 LEU A CA 1
ATOM 1620 C C . LEU A 1 216 ? 15.485 1.674 -18.448 1.00 97.88 216 LEU A C 1
ATOM 1622 O O . LEU A 1 216 ? 14.866 2.168 -19.387 1.00 97.88 216 LEU A O 1
ATOM 1626 N N . TRP A 1 217 ? 16.215 0.569 -18.561 1.00 98.12 217 TRP A N 1
ATOM 1627 C CA . TRP A 1 217 ? 16.264 -0.233 -19.777 1.00 98.12 217 TRP A CA 1
ATOM 1628 C C . TRP A 1 217 ? 15.438 -1.500 -19.608 1.00 98.12 217 TRP A C 1
ATOM 1630 O O . TRP A 1 217 ? 15.726 -2.312 -18.723 1.00 98.12 217 TRP A O 1
ATOM 1640 N N . PHE A 1 218 ? 14.441 -1.658 -20.472 1.00 96.00 218 PHE A N 1
ATOM 1641 C CA . PHE A 1 218 ? 13.677 -2.889 -20.629 1.00 96.00 218 PHE A CA 1
ATOM 1642 C C . PHE A 1 218 ? 14.508 -3.939 -21.356 1.00 96.00 218 PHE A C 1
ATOM 1644 O O . PHE A 1 218 ? 15.274 -3.605 -22.259 1.00 96.00 218 PHE A O 1
ATOM 1651 N N . ALA A 1 219 ? 14.322 -5.201 -21.001 1.00 94.06 219 ALA A N 1
ATOM 1652 C CA . ALA A 1 219 ? 14.785 -6.335 -21.786 1.00 94.06 219 ALA A CA 1
ATOM 1653 C C . ALA A 1 219 ? 13.992 -7.585 -21.393 1.00 94.06 219 ALA A C 1
ATOM 1655 O O . ALA A 1 219 ? 13.353 -7.645 -20.344 1.00 94.06 219 ALA A O 1
ATOM 1656 N N . GLU A 1 220 ? 14.013 -8.618 -22.229 1.00 87.88 220 GLU A N 1
ATOM 1657 C CA . GLU A 1 220 ? 13.290 -9.846 -21.911 1.00 87.88 220 GLU A CA 1
ATOM 1658 C C . GLU A 1 220 ? 13.872 -10.500 -20.637 1.00 87.88 220 GLU A C 1
ATOM 1660 O O . GLU A 1 220 ? 15.058 -10.826 -20.586 1.00 87.88 220 GLU A O 1
ATOM 1665 N N . LYS A 1 221 ? 13.027 -10.725 -19.615 1.00 85.44 221 LYS A N 1
ATOM 1666 C CA . LYS A 1 221 ? 13.341 -11.361 -18.305 1.00 85.44 221 LYS A CA 1
ATOM 1667 C C . LYS A 1 221 ? 14.292 -10.593 -17.376 1.00 85.44 221 LYS A C 1
ATOM 1669 O O . LYS A 1 221 ? 14.550 -11.071 -16.267 1.00 85.44 221 LYS A O 1
ATOM 1674 N N . VAL A 1 222 ? 14.799 -9.438 -17.795 1.00 95.06 222 VAL A N 1
ATOM 1675 C CA . VAL A 1 222 ? 15.733 -8.614 -17.022 1.00 95.06 222 VAL A CA 1
ATOM 1676 C C . VAL A 1 222 ? 15.479 -7.146 -17.321 1.00 95.06 222 VAL A C 1
ATOM 1678 O O . VAL A 1 222 ? 15.211 -6.775 -18.455 1.00 95.06 222 VAL A O 1
ATOM 1681 N N . HIS A 1 223 ? 15.603 -6.282 -16.326 1.00 97.88 223 HIS A N 1
ATOM 1682 C CA . HIS A 1 223 ? 15.653 -4.845 -16.574 1.00 97.88 223 HIS A CA 1
ATOM 1683 C C . HIS A 1 223 ? 16.712 -4.210 -15.685 1.00 97.88 223 HIS A C 1
ATOM 1685 O O . HIS A 1 223 ? 16.974 -4.670 -14.571 1.00 97.88 223 HIS A O 1
ATOM 1691 N N . ILE A 1 224 ? 17.349 -3.149 -16.170 1.00 97.94 224 ILE A N 1
ATOM 1692 C CA . ILE A 1 224 ? 18.387 -2.447 -15.413 1.00 97.94 224 ILE A CA 1
ATOM 1693 C C . ILE A 1 224 ? 18.024 -0.981 -15.249 1.00 97.94 224 ILE A C 1
ATOM 1695 O O . ILE A 1 224 ? 17.572 -0.315 -16.176 1.00 97.94 224 ILE A O 1
ATOM 1699 N N . VAL A 1 225 ? 18.222 -0.488 -14.034 1.00 97.06 225 VAL A N 1
ATOM 1700 C CA . VAL A 1 225 ? 18.003 0.902 -13.655 1.00 97.06 225 VAL A CA 1
ATOM 1701 C C . VAL A 1 225 ? 19.353 1.506 -13.305 1.00 97.06 225 VAL A C 1
ATOM 1703 O O . VAL A 1 225 ? 20.081 0.937 -12.488 1.00 97.06 22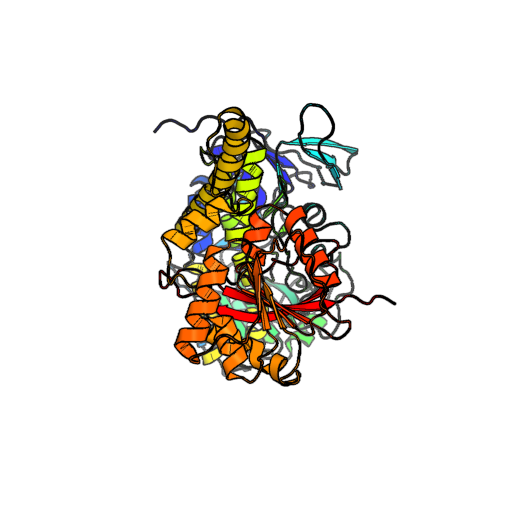5 VAL A O 1
ATOM 1706 N N . THR A 1 226 ? 19.691 2.663 -13.874 1.00 96.50 226 THR A N 1
ATOM 1707 C CA . THR A 1 226 ? 20.900 3.395 -13.475 1.00 96.50 226 THR A CA 1
ATOM 1708 C C . THR A 1 226 ? 20.630 4.865 -13.234 1.00 96.50 226 THR A C 1
ATOM 1710 O O . THR A 1 226 ? 19.876 5.484 -13.981 1.00 96.50 226 THR A O 1
ATOM 1713 N N . TYR A 1 227 ? 21.296 5.435 -12.237 1.00 94.19 227 TYR A N 1
ATOM 1714 C CA . TYR A 1 227 ? 21.227 6.864 -11.945 1.00 94.19 227 TYR A CA 1
ATOM 1715 C C . TYR A 1 227 ? 22.461 7.329 -11.161 1.00 94.19 227 TYR A C 1
ATOM 1717 O O . TYR A 1 227 ? 23.029 6.553 -10.379 1.00 94.19 227 TYR A O 1
ATOM 1725 N N . PRO A 1 228 ? 22.898 8.588 -11.332 1.00 92.62 228 PRO A N 1
ATOM 1726 C CA . PRO A 1 228 ? 24.012 9.133 -10.576 1.00 92.62 228 PRO A CA 1
ATOM 1727 C C . PRO A 1 228 ? 23.647 9.332 -9.101 1.00 92.62 228 PRO A C 1
ATOM 1729 O O . PRO A 1 228 ? 22.565 9.795 -8.741 1.00 92.62 228 PRO A O 1
ATOM 1732 N N . VAL A 1 229 ? 24.604 9.039 -8.230 1.00 87.75 229 VAL A N 1
ATOM 1733 C CA . VAL A 1 229 ? 24.560 9.294 -6.788 1.00 87.75 229 VAL A CA 1
ATOM 1734 C C . VAL A 1 229 ? 25.842 10.006 -6.351 1.00 87.75 229 VAL A C 1
ATOM 1736 O O . VAL A 1 229 ? 26.717 10.304 -7.167 1.00 87.75 229 VAL A O 1
ATOM 1739 N N . ALA A 1 230 ? 25.948 10.343 -5.060 1.00 86.00 230 ALA A N 1
ATOM 1740 C CA . ALA A 1 230 ? 27.119 11.025 -4.497 1.00 86.00 230 ALA A CA 1
ATOM 1741 C C . ALA A 1 230 ? 27.523 12.283 -5.301 1.00 86.00 230 ALA A C 1
ATOM 1743 O O . ALA A 1 230 ? 28.683 12.458 -5.674 1.00 86.00 230 ALA A O 1
ATOM 1744 N N . LYS A 1 231 ? 26.538 13.145 -5.602 1.00 85.12 231 LYS A N 1
ATOM 1745 C CA . LYS A 1 231 ? 26.700 14.368 -6.414 1.00 85.12 231 LYS A CA 1
ATOM 1746 C C . LYS A 1 231 ? 27.297 14.106 -7.809 1.00 85.12 231 LYS A C 1
ATOM 1748 O O . LYS A 1 231 ? 28.086 14.904 -8.302 1.00 85.12 231 LYS A O 1
ATOM 1753 N N . GLY A 1 232 ? 26.937 12.980 -8.428 1.00 89.44 232 GLY A N 1
ATOM 1754 C CA . GLY A 1 232 ? 27.371 12.632 -9.782 1.00 89.44 232 GLY A CA 1
ATOM 1755 C C . GLY A 1 232 ? 28.762 12.016 -9.864 1.00 89.44 232 GLY A C 1
ATOM 1756 O O . GLY A 1 232 ? 29.323 11.962 -10.946 1.00 89.44 232 GLY A O 1
ATOM 1757 N N . THR A 1 233 ? 29.341 11.559 -8.750 1.00 93.00 233 THR A N 1
ATOM 1758 C CA . THR A 1 233 ? 30.670 10.914 -8.745 1.00 93.00 233 THR A CA 1
ATOM 1759 C C . THR A 1 233 ? 30.607 9.390 -8.860 1.00 93.00 233 THR A C 1
ATOM 1761 O O . THR A 1 233 ? 31.604 8.745 -9.197 1.00 93.00 233 THR A O 1
ATOM 1764 N N . ILE A 1 234 ? 29.431 8.803 -8.625 1.00 93.56 234 ILE A N 1
ATOM 1765 C CA . ILE A 1 234 ? 29.187 7.360 -8.665 1.00 93.56 234 ILE A CA 1
ATOM 1766 C C . ILE A 1 234 ? 27.897 7.109 -9.449 1.00 93.56 234 ILE A C 1
ATOM 1768 O O . ILE A 1 234 ? 26.894 7.776 -9.213 1.00 93.56 234 ILE A O 1
ATOM 1772 N N . LEU A 1 235 ? 27.910 6.130 -10.348 1.00 95.31 235 LEU A N 1
ATOM 1773 C CA . LEU A 1 235 ? 26.725 5.570 -10.987 1.00 95.31 235 LEU A CA 1
ATOM 1774 C C . LEU A 1 235 ? 26.199 4.421 -10.124 1.00 95.31 235 LEU A C 1
ATOM 1776 O O . LEU A 1 235 ? 26.909 3.443 -9.879 1.00 95.31 235 LEU A O 1
ATOM 1780 N N . ASN A 1 236 ? 24.959 4.534 -9.661 1.00 93.81 236 ASN A N 1
ATOM 1781 C CA . ASN A 1 236 ? 24.246 3.419 -9.060 1.00 93.81 236 ASN A CA 1
ATOM 1782 C C . ASN A 1 236 ? 23.583 2.600 -10.169 1.00 93.81 236 ASN A C 1
ATOM 1784 O O . ASN A 1 236 ? 22.894 3.175 -11.008 1.00 93.81 236 ASN A O 1
ATOM 1788 N N . ALA A 1 237 ? 23.767 1.282 -10.148 1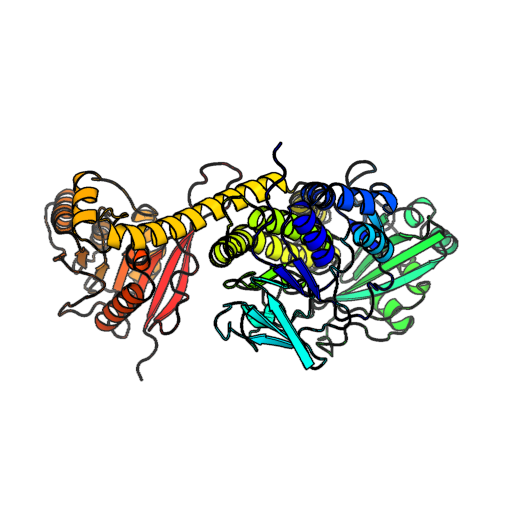.00 95.75 237 ALA A N 1
ATOM 1789 C CA . ALA A 1 237 ? 23.138 0.344 -11.068 1.00 95.75 237 ALA A CA 1
ATOM 1790 C C . ALA A 1 237 ? 22.371 -0.725 -10.281 1.00 95.75 237 ALA A C 1
ATOM 1792 O O . ALA A 1 237 ? 22.891 -1.299 -9.320 1.00 95.75 237 ALA A O 1
ATOM 1793 N N . VAL A 1 238 ? 21.132 -0.988 -10.689 1.00 95.81 238 VAL A N 1
ATOM 1794 C CA . VAL A 1 238 ? 20.289 -2.042 -10.120 1.00 95.81 238 VAL A CA 1
ATOM 1795 C C . VAL A 1 238 ? 19.728 -2.880 -11.255 1.00 95.81 238 VAL A C 1
ATOM 1797 O O . VAL A 1 238 ? 18.889 -2.402 -12.016 1.00 95.81 238 VAL A O 1
ATOM 1800 N N . MET A 1 239 ? 20.203 -4.116 -11.373 1.00 97.25 239 MET A N 1
ATOM 1801 C CA . MET A 1 239 ? 19.701 -5.076 -12.352 1.00 97.25 239 MET A CA 1
ATOM 1802 C C . MET A 1 239 ? 18.703 -5.999 -11.665 1.00 97.25 239 MET A C 1
ATOM 1804 O O . MET A 1 239 ? 19.066 -6.689 -10.715 1.00 97.25 239 MET A O 1
ATOM 1808 N N . HIS A 1 240 ? 17.462 -5.991 -12.128 1.00 97.44 240 HIS A N 1
ATOM 1809 C CA . HIS A 1 240 ? 16.392 -6.853 -11.648 1.00 97.44 240 HIS A CA 1
ATOM 1810 C C . HIS A 1 240 ? 16.216 -8.036 -12.591 1.00 97.44 240 HIS A C 1
ATOM 1812 O O . HIS A 1 240 ? 16.276 -7.881 -13.810 1.00 97.44 240 HIS A O 1
ATOM 1818 N N . CYS A 1 241 ? 15.988 -9.203 -12.005 1.00 95.38 241 CYS A N 1
ATOM 1819 C CA . CYS A 1 241 ? 15.898 -10.476 -12.697 1.00 95.38 241 CYS A CA 1
ATOM 1820 C C . CYS A 1 241 ? 14.677 -11.247 -12.200 1.00 95.38 241 CYS A C 1
ATOM 1822 O O . CYS A 1 241 ? 14.339 -11.202 -11.011 1.00 95.38 241 CYS A O 1
ATOM 1824 N N . THR A 1 242 ? 14.075 -12.034 -13.089 1.00 93.50 242 THR A N 1
ATOM 1825 C CA . THR A 1 242 ? 13.071 -13.032 -12.705 1.00 93.50 242 THR A CA 1
ATOM 1826 C C . THR A 1 242 ? 13.736 -14.361 -12.333 1.00 93.50 242 THR A C 1
ATOM 1828 O O . THR A 1 242 ? 14.460 -14.960 -13.128 1.00 93.50 242 THR A O 1
ATOM 1831 N N . SER A 1 243 ? 13.447 -14.854 -11.129 1.00 91.12 243 SER A N 1
ATOM 1832 C CA . SER A 1 243 ? 13.860 -16.175 -10.656 1.00 91.12 243 SER A CA 1
ATOM 1833 C C . SER A 1 243 ? 12.980 -17.277 -11.240 1.00 91.12 243 SER A C 1
ATOM 1835 O O . SER A 1 243 ? 11.766 -17.132 -11.359 1.00 91.12 243 SER A O 1
ATOM 1837 N N . LYS A 1 244 ? 13.600 -18.419 -11.551 1.00 84.25 244 LYS A N 1
ATOM 1838 C CA . LYS A 1 244 ? 12.900 -19.676 -11.876 1.00 84.25 244 LYS A CA 1
ATOM 1839 C C . LYS A 1 244 ? 12.676 -20.569 -10.653 1.00 84.25 244 LYS A C 1
ATOM 1841 O O . LYS A 1 244 ? 12.008 -21.590 -10.767 1.00 84.25 244 LYS A O 1
ATOM 1846 N N . PHE A 1 245 ? 13.286 -20.217 -9.527 1.00 88.31 245 PHE A N 1
ATOM 1847 C CA . PHE A 1 245 ? 13.283 -21.003 -8.301 1.00 88.31 245 PHE A CA 1
ATOM 1848 C C . PHE A 1 245 ? 12.727 -20.178 -7.147 1.00 88.31 245 PHE A C 1
ATOM 1850 O O . PHE A 1 245 ? 12.914 -18.956 -7.106 1.00 88.31 245 PHE A O 1
ATOM 1857 N N . ASP A 1 246 ? 12.116 -20.865 -6.190 1.00 90.50 246 ASP A N 1
ATOM 1858 C CA . ASP A 1 246 ? 11.697 -20.249 -4.940 1.00 90.50 246 ASP A CA 1
ATOM 1859 C C . ASP A 1 246 ? 12.893 -19.701 -4.164 1.00 90.50 246 ASP A C 1
ATOM 1861 O O . ASP A 1 246 ? 14.027 -20.188 -4.253 1.00 90.50 246 ASP A O 1
ATOM 1865 N N . TRP A 1 247 ? 12.627 -18.668 -3.370 1.00 94.06 247 TRP A N 1
ATOM 1866 C CA . TRP A 1 247 ? 13.639 -18.100 -2.502 1.00 94.06 247 TRP A CA 1
ATOM 1867 C C . TRP A 1 247 ? 13.850 -18.993 -1.270 1.00 94.06 247 TRP A C 1
ATOM 1869 O O . TRP A 1 247 ? 12.880 -19.370 -0.612 1.00 94.06 247 TRP A O 1
ATOM 1879 N N . PRO A 1 248 ? 15.101 -19.310 -0.891 1.00 91.31 248 PRO A N 1
ATOM 1880 C CA . PRO A 1 248 ? 15.390 -20.350 0.100 1.00 91.31 248 PRO A CA 1
ATOM 1881 C C . PRO A 1 248 ? 15.064 -19.964 1.554 1.00 91.31 248 PRO A C 1
ATOM 1883 O O . PRO A 1 248 ? 15.279 -20.767 2.460 1.00 91.31 248 PRO A O 1
ATOM 1886 N N . SER A 1 249 ? 14.609 -18.734 1.819 1.00 87.38 249 SER A N 1
ATOM 1887 C CA . SER A 1 249 ? 14.346 -18.247 3.178 1.00 87.38 249 SER A CA 1
ATOM 1888 C C . SER A 1 249 ? 13.261 -17.171 3.243 1.00 87.38 249 SER A C 1
ATOM 1890 O O . SER A 1 249 ? 13.327 -16.153 2.569 1.00 87.38 249 SER A O 1
ATOM 1892 N N . ASP A 1 250 ? 12.326 -17.306 4.174 1.00 76.56 250 ASP A N 1
ATOM 1893 C CA . ASP A 1 250 ? 11.348 -16.263 4.513 1.00 76.56 250 ASP A CA 1
ATOM 1894 C C . ASP A 1 250 ? 11.927 -15.155 5.425 1.00 76.56 250 ASP A C 1
ATOM 1896 O O . ASP A 1 250 ? 11.273 -14.149 5.715 1.00 76.56 250 ASP A O 1
ATOM 1900 N N . ARG A 1 251 ? 13.175 -15.310 5.889 1.00 82.06 251 ARG A N 1
ATOM 1901 C CA . ARG A 1 251 ? 13.839 -14.381 6.819 1.00 82.06 251 ARG A CA 1
ATOM 1902 C C . ARG A 1 251 ? 15.057 -13.698 6.223 1.00 82.06 251 ARG A C 1
ATOM 1904 O O . ARG A 1 251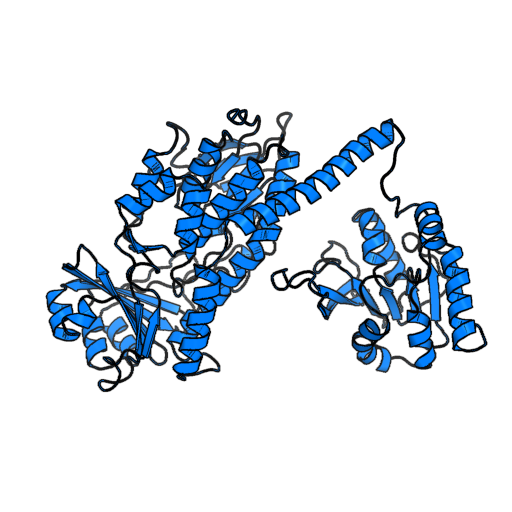 ? 15.280 -12.523 6.522 1.00 82.06 251 ARG A O 1
ATOM 1911 N N . GLN A 1 252 ? 15.835 -14.386 5.403 1.00 89.75 252 GLN A N 1
ATOM 1912 C CA . GLN A 1 252 ? 17.027 -13.829 4.782 1.00 89.75 252 GLN A CA 1
ATOM 1913 C C . GLN A 1 252 ? 16.698 -13.337 3.372 1.00 89.75 252 GLN A C 1
ATOM 1915 O O . GLN A 1 252 ? 16.575 -14.139 2.458 1.00 89.75 252 GLN A O 1
ATOM 1920 N N . PHE A 1 253 ? 16.576 -12.020 3.185 1.00 92.12 253 PHE A N 1
ATOM 1921 C CA . PHE A 1 253 ? 16.256 -11.424 1.873 1.00 92.12 253 PHE A CA 1
ATOM 1922 C C . PHE A 1 253 ? 17.489 -11.095 1.030 1.00 92.12 253 PHE A C 1
ATOM 1924 O O . PHE A 1 253 ? 17.351 -10.682 -0.115 1.00 92.12 253 PHE A O 1
ATOM 1931 N N . VAL A 1 254 ? 18.691 -11.268 1.582 1.00 92.94 254 VAL A N 1
ATOM 1932 C CA . VAL A 1 254 ? 19.947 -11.005 0.877 1.00 92.94 254 VAL A CA 1
ATOM 1933 C C . VAL A 1 254 ? 20.800 -12.261 0.904 1.00 92.94 254 VAL A C 1
ATOM 1935 O O . VAL A 1 254 ? 21.106 -12.787 1.979 1.00 92.94 254 VAL A O 1
ATOM 1938 N N . LEU A 1 255 ? 21.162 -12.742 -0.280 1.00 92.69 255 LEU A N 1
ATOM 1939 C CA . LEU A 1 255 ? 22.037 -13.889 -0.474 1.00 92.69 255 LEU A CA 1
ATOM 1940 C C . LEU A 1 255 ? 23.348 -13.426 -1.113 1.00 92.69 255 LEU A C 1
ATOM 1942 O O . LEU A 1 255 ? 23.312 -12.579 -2.009 1.00 92.69 255 LEU A O 1
ATOM 1946 N N . PRO A 1 256 ? 24.495 -13.982 -0.694 1.00 92.38 256 PRO A N 1
ATOM 1947 C CA . PRO A 1 256 ? 25.755 -13.700 -1.359 1.00 92.38 256 PRO A CA 1
ATOM 1948 C C . PRO A 1 256 ? 25.696 -14.176 -2.813 1.00 92.38 256 PRO A C 1
ATOM 1950 O O . PRO A 1 256 ? 25.126 -15.228 -3.107 1.00 92.38 256 PRO A O 1
ATOM 1953 N N . ALA A 1 257 ? 26.311 -13.420 -3.713 1.00 92.50 257 ALA A N 1
ATOM 1954 C CA . ALA A 1 257 ? 26.484 -13.812 -5.106 1.00 92.50 257 ALA A CA 1
ATOM 1955 C C . ALA A 1 257 ? 27.840 -13.349 -5.644 1.00 92.50 257 ALA A C 1
ATOM 1957 O O . ALA A 1 257 ? 28.503 -12.483 -5.068 1.00 92.50 257 ALA A O 1
ATOM 1958 N N . GLN A 1 258 ? 28.276 -13.987 -6.725 1.00 92.44 258 GLN A N 1
ATOM 1959 C CA . GLN A 1 258 ? 29.520 -13.678 -7.414 1.00 92.44 258 GLN A CA 1
ATOM 1960 C C . GLN A 1 258 ? 29.257 -12.826 -8.653 1.00 92.44 258 GLN A C 1
ATOM 1962 O O . GLN A 1 258 ? 28.170 -12.820 -9.225 1.00 92.44 258 GLN A O 1
ATOM 1967 N N . GLN A 1 259 ? 30.289 -12.116 -9.102 1.00 94.44 259 GLN A N 1
ATOM 1968 C CA . GLN A 1 259 ? 30.204 -11.269 -10.293 1.00 94.44 259 GLN A CA 1
ATOM 1969 C C . GLN A 1 259 ? 29.765 -12.047 -11.545 1.00 94.44 259 GLN A C 1
ATOM 1971 O O . GLN A 1 259 ? 29.028 -11.512 -12.374 1.00 94.44 259 GLN A O 1
ATOM 1976 N N . ASP A 1 260 ? 30.190 -13.307 -11.656 1.00 93.94 260 ASP A N 1
ATOM 1977 C CA . ASP A 1 260 ? 29.826 -14.191 -12.765 1.00 93.94 260 ASP A CA 1
ATOM 1978 C C . ASP A 1 260 ? 28.337 -14.558 -12.750 1.00 93.94 260 ASP A C 1
ATOM 1980 O O . ASP A 1 260 ? 27.743 -14.684 -13.818 1.00 93.94 260 ASP A O 1
ATOM 1984 N N . ASP A 1 261 ? 27.708 -14.641 -11.570 1.00 93.25 261 ASP A N 1
ATOM 1985 C CA . ASP A 1 261 ? 26.264 -14.861 -11.445 1.00 93.25 261 ASP A CA 1
ATOM 1986 C C . ASP A 1 261 ? 25.481 -13.684 -12.039 1.00 93.25 261 ASP A C 1
ATOM 1988 O O . ASP A 1 261 ? 24.619 -13.863 -12.898 1.00 93.25 261 ASP A O 1
ATOM 1992 N N . ALA A 1 262 ? 25.826 -12.460 -11.622 1.00 94.81 262 ALA A N 1
ATOM 1993 C CA . ALA A 1 262 ? 25.199 -11.248 -12.140 1.00 94.81 262 ALA A CA 1
ATOM 1994 C C . ALA A 1 262 ? 25.438 -11.101 -13.650 1.00 94.81 262 ALA A C 1
ATOM 1996 O O . ALA A 1 262 ? 24.545 -10.711 -14.398 1.00 94.81 262 ALA A O 1
ATOM 1997 N N . TYR A 1 263 ? 26.638 -11.435 -14.129 1.00 95.50 263 TYR A N 1
ATOM 1998 C CA . TYR A 1 263 ? 26.946 -11.369 -15.554 1.00 95.50 263 TYR A CA 1
ATOM 1999 C C . TYR A 1 263 ? 26.202 -12.433 -16.379 1.00 95.50 263 TYR A C 1
ATOM 2001 O O . TYR A 1 263 ? 25.813 -12.148 -17.516 1.00 95.50 263 TYR A O 1
ATOM 2009 N N . ALA A 1 264 ? 25.975 -13.630 -15.835 1.00 94.88 264 ALA A N 1
ATOM 2010 C CA . ALA A 1 264 ? 25.155 -14.656 -16.475 1.00 94.88 264 ALA A CA 1
ATOM 2011 C C . ALA A 1 264 ? 23.686 -14.214 -16.572 1.00 94.88 264 ALA A C 1
ATOM 2013 O O . ALA A 1 264 ? 23.108 -14.260 -17.655 1.00 94.88 264 ALA A O 1
ATOM 2014 N N . ASP A 1 265 ? 23.128 -13.670 -15.488 1.00 95.19 265 ASP A N 1
ATOM 2015 C CA . ASP A 1 265 ? 21.743 -13.177 -15.443 1.00 95.19 265 ASP A CA 1
ATOM 2016 C C . ASP A 1 265 ? 21.502 -11.938 -16.333 1.00 95.19 265 ASP A C 1
ATOM 2018 O O . ASP A 1 265 ? 20.360 -11.571 -16.603 1.00 95.19 265 ASP A O 1
ATOM 2022 N N . SER A 1 266 ? 22.573 -11.305 -16.828 1.00 95.81 266 SER A N 1
ATOM 2023 C CA . SER A 1 266 ? 22.516 -10.163 -17.752 1.00 95.81 266 SER A CA 1
ATOM 2024 C C . SER A 1 266 ? 22.322 -10.539 -19.229 1.00 95.81 266 SER A C 1
ATOM 2026 O O . SER A 1 266 ? 22.424 -9.667 -20.088 1.00 95.81 266 SER A O 1
ATOM 2028 N N . GLU A 1 267 ? 22.085 -11.816 -19.557 1.00 94.44 267 GLU A N 1
ATOM 2029 C CA . GLU A 1 267 ? 22.028 -12.327 -20.940 1.00 94.44 267 GLU A CA 1
ATOM 2030 C C . GLU A 1 267 ? 21.073 -11.545 -21.858 1.00 94.44 267 GLU A C 1
ATOM 2032 O O . GLU A 1 267 ? 21.420 -11.312 -23.014 1.00 94.44 267 GLU A O 1
ATOM 2037 N N . GLY A 1 268 ? 19.922 -11.098 -21.343 1.00 93.44 268 GLY A N 1
ATOM 2038 C CA . GLY A 1 268 ? 18.933 -10.332 -22.112 1.00 93.44 268 GLY A CA 1
ATOM 2039 C C . GLY A 1 268 ? 19.326 -8.880 -22.421 1.00 93.44 268 GLY A C 1
ATOM 2040 O O . GLY A 1 268 ? 18.648 -8.230 -23.210 1.00 93.44 268 GLY A O 1
ATOM 2041 N N . LEU A 1 269 ? 20.397 -8.360 -21.812 1.00 97.38 269 LEU A N 1
ATOM 2042 C CA . LEU A 1 269 ? 20.854 -6.982 -22.002 1.00 97.38 269 LEU A CA 1
ATOM 2043 C C . LEU A 1 269 ? 21.834 -6.855 -23.179 1.00 97.38 269 LEU A C 1
ATOM 2045 O O . LEU A 1 269 ? 22.626 -7.758 -23.467 1.00 97.38 269 LEU A O 1
ATOM 2049 N N . SER A 1 270 ? 21.868 -5.669 -23.788 1.00 97.62 270 SER A N 1
ATOM 2050 C CA . SER A 1 270 ? 22.805 -5.311 -24.849 1.00 97.62 270 SER A CA 1
ATOM 2051 C C . SER A 1 270 ? 24.265 -5.503 -24.399 1.00 97.62 270 SER A C 1
ATOM 2053 O O . SER A 1 270 ? 24.586 -5.350 -23.212 1.00 97.62 270 SER A O 1
ATOM 2055 N N . PRO A 1 271 ? 25.212 -5.762 -25.323 1.00 97.56 271 PRO A N 1
ATOM 2056 C CA . PRO A 1 271 ? 26.633 -5.874 -24.990 1.00 97.56 271 PRO A CA 1
ATOM 2057 C C . PRO A 1 271 ? 27.178 -4.703 -24.157 1.00 97.56 271 PRO A C 1
ATOM 2059 O O . PRO A 1 271 ? 28.018 -4.918 -23.279 1.00 97.56 271 PRO A O 1
ATOM 2062 N N . ARG A 1 272 ? 26.680 -3.482 -24.400 1.00 97.12 272 ARG A N 1
ATOM 2063 C CA . ARG A 1 272 ? 27.040 -2.261 -23.668 1.00 97.12 272 ARG A CA 1
ATOM 2064 C C . ARG A 1 272 ? 26.534 -2.305 -22.225 1.00 97.12 272 ARG A C 1
ATOM 2066 O O . ARG A 1 272 ? 27.321 -2.119 -21.298 1.00 97.12 272 ARG A O 1
ATOM 2073 N N . LEU A 1 273 ? 25.264 -2.645 -22.008 1.00 98.06 273 LEU A N 1
ATOM 2074 C CA . LEU A 1 273 ? 24.677 -2.772 -20.669 1.00 98.06 273 LEU A CA 1
ATOM 2075 C C . LEU A 1 273 ? 25.269 -3.943 -19.873 1.00 98.06 273 LEU A C 1
ATOM 2077 O O . LEU A 1 273 ? 25.495 -3.827 -18.669 1.00 98.06 273 LEU A O 1
ATOM 2081 N N . ARG A 1 274 ? 25.658 -5.037 -20.533 1.00 97.81 274 ARG A N 1
ATOM 2082 C CA . ARG A 1 274 ? 26.404 -6.126 -19.881 1.00 97.81 274 ARG A CA 1
ATOM 2083 C C . ARG A 1 274 ? 27.771 -5.672 -19.357 1.00 97.81 274 ARG A C 1
ATOM 2085 O O . ARG A 1 274 ? 28.239 -6.199 -18.347 1.00 97.81 274 ARG A O 1
ATOM 2092 N N . GLN A 1 275 ? 28.411 -4.668 -19.975 1.00 97.75 275 GLN A N 1
ATOM 2093 C CA . GLN A 1 275 ? 29.618 -4.056 -19.399 1.00 97.75 275 GLN A CA 1
ATOM 2094 C C . GLN A 1 275 ? 29.315 -3.263 -18.126 1.00 97.75 275 GLN A C 1
ATOM 2096 O O . GLN A 1 275 ? 30.147 -3.275 -17.219 1.00 97.75 275 GLN A O 1
ATOM 2101 N N . VAL A 1 276 ? 28.147 -2.618 -18.016 1.00 97.62 276 VAL A N 1
ATOM 2102 C CA . VAL A 1 276 ? 27.715 -1.977 -16.760 1.00 97.62 276 VAL A CA 1
ATOM 2103 C C . VAL A 1 276 ? 27.676 -3.026 -15.656 1.00 97.62 276 VAL A C 1
ATOM 2105 O O . VAL A 1 276 ? 28.353 -2.861 -14.643 1.00 97.62 276 VAL A O 1
ATOM 2108 N N . VAL A 1 277 ? 26.989 -4.148 -15.898 1.00 97.31 277 VAL A N 1
ATOM 2109 C CA . VAL A 1 277 ? 26.878 -5.248 -14.929 1.00 97.31 277 VAL A CA 1
ATOM 2110 C C . VAL A 1 277 ? 28.252 -5.772 -14.529 1.00 97.31 277 VAL A C 1
ATOM 2112 O O . VAL A 1 277 ? 28.540 -5.867 -13.341 1.00 97.31 277 VAL A O 1
ATOM 2115 N N . LYS A 1 278 ? 29.150 -6.010 -15.494 1.00 96.81 278 LYS A N 1
ATOM 2116 C CA . LYS A 1 278 ? 30.529 -6.471 -15.249 1.00 96.81 278 LYS A CA 1
ATOM 2117 C C . LYS A 1 278 ? 31.358 -5.537 -14.352 1.00 96.81 278 LYS A C 1
ATOM 2119 O O . LYS A 1 278 ? 32.306 -5.991 -13.717 1.00 96.81 278 LYS A O 1
ATOM 2124 N N . ASN A 1 279 ? 31.046 -4.241 -14.331 1.00 96.50 279 ASN A N 1
ATOM 2125 C CA . ASN A 1 279 ? 31.778 -3.239 -13.551 1.00 96.50 279 ASN A CA 1
ATOM 2126 C C . ASN A 1 279 ? 31.097 -2.888 -12.217 1.00 96.50 279 ASN A C 1
ATOM 2128 O O . ASN A 1 279 ? 31.652 -2.089 -11.456 1.00 96.50 279 ASN A O 1
ATOM 2132 N N . MET A 1 280 ? 29.929 -3.468 -11.921 1.00 94.81 280 MET A N 1
ATOM 2133 C CA . MET A 1 280 ? 29.278 -3.338 -10.619 1.00 94.81 280 MET A CA 1
ATOM 2134 C C . MET A 1 280 ? 30.190 -3.875 -9.514 1.00 94.81 280 MET A C 1
ATOM 2136 O O . MET A 1 280 ? 30.788 -4.939 -9.638 1.00 94.81 280 MET A O 1
ATOM 2140 N N . ARG A 1 281 ? 30.308 -3.126 -8.416 1.00 87.12 281 ARG A N 1
ATOM 2141 C CA . ARG A 1 281 ? 31.004 -3.579 -7.206 1.00 87.12 281 ARG A CA 1
ATOM 2142 C C . ARG A 1 281 ? 29.994 -3.982 -6.150 1.00 87.12 281 ARG A C 1
ATOM 2144 O O . ARG A 1 281 ? 29.093 -3.189 -5.878 1.00 87.12 281 ARG A O 1
ATOM 2151 N N . THR A 1 282 ? 30.235 -5.144 -5.537 1.00 79.25 282 THR A N 1
ATOM 2152 C CA . THR A 1 282 ? 29.307 -5.842 -4.632 1.00 79.25 282 THR A CA 1
ATOM 2153 C C . THR A 1 282 ? 28.058 -6.273 -5.395 1.00 79.25 282 THR A C 1
ATOM 2155 O O . THR A 1 282 ? 27.358 -5.440 -5.946 1.00 79.25 282 THR A O 1
ATOM 2158 N N . VAL A 1 283 ? 27.794 -7.575 -5.484 1.00 84.31 283 VAL A N 1
ATOM 2159 C CA . VAL A 1 283 ? 26.686 -8.112 -6.295 1.00 84.31 283 VAL A CA 1
ATOM 2160 C C . VAL A 1 283 ? 25.903 -9.172 -5.531 1.00 84.31 283 VAL A C 1
ATOM 2162 O O . VAL A 1 283 ? 25.557 -10.213 -6.072 1.00 84.31 283 VAL A O 1
ATOM 2165 N N . ASP A 1 284 ? 25.614 -8.911 -4.259 1.00 92.25 284 ASP A N 1
ATOM 2166 C CA . ASP A 1 284 ? 24.681 -9.758 -3.518 1.00 92.25 284 ASP A CA 1
ATOM 2167 C C . ASP A 1 284 ? 23.303 -9.741 -4.196 1.00 92.25 284 ASP A C 1
ATOM 2169 O O . ASP A 1 284 ? 22.882 -8.723 -4.760 1.00 92.25 284 ASP A O 1
ATOM 2173 N N . ARG A 1 285 ? 22.586 -10.865 -4.126 1.00 93.88 285 ARG A N 1
ATOM 2174 C CA . ARG A 1 285 ? 21.208 -10.982 -4.612 1.00 93.88 285 ARG A CA 1
ATOM 2175 C C . ARG A 1 285 ? 20.251 -10.514 -3.532 1.00 93.88 285 ARG A C 1
ATOM 2177 O O . ARG A 1 285 ? 20.206 -11.082 -2.443 1.00 93.88 285 ARG A O 1
ATOM 2184 N N . TRP A 1 286 ? 19.433 -9.531 -3.869 1.00 94.62 286 TRP A N 1
ATOM 2185 C CA . TRP A 1 286 ? 18.363 -9.014 -3.027 1.00 94.62 286 TRP A CA 1
ATOM 2186 C C . TRP A 1 286 ? 17.037 -9.575 -3.517 1.00 94.62 286 TRP A C 1
ATOM 2188 O O . TRP A 1 286 ? 16.541 -9.151 -4.558 1.00 94.62 286 TRP A O 1
ATOM 2198 N N . GLY A 1 287 ? 16.466 -10.526 -2.785 1.00 95.69 287 GLY A N 1
ATOM 2199 C CA . GLY A 1 287 ? 15.134 -11.044 -3.066 1.00 95.69 287 GLY A CA 1
ATOM 2200 C C . GLY A 1 287 ? 14.087 -9.956 -2.850 1.00 95.69 287 GLY A C 1
ATOM 2201 O O . GLY A 1 287 ? 14.137 -9.222 -1.859 1.00 95.69 287 GLY A O 1
ATOM 2202 N N . LEU A 1 288 ? 13.142 -9.837 -3.780 1.00 95.50 288 LEU A N 1
ATOM 2203 C CA . LEU A 1 288 ? 12.025 -8.913 -3.661 1.00 95.50 288 LEU A CA 1
ATOM 2204 C C . LEU A 1 288 ? 10.840 -9.633 -3.024 1.00 95.50 288 LEU A C 1
ATOM 2206 O O . LEU A 1 288 ? 10.378 -10.661 -3.514 1.00 95.50 288 LEU A O 1
ATOM 2210 N N . PHE A 1 289 ? 10.374 -9.078 -1.910 1.00 95.75 289 PHE A N 1
ATOM 2211 C CA . PHE A 1 289 ? 9.249 -9.586 -1.139 1.00 95.75 289 PHE A CA 1
ATOM 2212 C C . PHE A 1 289 ? 8.197 -8.496 -1.000 1.00 95.75 289 PHE A C 1
ATOM 2214 O O . PHE A 1 289 ? 8.536 -7.321 -0.856 1.00 95.75 289 PHE A O 1
ATOM 2221 N N . ASP A 1 290 ? 6.931 -8.890 -1.004 1.00 96.38 290 ASP A N 1
ATOM 2222 C CA . ASP A 1 290 ? 5.806 -7.985 -0.783 1.00 96.38 290 ASP A CA 1
ATOM 2223 C C . ASP A 1 290 ? 4.633 -8.699 -0.082 1.00 96.38 290 ASP A C 1
ATOM 2225 O O . ASP A 1 290 ? 4.775 -9.828 0.400 1.00 96.38 290 ASP A O 1
ATOM 2229 N N . LEU A 1 291 ? 3.483 -8.025 0.007 1.00 95.88 291 LEU A N 1
ATOM 2230 C CA . LEU A 1 291 ? 2.244 -8.559 0.589 1.00 95.88 291 LEU A CA 1
ATOM 2231 C C . LEU A 1 291 ? 1.171 -8.897 -0.466 1.00 95.88 291 LEU A C 1
ATOM 2233 O O . LEU A 1 291 ? -0.013 -8.936 -0.148 1.00 95.88 291 LEU A O 1
ATOM 2237 N N . GLY A 1 292 ? 1.552 -9.110 -1.730 1.00 93.25 292 GLY A N 1
ATOM 2238 C CA . GLY A 1 292 ? 0.593 -9.209 -2.838 1.00 93.25 292 GLY A CA 1
ATOM 2239 C C . GLY A 1 292 ? -0.075 -10.572 -3.016 1.00 93.25 292 GLY A C 1
ATOM 2240 O O . GLY A 1 292 ? -1.126 -10.649 -3.639 1.00 93.25 292 GLY A O 1
ATOM 2241 N N . GLU A 1 293 ? 0.519 -11.652 -2.504 1.00 92.81 293 GLU A N 1
ATOM 2242 C CA . GLU A 1 293 ? -0.050 -13.007 -2.623 1.00 92.81 293 GLU A CA 1
ATOM 2243 C C . GLU A 1 293 ? -1.196 -13.241 -1.631 1.00 92.81 293 GLU A C 1
ATOM 2245 O O . GLU A 1 293 ? -2.228 -13.815 -1.972 1.00 92.81 293 GLU A O 1
ATOM 2250 N N . HIS A 1 294 ? -1.035 -12.727 -0.413 1.00 91.81 294 HIS A N 1
ATOM 2251 C CA . HIS A 1 294 ? -2.040 -12.775 0.641 1.00 91.81 294 HIS A CA 1
ATOM 2252 C C . HIS A 1 294 ? -2.244 -11.362 1.205 1.00 91.81 294 HIS A C 1
ATOM 2254 O O . HIS A 1 294 ? -1.743 -11.058 2.292 1.00 91.81 294 HIS A O 1
ATOM 2260 N N . PRO A 1 295 ? -2.943 -10.471 0.476 1.00 88.69 295 PRO A N 1
ATOM 2261 C CA . PRO A 1 295 ? -3.196 -9.113 0.949 1.00 88.69 295 PRO A CA 1
ATOM 2262 C C . PRO A 1 295 ? -3.962 -9.125 2.277 1.00 88.69 295 PRO A C 1
ATOM 2264 O O . PRO A 1 295 ? -4.652 -10.093 2.615 1.00 88.69 295 PRO A O 1
ATOM 2267 N N . MET A 1 296 ? -3.827 -8.061 3.069 1.00 88.75 296 MET A N 1
ATOM 2268 C CA . MET A 1 296 ? -4.524 -7.981 4.353 1.00 88.75 296 MET A CA 1
ATOM 2269 C C . MET A 1 296 ? -6.030 -7.759 4.138 1.00 88.75 296 MET A C 1
ATOM 2271 O O . MET A 1 296 ? -6.414 -6.840 3.411 1.00 88.75 296 MET A O 1
ATOM 2275 N N . PRO A 1 297 ? -6.910 -8.530 4.803 1.00 85.00 297 PRO A N 1
ATOM 2276 C CA . PRO A 1 297 ? -8.352 -8.304 4.716 1.00 85.00 297 PRO A CA 1
ATOM 2277 C C . PRO A 1 297 ? -8.774 -6.988 5.387 1.00 85.00 297 PRO A C 1
ATOM 2279 O O . PRO A 1 297 ? -9.733 -6.362 4.939 1.00 85.00 297 PRO A O 1
ATOM 2282 N N . ALA A 1 298 ? -8.021 -6.537 6.397 1.00 85.50 298 ALA A N 1
ATOM 2283 C CA . ALA A 1 298 ? -8.219 -5.276 7.105 1.00 85.50 298 ALA A CA 1
ATOM 2284 C C . ALA A 1 298 ? -6.875 -4.712 7.597 1.00 85.50 298 ALA A C 1
ATOM 2286 O O . ALA A 1 298 ? -6.029 -5.465 8.073 1.00 85.50 298 ALA A O 1
ATOM 2287 N N . PHE A 1 299 ? -6.692 -3.395 7.520 1.00 96.44 299 PHE A N 1
ATOM 2288 C CA . PHE A 1 299 ? -5.572 -2.638 8.093 1.00 96.44 299 PHE A CA 1
ATOM 2289 C C . PHE A 1 299 ? -5.823 -2.229 9.547 1.00 96.44 299 PHE A C 1
ATOM 2291 O O . PHE A 1 299 ? -4.908 -1.752 10.213 1.00 96.44 299 PHE A O 1
ATOM 2298 N N . ALA A 1 300 ? -7.040 -2.419 10.057 1.00 93.75 300 ALA A N 1
ATOM 2299 C CA . ALA A 1 300 ? -7.394 -2.108 11.431 1.00 93.75 300 ALA A CA 1
ATOM 2300 C C . ALA A 1 300 ? -8.363 -3.131 12.031 1.00 93.75 300 ALA A C 1
ATOM 2302 O O . ALA A 1 300 ? -9.251 -3.639 11.351 1.00 93.75 300 ALA A O 1
ATOM 2303 N N . LYS A 1 301 ? -8.219 -3.378 13.336 1.00 86.62 301 LYS A N 1
ATOM 2304 C CA . LYS A 1 301 ? -9.158 -4.147 14.160 1.00 86.62 301 LYS A CA 1
ATOM 2305 C C . LYS A 1 301 ? -9.257 -3.506 15.541 1.00 86.62 301 LYS A C 1
ATOM 2307 O O . LYS A 1 301 ? -8.292 -3.480 16.306 1.00 86.62 301 LYS A O 1
ATOM 2312 N N . GLY A 1 302 ? -10.433 -2.971 15.864 1.00 89.12 302 GLY A N 1
ATOM 2313 C CA . GLY A 1 302 ? -10.663 -2.259 17.120 1.00 89.12 302 GLY A CA 1
ATOM 2314 C C . GLY A 1 302 ? -9.698 -1.082 17.291 1.00 89.12 302 GLY A C 1
ATOM 2315 O O . GLY A 1 302 ? -9.687 -0.161 16.483 1.00 89.12 302 GLY A O 1
ATOM 2316 N N . ARG A 1 303 ? -8.886 -1.113 18.353 1.00 94.69 303 ARG A N 1
ATOM 2317 C CA . ARG A 1 303 ? -7.931 -0.044 18.711 1.00 94.69 303 ARG A CA 1
ATOM 2318 C C . ARG A 1 303 ? -6.508 -0.314 18.211 1.00 94.69 303 ARG A C 1
ATOM 2320 O O . ARG A 1 303 ? -5.547 0.225 18.758 1.00 94.69 303 ARG A O 1
ATOM 2327 N N . ILE A 1 304 ? -6.367 -1.175 17.204 1.00 96.88 304 ILE A N 1
ATOM 2328 C CA . ILE A 1 304 ? -5.089 -1.535 16.589 1.00 96.88 304 ILE A CA 1
ATOM 2329 C C . ILE A 1 304 ? -5.191 -1.299 15.082 1.00 96.88 304 ILE A C 1
ATOM 2331 O O . ILE A 1 304 ? -6.145 -1.749 14.448 1.00 96.88 304 ILE A O 1
ATOM 2335 N N . CYS A 1 305 ? -4.217 -0.593 14.517 1.00 98.25 305 CYS A N 1
ATOM 2336 C CA . CYS A 1 305 ? -4.117 -0.267 13.093 1.00 98.25 305 CYS A CA 1
ATOM 2337 C C . CYS A 1 305 ? -2.687 -0.527 12.594 1.00 98.25 305 CYS A C 1
ATOM 2339 O O . CYS A 1 305 ? -1.752 -0.502 13.390 1.00 98.25 305 CYS A O 1
ATOM 2341 N N . VAL A 1 306 ? -2.488 -0.765 11.299 1.00 98.69 306 VAL A N 1
ATOM 2342 C CA . VAL A 1 306 ? -1.168 -0.833 10.650 1.00 98.69 306 VAL A CA 1
ATOM 2343 C C . VAL A 1 306 ? -1.081 0.149 9.486 1.00 98.69 306 VAL A C 1
ATOM 2345 O O . VAL A 1 306 ? -2.053 0.348 8.760 1.00 98.69 306 VAL A O 1
ATOM 2348 N N . ILE A 1 307 ? 0.101 0.738 9.284 1.00 98.75 307 ILE A N 1
ATOM 2349 C CA . ILE A 1 307 ? 0.391 1.636 8.158 1.00 98.75 307 ILE A CA 1
ATOM 2350 C C . ILE A 1 307 ? 1.732 1.312 7.491 1.00 98.75 307 ILE A C 1
ATOM 2352 O O . ILE A 1 307 ? 2.607 0.663 8.071 1.00 98.75 307 ILE A O 1
ATOM 2356 N N . GLY A 1 308 ? 1.922 1.813 6.269 1.00 98.25 308 GLY A N 1
ATOM 2357 C CA . GLY A 1 308 ? 3.162 1.625 5.518 1.00 98.25 308 GLY A CA 1
ATOM 2358 C C . GLY A 1 308 ? 3.439 0.160 5.177 1.00 98.25 308 GLY A C 1
ATOM 2359 O O . GLY A 1 308 ? 2.518 -0.624 4.964 1.00 98.25 308 GLY A O 1
ATOM 2360 N N . ASP A 1 309 ? 4.712 -0.237 5.176 1.00 97.56 309 ASP A N 1
ATOM 2361 C CA . ASP A 1 309 ? 5.132 -1.604 4.831 1.00 97.56 309 ASP A CA 1
ATOM 2362 C C . ASP A 1 309 ? 4.513 -2.697 5.729 1.00 97.56 309 ASP A C 1
ATOM 2364 O O . ASP A 1 309 ? 4.452 -3.862 5.333 1.00 97.56 309 ASP A O 1
ATOM 2368 N N . ALA A 1 310 ? 4.034 -2.352 6.929 1.00 97.88 310 ALA A N 1
ATOM 2369 C CA . ALA A 1 310 ? 3.277 -3.290 7.758 1.00 97.88 310 ALA A CA 1
ATOM 2370 C C . ALA A 1 310 ? 1.936 -3.682 7.113 1.00 97.88 310 ALA A C 1
ATOM 2372 O O . ALA A 1 310 ? 1.514 -4.828 7.263 1.00 97.88 310 ALA A O 1
ATOM 2373 N N . ALA A 1 311 ? 1.315 -2.759 6.374 1.00 97.81 311 ALA A N 1
ATOM 2374 C CA . ALA A 1 311 ? 0.013 -2.907 5.733 1.00 97.81 311 ALA A CA 1
ATOM 2375 C C . ALA A 1 3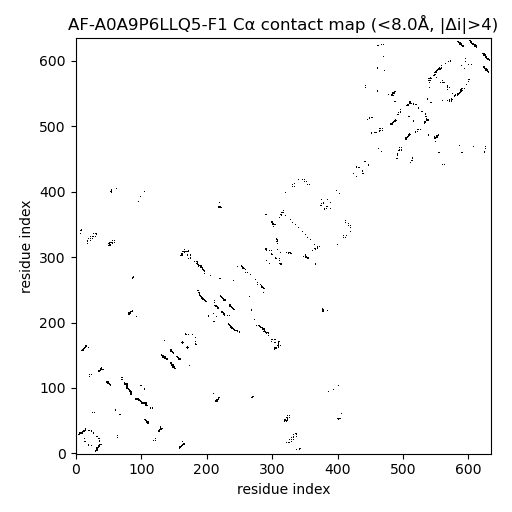11 ? 0.107 -3.293 4.244 1.00 97.81 311 ALA A C 1
ATOM 2377 O 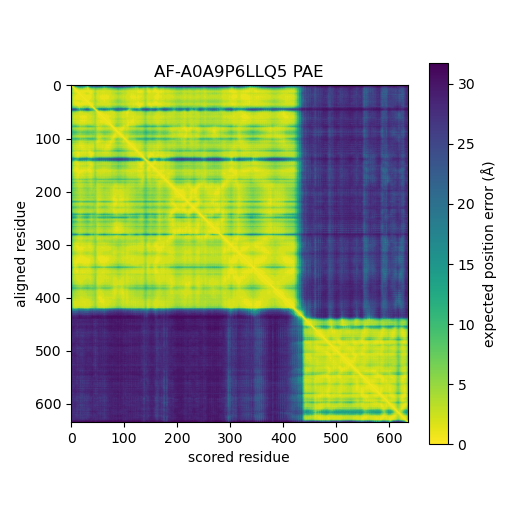O . ALA A 1 311 ? -0.677 -4.107 3.761 1.00 97.81 311 ALA A O 1
ATOM 2378 N N . HIS A 1 312 ? 1.060 -2.718 3.502 1.00 97.50 312 HIS A N 1
ATOM 2379 C CA . HIS A 1 312 ? 1.120 -2.825 2.035 1.00 97.50 312 HIS A CA 1
ATOM 2380 C C . HIS A 1 312 ? 2.546 -2.763 1.469 1.00 97.50 312 HIS A C 1
ATOM 2382 O O . HIS A 1 312 ? 2.786 -2.144 0.431 1.00 97.50 312 HIS A O 1
ATOM 2388 N N . ALA A 1 313 ? 3.508 -3.435 2.118 1.00 97.31 313 ALA A N 1
ATOM 2389 C CA . ALA A 1 313 ? 4.848 -3.569 1.543 1.00 97.31 313 ALA A CA 1
ATOM 2390 C C . ALA A 1 313 ? 4.763 -4.066 0.094 1.00 97.31 313 ALA A C 1
ATOM 2392 O O . ALA A 1 313 ? 4.055 -5.030 -0.203 1.00 97.31 313 ALA A O 1
ATOM 2393 N N . SER A 1 314 ? 5.488 -3.381 -0.788 1.00 97.12 314 SER A N 1
ATOM 2394 C CA . SER A 1 314 ? 5.435 -3.544 -2.239 1.00 97.12 314 SER A CA 1
ATOM 2395 C C . SER A 1 314 ? 6.836 -3.749 -2.810 1.00 97.12 314 SER A C 1
ATOM 2397 O O . SER A 1 314 ? 7.841 -3.393 -2.190 1.00 97.12 314 SER A O 1
ATOM 2399 N N . THR A 1 315 ? 6.912 -4.286 -4.026 1.00 95.81 315 THR A N 1
ATOM 2400 C CA . THR A 1 315 ? 8.162 -4.268 -4.797 1.00 95.81 315 THR A CA 1
ATOM 2401 C C . THR A 1 315 ? 8.554 -2.825 -5.175 1.00 95.81 315 THR A C 1
ATOM 2403 O O . THR A 1 315 ? 7.706 -1.929 -5.160 1.00 95.81 315 THR A O 1
ATOM 2406 N N . PRO A 1 316 ? 9.821 -2.538 -5.531 1.00 94.44 316 PRO A N 1
ATOM 2407 C CA . PRO A 1 316 ? 10.287 -1.161 -5.706 1.00 94.44 316 PRO A CA 1
ATOM 2408 C C . PRO A 1 316 ? 10.040 -0.565 -7.105 1.00 94.44 316 PRO A C 1
ATOM 2410 O O . PRO A 1 316 ? 10.441 0.572 -7.341 1.00 94.44 316 PRO A O 1
ATOM 2413 N N . HIS A 1 317 ? 9.399 -1.285 -8.032 1.00 95.56 317 HIS A N 1
ATOM 2414 C CA . HIS A 1 317 ? 9.354 -0.944 -9.465 1.00 95.56 317 HIS A CA 1
ATOM 2415 C C . HIS A 1 317 ? 8.650 0.382 -9.798 1.00 95.56 317 HIS A C 1
ATOM 2417 O O . HIS A 1 317 ? 8.945 0.995 -10.824 1.00 95.56 317 HIS A O 1
ATOM 2423 N N . GLN A 1 318 ? 7.746 0.852 -8.933 1.00 93.56 318 GLN A N 1
ATOM 2424 C CA . GLN A 1 318 ? 7.121 2.179 -9.048 1.00 93.56 318 GLN A CA 1
ATOM 2425 C C . GLN A 1 318 ? 7.813 3.273 -8.220 1.00 93.56 318 GLN A C 1
ATOM 2427 O O . GLN A 1 318 ? 7.442 4.443 -8.321 1.00 93.56 318 GLN A O 1
ATOM 2432 N N . GLY A 1 319 ? 8.771 2.918 -7.358 1.00 91.69 319 GLY A N 1
ATOM 2433 C CA . GLY A 1 319 ? 9.459 3.868 -6.479 1.00 91.69 319 GLY A CA 1
ATOM 2434 C C . GLY A 1 319 ? 8.537 4.621 -5.508 1.00 91.69 319 GLY A C 1
ATOM 2435 O O . GLY A 1 319 ? 8.875 5.723 -5.089 1.00 91.69 319 GLY A O 1
ATOM 2436 N N . ALA A 1 320 ? 7.365 4.063 -5.176 1.00 94.56 320 ALA A N 1
ATOM 2437 C CA . ALA A 1 320 ? 6.287 4.787 -4.493 1.00 94.56 320 ALA A CA 1
ATOM 2438 C C . ALA A 1 320 ? 6.021 4.352 -3.037 1.00 94.56 320 ALA A C 1
ATOM 2440 O O . ALA A 1 320 ? 5.288 5.045 -2.332 1.00 94.56 320 ALA A O 1
ATOM 2441 N N . GLY A 1 321 ? 6.628 3.258 -2.557 1.00 95.50 321 GLY A N 1
ATOM 2442 C CA . GLY A 1 321 ? 6.311 2.667 -1.245 1.00 95.50 321 GLY A CA 1
ATOM 2443 C C . GLY A 1 321 ? 6.420 3.643 -0.069 1.00 95.50 321 GLY A C 1
ATOM 2444 O O . GLY A 1 321 ? 5.460 3.844 0.671 1.00 95.50 321 GLY A O 1
ATOM 2445 N N . ALA A 1 322 ? 7.540 4.363 0.055 1.00 94.62 322 ALA A N 1
ATOM 2446 C CA . ALA A 1 322 ? 7.685 5.355 1.126 1.00 94.62 322 ALA A CA 1
ATOM 2447 C C . ALA A 1 322 ? 6.713 6.534 1.001 1.00 94.62 322 ALA A C 1
ATOM 2449 O O . ALA A 1 322 ? 6.334 7.122 2.011 1.00 94.62 322 ALA A O 1
ATOM 2450 N N . GLY A 1 323 ? 6.286 6.868 -0.217 1.00 96.81 323 GLY A N 1
ATOM 2451 C CA . GLY A 1 323 ? 5.253 7.872 -0.426 1.00 96.81 323 GLY A CA 1
ATOM 2452 C C . GLY A 1 323 ? 3.922 7.463 0.191 1.00 96.81 323 GLY A C 1
ATOM 2453 O O . GLY A 1 323 ? 3.284 8.273 0.858 1.00 96.81 323 GLY A O 1
ATOM 2454 N N . PHE A 1 324 ? 3.549 6.193 0.052 1.00 98.38 324 PHE A N 1
ATOM 2455 C CA . PHE A 1 324 ? 2.336 5.645 0.656 1.00 98.38 324 PHE A CA 1
ATOM 2456 C C . PHE A 1 324 ? 2.418 5.574 2.181 1.00 98.38 324 PHE A C 1
ATOM 2458 O O . PHE A 1 324 ? 1.435 5.889 2.843 1.00 98.38 324 PHE A O 1
ATOM 2465 N N . CYS A 1 325 ? 3.591 5.277 2.751 1.00 98.19 325 CYS A N 1
ATOM 2466 C CA . CYS A 1 325 ? 3.816 5.392 4.198 1.00 98.19 325 CYS A CA 1
ATOM 2467 C C . CYS A 1 325 ? 3.491 6.801 4.730 1.00 98.19 325 CYS A C 1
ATOM 2469 O O . CYS A 1 325 ? 2.926 6.946 5.811 1.00 98.19 325 CYS A O 1
ATOM 2471 N N . ILE A 1 326 ? 3.859 7.840 3.974 1.00 98.62 326 ILE A N 1
ATOM 2472 C CA . ILE A 1 326 ? 3.622 9.242 4.345 1.00 98.62 326 ILE A CA 1
ATOM 2473 C C . ILE A 1 326 ? 2.151 9.620 4.129 1.00 98.62 326 ILE A C 1
ATOM 2475 O O . ILE A 1 326 ? 1.574 10.310 4.965 1.00 98.62 326 ILE A O 1
ATOM 2479 N N . GLU A 1 327 ? 1.526 9.158 3.041 1.00 98.75 327 GLU A N 1
ATOM 2480 C CA . GLU A 1 327 ? 0.082 9.332 2.831 1.00 98.75 327 GLU A CA 1
ATOM 2481 C C . GLU A 1 327 ? -0.728 8.738 3.983 1.00 98.75 327 GLU A C 1
ATOM 2483 O O . GLU A 1 327 ? -1.608 9.408 4.519 1.00 98.75 327 GLU A O 1
ATOM 2488 N N . ASP A 1 328 ? -0.415 7.510 4.394 1.00 98.88 328 ASP A N 1
ATOM 2489 C CA . ASP A 1 328 ? -1.110 6.860 5.499 1.00 98.88 328 ASP A CA 1
ATOM 2490 C C . ASP A 1 328 ? -0.959 7.644 6.799 1.00 98.88 328 ASP A C 1
ATOM 2492 O O . ASP A 1 328 ? -1.944 7.861 7.500 1.00 98.88 328 ASP A O 1
ATOM 2496 N N . ALA A 1 329 ? 0.255 8.115 7.103 1.00 98.81 329 ALA A N 1
ATOM 2497 C CA . ALA A 1 329 ? 0.501 8.946 8.273 1.00 98.81 329 ALA A CA 1
ATOM 2498 C C . ALA A 1 329 ? -0.322 10.244 8.232 1.00 98.81 329 ALA A C 1
ATOM 2500 O O . ALA A 1 329 ? -0.882 10.638 9.255 1.00 98.81 329 ALA A O 1
ATOM 2501 N N . ALA A 1 330 ? -0.439 10.889 7.064 1.00 98.81 330 ALA A N 1
ATOM 2502 C CA . ALA A 1 330 ? -1.250 12.093 6.887 1.00 98.81 330 ALA A CA 1
ATOM 2503 C C . ALA A 1 330 ? -2.740 11.823 7.144 1.00 98.81 330 ALA A C 1
ATOM 2505 O O . ALA A 1 330 ? -3.376 12.562 7.901 1.00 98.81 330 ALA A O 1
ATOM 2506 N N . VAL A 1 331 ? -3.293 10.765 6.538 1.00 98.81 331 VAL A N 1
ATOM 2507 C CA . VAL A 1 331 ? -4.705 10.397 6.711 1.00 98.81 331 VAL A CA 1
ATOM 2508 C C . VAL A 1 331 ? -4.978 9.991 8.151 1.00 98.81 331 VAL A C 1
ATOM 2510 O O . VAL A 1 331 ? -5.823 10.602 8.801 1.00 98.81 331 VAL A O 1
ATOM 2513 N N . LEU A 1 332 ? -4.229 9.028 8.688 1.00 98.81 332 LEU A N 1
ATOM 2514 C CA . LEU A 1 332 ? -4.455 8.498 10.029 1.00 98.81 332 LEU A CA 1
ATOM 2515 C C . LEU A 1 332 ? -4.349 9.586 11.102 1.00 98.81 332 LEU A C 1
ATOM 2517 O O . LEU A 1 332 ? -5.231 9.691 11.951 1.00 98.81 332 LEU A O 1
ATOM 2521 N N . ALA A 1 333 ? -3.316 10.434 11.045 1.00 98.69 333 ALA A N 1
ATOM 2522 C CA . ALA A 1 333 ? -3.163 11.520 12.009 1.00 98.69 333 ALA A CA 1
ATOM 2523 C C . ALA A 1 333 ? -4.308 12.535 11.934 1.00 98.69 333 ALA A C 1
ATOM 2525 O O . ALA A 1 333 ? -4.701 13.086 12.960 1.00 98.69 333 ALA A O 1
ATOM 2526 N N . SER A 1 334 ? -4.853 12.780 10.739 1.00 98.62 334 SER A N 1
ATOM 2527 C CA . SER A 1 334 ? -5.980 13.699 10.554 1.00 98.62 334 SER A CA 1
ATOM 2528 C C . SER A 1 334 ? -7.277 13.123 11.124 1.00 98.62 334 SER A C 1
ATOM 2530 O O . SER A 1 334 ? -8.009 13.849 11.790 1.00 98.62 334 SER A O 1
ATOM 2532 N N . LEU A 1 335 ? -7.519 11.819 10.950 1.00 98.50 335 LEU A N 1
ATOM 2533 C CA . LEU A 1 335 ? -8.678 11.128 11.525 1.00 98.50 335 LEU A CA 1
ATOM 2534 C C . LEU A 1 335 ? -8.608 11.071 13.054 1.00 98.50 335 LEU A C 1
ATOM 2536 O O . LEU A 1 335 ? -9.565 11.438 13.725 1.00 98.50 335 LEU A O 1
ATOM 2540 N N . VAL A 1 336 ? -7.466 10.663 13.613 1.00 98.19 336 VAL A N 1
ATOM 2541 C CA . VAL A 1 336 ? -7.282 10.529 15.071 1.00 98.19 336 VAL A CA 1
ATOM 2542 C C . VAL A 1 336 ? -7.334 11.886 15.782 1.00 98.19 336 VAL A C 1
ATOM 2544 O O . VAL A 1 336 ? -7.793 11.983 16.920 1.00 98.19 336 VAL A O 1
ATOM 2547 N N . ALA A 1 337 ? -6.864 12.951 15.133 1.00 97.69 337 ALA A N 1
ATOM 2548 C CA . ALA A 1 337 ? -6.871 14.285 15.721 1.00 97.69 337 ALA A CA 1
ATOM 2549 C C . ALA A 1 337 ? -8.211 15.019 15.612 1.00 97.69 337 ALA A C 1
ATOM 2551 O O . ALA A 1 337 ? -8.376 16.040 16.285 1.00 97.69 337 ALA A O 1
ATOM 2552 N N . ASP A 1 338 ? -9.149 14.542 14.790 1.00 96.94 338 ASP A N 1
ATOM 2553 C CA . ASP A 1 338 ? -10.438 15.200 14.583 1.00 96.94 338 ASP A CA 1
ATOM 2554 C C . ASP A 1 338 ? -11.139 15.479 15.924 1.00 96.94 338 ASP A C 1
ATOM 2556 O O . ASP A 1 338 ? -11.086 14.680 16.860 1.00 96.94 338 ASP A O 1
ATOM 2560 N N . ASN A 1 339 ? -11.777 16.644 16.057 1.00 94.25 339 ASN A N 1
ATOM 2561 C CA . ASN A 1 339 ? -12.399 17.075 17.314 1.00 94.25 339 ASN A CA 1
ATOM 2562 C C . ASN A 1 339 ? -13.536 16.156 17.786 1.00 94.25 339 ASN A C 1
ATOM 2564 O O . ASN A 1 339 ? -13.864 16.165 18.973 1.00 94.25 339 ASN A O 1
ATOM 2568 N N . ARG A 1 340 ? -14.135 15.380 16.879 1.00 93.38 340 ARG A N 1
ATOM 2569 C CA . ARG A 1 340 ? -15.165 14.388 17.196 1.00 93.38 340 ARG A CA 1
ATOM 2570 C C . ARG A 1 340 ? -14.584 13.153 17.888 1.00 93.38 340 ARG A C 1
ATOM 2572 O O . ARG A 1 340 ? -15.326 12.510 18.609 1.00 93.38 340 ARG A O 1
ATOM 2579 N N . VAL A 1 341 ? -13.287 12.873 17.728 1.00 94.75 341 VAL A N 1
ATOM 2580 C CA . VAL A 1 341 ? -12.591 11.761 18.396 1.00 94.75 341 VAL A CA 1
ATOM 2581 C C . VAL A 1 341 ? -12.131 12.207 19.779 1.00 94.75 341 VAL A C 1
ATOM 2583 O O . VAL A 1 341 ? -11.175 12.980 19.906 1.00 94.75 341 VAL A O 1
ATOM 2586 N N . LYS A 1 342 ? -12.819 11.767 20.826 1.00 90.75 342 LYS A N 1
ATOM 2587 C CA . LYS A 1 342 ? -12.600 12.211 22.208 1.00 90.75 342 LYS A CA 1
ATOM 2588 C C . LYS A 1 342 ? -11.957 11.131 23.060 1.00 90.75 342 LYS A C 1
ATOM 2590 O O . LYS A 1 342 ? -11.105 11.462 23.882 1.00 90.75 342 LYS A O 1
ATOM 2595 N N . ASP A 1 343 ? -12.319 9.874 22.839 1.00 88.19 343 ASP A N 1
ATOM 2596 C CA . ASP A 1 343 ? -11.875 8.756 23.665 1.00 88.19 343 ASP A CA 1
ATOM 2597 C C . ASP A 1 343 ? -11.441 7.522 22.852 1.00 88.19 343 ASP A C 1
ATOM 2599 O O . ASP A 1 343 ? -11.326 7.538 21.627 1.00 88.19 343 ASP A O 1
ATOM 2603 N N . ARG A 1 344 ? -11.137 6.439 23.573 1.00 84.31 344 ARG A N 1
ATOM 2604 C CA . ARG A 1 344 ? -10.648 5.171 23.019 1.00 84.31 344 ARG A CA 1
ATOM 2605 C C . ARG A 1 344 ? -11.656 4.437 22.133 1.00 84.31 344 ARG A C 1
ATOM 2607 O O . ARG A 1 344 ? -11.231 3.610 21.324 1.00 84.31 344 ARG A O 1
ATOM 2614 N N . ASP A 1 345 ? -12.952 4.659 22.327 1.00 83.50 345 ASP A N 1
ATOM 2615 C CA . ASP A 1 345 ? -13.994 4.032 21.522 1.00 83.50 345 ASP A CA 1
ATOM 2616 C C . ASP A 1 345 ? -14.119 4.772 20.189 1.00 83.50 345 ASP A C 1
ATOM 2618 O O . ASP A 1 345 ? -14.088 4.122 19.143 1.00 83.50 345 ASP A O 1
ATOM 2622 N N . ASP A 1 346 ? -14.039 6.105 20.197 1.00 91.50 346 ASP A N 1
ATOM 2623 C CA . ASP A 1 346 ? -13.989 6.907 18.968 1.00 91.50 346 ASP A CA 1
ATOM 2624 C C . ASP A 1 346 ? -12.762 6.587 18.090 1.00 91.50 346 ASP A C 1
ATOM 2626 O O . ASP A 1 346 ? -12.816 6.665 16.858 1.00 91.50 346 ASP A O 1
ATOM 2630 N N . ILE A 1 347 ? -11.632 6.193 18.697 1.00 94.00 347 ILE A N 1
ATOM 2631 C CA . ILE A 1 347 ? -10.441 5.767 17.939 1.00 94.00 347 ILE A CA 1
ATOM 2632 C C . ILE A 1 347 ? -10.747 4.542 17.069 1.00 94.00 347 ILE A C 1
ATOM 2634 O O . ILE A 1 347 ? -10.206 4.433 15.967 1.00 94.00 347 ILE A O 1
ATOM 2638 N N . LYS A 1 348 ? -11.631 3.635 17.509 1.00 90.81 348 LYS A N 1
ATOM 2639 C CA . LYS A 1 348 ? -12.033 2.471 16.701 1.00 90.81 348 LYS A CA 1
ATOM 2640 C C . LYS A 1 348 ? -12.688 2.930 15.400 1.00 90.81 348 LYS A C 1
ATOM 2642 O O . LYS A 1 348 ? -12.351 2.419 14.332 1.00 90.81 348 LYS A O 1
ATOM 2647 N N . ALA A 1 349 ? -13.560 3.937 15.476 1.00 89.94 349 ALA A N 1
ATOM 2648 C CA . ALA A 1 349 ? -14.189 4.541 14.307 1.00 89.94 349 ALA A CA 1
ATOM 2649 C C . ALA A 1 349 ? -13.159 5.224 13.392 1.00 89.94 349 ALA A C 1
ATOM 2651 O O . ALA A 1 349 ? -13.220 5.052 12.174 1.00 89.94 349 ALA A O 1
ATOM 2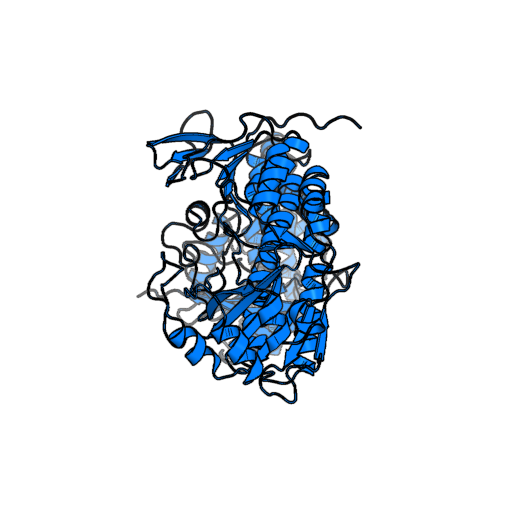652 N N . ALA A 1 350 ? -12.171 5.930 13.956 1.00 96.88 350 ALA A N 1
ATOM 2653 C CA . ALA A 1 350 ? -11.072 6.532 13.192 1.00 96.88 350 ALA A CA 1
ATOM 2654 C C . ALA A 1 350 ? -10.215 5.493 12.462 1.00 96.88 350 ALA A C 1
ATOM 2656 O O . ALA A 1 350 ? -9.894 5.672 11.287 1.00 96.88 350 ALA A O 1
ATOM 2657 N N . PHE A 1 351 ? -9.880 4.386 13.119 1.00 97.88 351 PHE A N 1
ATOM 2658 C CA . PHE A 1 351 ? -9.102 3.309 12.513 1.00 97.88 351 PHE A CA 1
ATOM 2659 C C . PHE A 1 351 ? -9.899 2.548 11.448 1.00 97.88 351 PHE A C 1
ATOM 2661 O O . PHE A 1 351 ? -9.353 2.202 10.402 1.00 97.88 351 PHE A O 1
ATOM 2668 N N . ALA A 1 352 ? -11.199 2.349 11.653 1.00 89.31 352 ALA A N 1
ATOM 2669 C CA . ALA A 1 352 ? -12.058 1.735 10.647 1.00 89.31 352 ALA A CA 1
ATOM 2670 C C . ALA A 1 352 ? -12.291 2.653 9.429 1.00 89.31 352 ALA A C 1
ATOM 2672 O O . ALA A 1 352 ? -12.302 2.178 8.295 1.00 89.31 352 ALA A O 1
ATOM 2673 N N . ALA A 1 353 ? -12.413 3.970 9.635 1.00 88.62 353 ALA A N 1
ATOM 2674 C CA . ALA A 1 353 ? -12.452 4.945 8.542 1.00 88.62 353 ALA A CA 1
ATOM 2675 C C . ALA A 1 353 ? -11.131 4.963 7.756 1.00 88.62 353 ALA A C 1
ATOM 2677 O O . ALA A 1 353 ? -11.137 5.017 6.527 1.00 88.62 353 ALA A O 1
ATOM 2678 N N . PHE A 1 354 ? -9.998 4.858 8.457 1.00 98.31 354 PHE A N 1
ATOM 2679 C CA . PHE A 1 354 ? -8.690 4.719 7.827 1.00 98.31 354 PHE A CA 1
ATOM 2680 C C . PHE A 1 354 ? -8.627 3.477 6.926 1.00 98.31 354 PHE A C 1
ATOM 2682 O O . PHE A 1 354 ? -8.260 3.608 5.757 1.00 98.31 354 PHE A O 1
ATOM 2689 N N . ASP A 1 355 ? -9.029 2.302 7.429 1.00 93.31 355 ASP A N 1
ATOM 2690 C CA . ASP A 1 355 ? -9.074 1.066 6.634 1.00 93.31 355 ASP A CA 1
ATOM 2691 C C . ASP A 1 355 ? -9.902 1.248 5.356 1.00 93.31 355 ASP A C 1
ATOM 2693 O O . ASP A 1 355 ? -9.404 1.011 4.252 1.00 93.31 355 ASP A O 1
ATOM 2697 N N . ALA A 1 356 ? -11.130 1.757 5.500 1.00 83.75 356 ALA A N 1
ATOM 2698 C CA . ALA A 1 356 ? -12.057 1.960 4.391 1.00 83.75 356 ALA A CA 1
ATOM 2699 C C . ALA A 1 356 ? -11.480 2.870 3.292 1.00 83.75 356 ALA A C 1
ATOM 2701 O O . ALA A 1 356 ? -11.691 2.628 2.104 1.00 83.75 356 ALA A O 1
ATOM 2702 N N . CYS A 1 357 ? -10.720 3.900 3.671 1.00 86.81 357 CYS A N 1
ATOM 2703 C CA . CYS A 1 357 ? -10.173 4.876 2.731 1.00 86.81 357 CYS A CA 1
ATOM 2704 C C . CYS A 1 357 ? -8.799 4.505 2.159 1.00 86.81 357 CYS A C 1
ATOM 2706 O O . CYS A 1 357 ? -8.422 5.035 1.110 1.00 86.81 357 CYS A O 1
ATOM 2708 N N . ARG A 1 358 ? -8.024 3.651 2.838 1.00 95.94 358 ARG A N 1
ATOM 2709 C CA . ARG A 1 358 ? -6.615 3.393 2.494 1.00 95.94 358 ARG A CA 1
ATOM 2710 C C . ARG A 1 358 ? -6.343 1.989 1.987 1.00 95.94 358 ARG A C 1
ATOM 2712 O O . ARG A 1 358 ? -5.464 1.841 1.137 1.00 95.94 358 ARG A O 1
ATOM 2719 N N . ARG A 1 359 ? -7.103 0.979 2.419 1.00 93.25 359 ARG A N 1
ATOM 2720 C CA . ARG A 1 359 ? -6.810 -0.429 2.111 1.00 93.25 359 ARG A CA 1
ATOM 2721 C C . ARG A 1 359 ? -6.769 -0.725 0.622 1.00 93.25 359 ARG A C 1
ATOM 2723 O O . ARG A 1 359 ? -5.766 -1.229 0.124 1.00 93.25 359 ARG A O 1
ATOM 2730 N N . GLN A 1 360 ? -7.802 -0.318 -0.117 1.00 90.00 360 GLN A N 1
ATOM 2731 C CA . GLN A 1 360 ? -7.832 -0.530 -1.565 1.00 90.00 360 GLN A CA 1
ATOM 2732 C C . GLN A 1 360 ? -6.661 0.168 -2.269 1.00 90.00 360 GLN A C 1
ATOM 2734 O O . GLN A 1 360 ? -6.061 -0.399 -3.178 1.00 90.00 360 GLN A O 1
ATOM 2739 N N . ARG A 1 361 ? -6.305 1.386 -1.846 1.00 94.19 361 ARG A N 1
ATOM 2740 C CA . ARG A 1 361 ? -5.188 2.121 -2.445 1.00 94.19 361 ARG A CA 1
ATOM 2741 C C . ARG A 1 361 ? -3.850 1.434 -2.156 1.00 94.19 361 ARG A C 1
ATOM 2743 O O . ARG A 1 361 ? -3.051 1.289 -3.075 1.00 94.19 361 ARG A O 1
ATOM 2750 N N . GLY A 1 362 ? -3.633 0.972 -0.924 1.00 94.50 362 GLY A N 1
ATOM 2751 C CA . GLY A 1 362 ? -2.459 0.182 -0.545 1.00 94.50 362 GLY A CA 1
ATOM 2752 C C . GLY A 1 362 ? -2.340 -1.110 -1.358 1.00 94.50 362 GLY A C 1
ATOM 2753 O O . GLY A 1 362 ? -1.271 -1.412 -1.874 1.00 94.50 362 GLY A O 1
ATOM 2754 N N . HIS A 1 363 ? -3.442 -1.832 -1.578 1.00 93.69 363 HIS A N 1
ATOM 2755 C CA . HIS A 1 363 ? -3.431 -3.029 -2.431 1.00 93.69 363 HIS A CA 1
ATOM 2756 C C . HIS A 1 363 ? -3.081 -2.700 -3.888 1.00 93.69 363 HIS A C 1
ATOM 2758 O O . HIS A 1 363 ? -2.217 -3.352 -4.472 1.00 93.69 363 HIS A O 1
ATOM 2764 N N . ARG A 1 364 ? -3.651 -1.622 -4.447 1.00 94.00 364 ARG A N 1
ATOM 2765 C CA . ARG A 1 364 ? -3.324 -1.169 -5.811 1.00 94.00 364 ARG A CA 1
ATOM 2766 C C . ARG A 1 364 ? -1.857 -0.776 -5.985 1.00 94.00 364 ARG A C 1
ATOM 2768 O O . ARG A 1 364 ? -1.338 -0.921 -7.089 1.00 94.00 364 ARG A O 1
ATOM 2775 N N . LEU A 1 365 ? -1.185 -0.290 -4.937 1.00 97.12 365 LEU A N 1
ATOM 2776 C CA . LEU A 1 365 ? 0.266 -0.070 -4.968 1.00 97.12 365 LEU A CA 1
ATOM 2777 C C . LEU A 1 365 ? 1.008 -1.393 -5.166 1.00 97.12 365 LEU A C 1
ATOM 2779 O O . LEU A 1 365 ? 1.877 -1.484 -6.030 1.00 97.12 365 LEU A O 1
ATOM 2783 N N . VAL A 1 366 ? 0.683 -2.411 -4.368 1.00 97.38 366 VAL A N 1
ATOM 2784 C CA . VAL A 1 366 ? 1.356 -3.716 -4.433 1.00 97.38 366 VAL A CA 1
ATOM 2785 C C . VAL A 1 366 ? 1.133 -4.361 -5.802 1.00 97.38 366 VAL A C 1
ATOM 2787 O O . VAL A 1 366 ? 2.096 -4.736 -6.474 1.00 97.38 366 VAL A O 1
ATOM 2790 N N . GLU A 1 367 ? -0.119 -4.400 -6.259 1.00 95.88 367 GLU A N 1
ATOM 2791 C CA . GLU A 1 367 ? -0.507 -4.911 -7.578 1.00 95.88 367 GLU A CA 1
ATOM 2792 C C . GLU A 1 367 ? 0.174 -4.135 -8.713 1.00 95.88 367 GLU A C 1
ATOM 2794 O O . GLU A 1 367 ? 0.796 -4.726 -9.597 1.00 95.88 367 GLU A O 1
ATOM 2799 N N . GLY A 1 368 ? 0.103 -2.802 -8.671 1.00 96.19 368 GLY A N 1
ATOM 2800 C CA . GLY A 1 368 ? 0.688 -1.923 -9.678 1.00 96.19 368 GLY A CA 1
ATOM 2801 C C . GLY A 1 368 ? 2.209 -2.036 -9.749 1.00 96.19 368 GLY A C 1
ATOM 2802 O O . GLY A 1 368 ? 2.773 -2.009 -10.842 1.00 96.19 368 GLY A O 1
ATOM 2803 N N . SER A 1 369 ? 2.877 -2.218 -8.609 1.00 97.12 369 SER A N 1
ATOM 2804 C CA . SER A 1 369 ? 4.329 -2.380 -8.565 1.00 97.12 369 SER A CA 1
ATOM 2805 C C . SER A 1 369 ? 4.782 -3.755 -9.061 1.00 97.12 369 SER A C 1
ATOM 2807 O O . SER A 1 369 ? 5.761 -3.838 -9.804 1.00 97.12 369 SER A O 1
ATOM 2809 N N . ARG A 1 370 ? 4.042 -4.835 -8.760 1.00 96.31 370 ARG A N 1
ATOM 2810 C CA . ARG A 1 370 ? 4.269 -6.149 -9.395 1.00 96.31 370 ARG A CA 1
ATOM 2811 C C . ARG A 1 370 ? 4.097 -6.059 -10.911 1.00 96.31 370 ARG A C 1
ATOM 2813 O O . ARG A 1 370 ? 4.986 -6.474 -11.650 1.00 96.31 370 ARG A O 1
ATOM 2820 N N . ARG A 1 371 ? 2.994 -5.453 -11.367 1.00 96.25 371 ARG A N 1
ATOM 2821 C CA . ARG A 1 371 ? 2.704 -5.267 -12.795 1.00 96.25 371 ARG A CA 1
ATOM 2822 C C . ARG A 1 371 ? 3.805 -4.480 -13.500 1.00 96.25 371 ARG A C 1
ATOM 2824 O O . ARG A 1 371 ? 4.222 -4.892 -14.573 1.00 96.25 371 ARG A O 1
ATOM 2831 N N . ALA A 1 372 ? 4.311 -3.405 -12.894 1.00 96.62 372 ALA A N 1
ATOM 2832 C CA . ALA A 1 372 ? 5.427 -2.641 -13.447 1.00 96.62 372 ALA A CA 1
ATOM 2833 C C . ALA A 1 372 ? 6.679 -3.513 -13.647 1.00 96.62 372 ALA A C 1
ATOM 2835 O O . ALA A 1 372 ? 7.263 -3.490 -14.724 1.00 96.62 372 ALA A O 1
ATOM 2836 N N . GLY A 1 373 ? 7.043 -4.342 -12.663 1.00 96.25 373 GLY A N 1
ATOM 2837 C CA . GLY A 1 373 ? 8.166 -5.274 -12.805 1.00 96.25 373 GLY A CA 1
ATOM 2838 C C . GLY A 1 373 ? 7.981 -6.307 -13.924 1.00 96.25 373 GLY A C 1
ATOM 2839 O O . GLY A 1 373 ? 8.935 -6.608 -14.632 1.00 96.25 373 GLY A O 1
ATOM 2840 N N . GLU A 1 374 ? 6.769 -6.836 -14.117 1.00 95.94 374 GLU A N 1
ATOM 2841 C CA . GLU A 1 374 ? 6.478 -7.749 -15.238 1.00 95.94 374 GLU A CA 1
ATOM 2842 C C . GLU A 1 374 ? 6.489 -7.033 -16.599 1.00 95.94 374 GLU A C 1
ATOM 2844 O O . GLU A 1 374 ? 6.988 -7.590 -17.577 1.00 95.94 374 GLU A O 1
ATOM 2849 N N . LEU A 1 375 ? 5.972 -5.798 -16.670 1.00 95.88 375 LEU A N 1
ATOM 2850 C CA . LEU A 1 375 ? 6.005 -4.968 -17.882 1.00 95.88 375 LEU A CA 1
ATOM 2851 C C . LEU A 1 375 ? 7.442 -4.692 -18.319 1.00 95.88 375 LEU A C 1
ATOM 2853 O O . LEU A 1 375 ? 7.760 -4.832 -19.495 1.00 95.88 375 LEU A O 1
ATOM 2857 N N . TYR A 1 376 ? 8.315 -4.338 -17.372 1.00 96.31 376 TYR A N 1
ATOM 2858 C CA . TYR A 1 376 ? 9.701 -3.986 -17.678 1.00 96.31 376 TYR A CA 1
ATOM 2859 C C . TYR A 1 376 ? 10.508 -5.149 -18.263 1.00 96.31 376 TYR A C 1
ATOM 2861 O O . TYR A 1 376 ? 11.537 -4.927 -18.896 1.00 96.31 376 TYR A O 1
ATOM 2869 N N . GLU A 1 377 ? 10.040 -6.377 -18.040 1.00 94.94 377 GLU A N 1
ATOM 2870 C CA . GLU A 1 377 ? 10.725 -7.611 -18.414 1.00 94.94 377 GLU A CA 1
ATOM 2871 C C . GLU A 1 377 ? 10.035 -8.361 -19.567 1.00 94.94 377 GLU A C 1
ATOM 2873 O O . GLU A 1 377 ? 10.395 -9.507 -19.861 1.00 94.94 377 GLU A O 1
ATOM 2878 N N . GLY A 1 378 ? 9.023 -7.750 -20.195 1.00 92.44 378 GLY A N 1
ATOM 2879 C CA . GLY A 1 378 ? 8.281 -8.330 -21.319 1.00 92.44 378 GLY A CA 1
ATOM 2880 C C . GLY A 1 378 ? 7.415 -9.540 -20.948 1.00 92.44 378 GLY A C 1
ATOM 2881 O O . GLY A 1 378 ? 7.160 -10.404 -21.784 1.00 92.44 378 GLY A O 1
ATOM 2882 N N . ARG A 1 379 ? 6.991 -9.652 -19.681 1.00 92.00 379 ARG A N 1
ATOM 2883 C CA . ARG A 1 379 ? 6.335 -10.851 -19.113 1.00 92.00 379 ARG A CA 1
ATOM 2884 C C . ARG A 1 379 ? 4.821 -10.735 -18.952 1.00 92.00 379 ARG A C 1
ATOM 2886 O O . ARG A 1 379 ? 4.192 -11.528 -18.255 1.00 92.00 379 ARG A O 1
ATOM 2893 N N . THR A 1 380 ? 4.235 -9.740 -19.588 1.00 93.06 380 THR A N 1
ATOM 2894 C CA . THR A 1 380 ? 2.791 -9.510 -19.592 1.00 93.06 380 THR A CA 1
ATOM 2895 C C . THR A 1 380 ? 2.213 -9.867 -20.955 1.00 93.06 380 THR A C 1
ATOM 2897 O O . THR A 1 380 ? 2.940 -10.136 -21.909 1.00 93.06 380 THR A O 1
ATOM 2900 N N . GLU A 1 381 ? 0.894 -9.832 -21.070 1.00 94.81 381 GLU A N 1
ATOM 2901 C CA . GLU A 1 381 ? 0.180 -9.991 -22.332 1.00 94.81 381 GLU A CA 1
ATOM 2902 C C . GLU A 1 381 ? 0.548 -8.934 -23.387 1.00 94.81 381 GLU A C 1
ATOM 2904 O O . GLU A 1 381 ? 0.363 -9.195 -24.573 1.00 94.81 381 GLU A O 1
ATOM 2909 N N . VAL A 1 382 ? 1.108 -7.782 -22.986 1.00 91.94 382 VAL A N 1
ATOM 2910 C CA . VAL A 1 382 ? 1.604 -6.766 -23.932 1.00 91.94 382 VAL A CA 1
ATOM 2911 C C . VAL A 1 382 ? 2.994 -7.100 -24.493 1.00 91.94 382 VAL A C 1
ATOM 2913 O O . VAL A 1 382 ? 3.439 -6.475 -25.454 1.00 91.94 382 VAL A O 1
ATOM 2916 N N . GLY A 1 383 ? 3.683 -8.104 -23.933 1.00 91.06 383 GLY A N 1
ATOM 2917 C CA . GLY A 1 383 ? 5.014 -8.526 -24.370 1.00 91.06 383 GLY A CA 1
ATOM 2918 C C . GLY A 1 383 ? 6.003 -7.360 -24.399 1.00 91.06 383 GLY A C 1
ATOM 2919 O O . GLY A 1 383 ? 6.143 -6.646 -23.411 1.00 91.06 383 GLY A O 1
ATOM 2920 N N . ASN A 1 384 ? 6.657 -7.160 -25.547 1.00 89.06 384 ASN A N 1
ATOM 2921 C CA . ASN A 1 384 ? 7.614 -6.073 -25.787 1.00 89.06 384 ASN A CA 1
ATOM 2922 C C . ASN A 1 384 ? 7.001 -4.892 -26.573 1.00 89.06 384 ASN A C 1
ATOM 2924 O O . ASN A 1 384 ? 7.737 -4.124 -27.193 1.00 89.06 384 ASN A O 1
ATOM 2928 N N . ASP A 1 385 ? 5.669 -4.741 -26.609 1.00 93.06 385 ASP A N 1
ATOM 2929 C CA . ASP A 1 385 ? 5.039 -3.578 -27.246 1.00 93.06 385 ASP A CA 1
ATOM 2930 C C . ASP A 1 385 ? 5.294 -2.312 -26.415 1.00 93.06 385 ASP A C 1
ATOM 2932 O O . ASP A 1 385 ? 4.595 -2.006 -25.447 1.00 93.06 385 ASP A O 1
ATOM 2936 N N . LEU A 1 386 ? 6.314 -1.552 -26.816 1.00 90.12 386 LEU A N 1
ATOM 2937 C CA . LEU A 1 386 ? 6.764 -0.352 -26.114 1.00 90.12 386 LEU A CA 1
ATOM 2938 C C . LEU A 1 386 ? 5.687 0.738 -26.018 1.00 90.12 386 LEU A C 1
ATOM 2940 O O . LEU A 1 386 ? 5.707 1.511 -25.060 1.00 90.12 386 LEU A O 1
ATOM 2944 N N . LYS A 1 387 ? 4.732 0.800 -26.958 1.00 94.00 387 LYS A N 1
ATOM 2945 C CA . LYS A 1 387 ? 3.640 1.787 -26.905 1.00 94.00 387 LYS A CA 1
ATOM 2946 C C . LYS A 1 387 ? 2.618 1.417 -25.840 1.00 94.00 387 LYS A C 1
ATOM 2948 O O . LYS A 1 387 ? 2.163 2.289 -25.099 1.00 94.00 387 LYS A O 1
ATOM 2953 N N . GLU A 1 388 ? 2.276 0.136 -25.736 1.00 95.50 388 GLU A N 1
ATOM 2954 C CA . GLU A 1 388 ? 1.376 -0.350 -24.688 1.00 95.50 388 GLU A CA 1
ATOM 2955 C C . GLU A 1 388 ? 2.039 -0.308 -23.306 1.00 95.50 388 GLU A C 1
ATOM 2957 O O . GLU A 1 388 ? 1.413 0.136 -22.340 1.00 95.50 388 GLU A O 1
ATOM 2962 N N . ILE A 1 389 ? 3.330 -0.648 -23.223 1.00 94.88 389 ILE A N 1
ATOM 2963 C CA . ILE A 1 389 ? 4.146 -0.480 -22.012 1.00 94.88 389 ILE A CA 1
ATOM 2964 C C . ILE A 1 389 ? 4.146 0.990 -21.566 1.00 94.88 389 ILE A C 1
ATOM 2966 O O . ILE A 1 389 ? 3.841 1.280 -20.406 1.00 94.88 389 ILE A O 1
ATOM 2970 N N . GLU A 1 390 ? 4.427 1.934 -22.473 1.00 96.31 390 GLU A N 1
ATOM 2971 C CA . GLU A 1 390 ? 4.371 3.371 -22.183 1.00 96.31 390 GLU A CA 1
ATOM 2972 C C . GLU A 1 390 ? 2.986 3.782 -21.666 1.00 96.31 390 GLU A C 1
ATOM 2974 O O . GLU A 1 390 ? 2.883 4.479 -20.650 1.00 96.31 390 GLU A O 1
ATOM 2979 N N . ARG A 1 391 ? 1.913 3.348 -22.340 1.00 97.19 391 ARG A N 1
ATOM 2980 C CA . ARG A 1 391 ? 0.531 3.676 -21.969 1.00 97.19 391 ARG A CA 1
ATOM 2981 C C . ARG A 1 391 ? 0.209 3.217 -20.547 1.00 97.19 391 ARG A C 1
ATOM 2983 O O . ARG A 1 391 ? -0.319 4.011 -19.764 1.00 97.19 391 ARG A O 1
ATOM 2990 N N . GLU A 1 392 ? 0.521 1.968 -20.201 1.00 96.50 392 GLU A N 1
ATOM 2991 C CA . GLU A 1 392 ? 0.273 1.420 -18.862 1.00 96.50 392 GLU A CA 1
ATOM 2992 C C . GLU A 1 392 ? 1.110 2.122 -17.789 1.00 96.50 392 GLU A C 1
ATOM 2994 O O . GLU A 1 392 ? 0.567 2.536 -16.759 1.00 96.50 392 GLU A O 1
ATOM 2999 N N . ILE A 1 393 ? 2.406 2.325 -18.041 1.00 95.56 393 ILE A N 1
ATOM 3000 C CA . ILE A 1 393 ? 3.310 3.002 -17.105 1.00 95.56 393 ILE A CA 1
ATOM 3001 C C . ILE A 1 393 ? 2.836 4.431 -16.844 1.00 95.56 393 ILE A C 1
ATOM 3003 O O . ILE A 1 393 ? 2.686 4.821 -15.688 1.00 95.56 393 ILE A O 1
ATOM 3007 N N . ARG A 1 394 ? 2.513 5.205 -17.888 1.00 95.56 394 ARG A N 1
ATOM 3008 C CA . ARG A 1 394 ? 2.000 6.576 -17.731 1.00 95.56 394 ARG A CA 1
ATOM 3009 C C . ARG A 1 394 ? 0.695 6.614 -16.951 1.00 95.56 394 ARG A C 1
ATOM 3011 O O . ARG A 1 394 ? 0.550 7.453 -16.062 1.00 95.56 394 ARG A O 1
ATOM 3018 N N . MET A 1 395 ? -0.240 5.715 -17.259 1.00 95.00 395 MET A N 1
ATOM 3019 C CA . MET A 1 395 ? -1.520 5.627 -16.555 1.00 95.00 395 MET A CA 1
ATOM 3020 C C . MET A 1 395 ? -1.306 5.366 -15.060 1.00 95.00 395 MET A C 1
ATOM 3022 O O . MET A 1 395 ? -1.862 6.078 -14.222 1.00 95.00 395 MET A O 1
ATOM 3026 N N . LYS A 1 396 ? -0.468 4.382 -14.719 1.00 92.62 396 LYS A N 1
ATOM 3027 C CA . LYS A 1 396 ? -0.203 4.005 -13.328 1.00 92.62 396 LYS A CA 1
ATOM 3028 C C . LYS A 1 396 ? 0.623 5.041 -12.578 1.00 92.62 396 LYS A C 1
ATOM 3030 O O . LYS A 1 396 ? 0.305 5.353 -11.432 1.00 92.62 396 LYS A O 1
ATOM 3035 N N . SER A 1 397 ? 1.620 5.645 -13.219 1.00 93.75 397 SER A N 1
ATOM 3036 C CA . SER A 1 397 ? 2.359 6.764 -12.635 1.00 93.75 397 SER A CA 1
ATOM 3037 C C . SER A 1 397 ? 1.448 7.956 -12.368 1.00 93.75 397 SER A C 1
ATOM 3039 O O . SER A 1 397 ? 1.551 8.532 -11.293 1.00 93.75 397 SER A O 1
ATOM 3041 N N . ARG A 1 398 ? 0.510 8.287 -13.266 1.00 93.06 398 ARG A N 1
ATOM 3042 C CA . ARG A 1 398 ? -0.498 9.331 -13.025 1.00 93.06 398 ARG A CA 1
ATOM 3043 C C . ARG A 1 398 ? -1.384 9.003 -11.817 1.00 93.06 398 ARG A C 1
ATOM 3045 O O . ARG A 1 398 ? -1.518 9.850 -10.937 1.00 93.06 398 ARG A O 1
ATOM 3052 N N . GLU A 1 399 ? -1.924 7.783 -11.731 1.00 92.06 399 GLU A N 1
ATOM 3053 C CA . GLU A 1 399 ? -2.753 7.322 -10.595 1.00 92.06 399 GLU A CA 1
ATOM 3054 C C . GLU A 1 399 ? -2.037 7.504 -9.239 1.00 92.06 399 GLU A C 1
ATOM 3056 O O . GLU A 1 399 ? -2.652 7.868 -8.231 1.00 92.06 399 GLU A O 1
ATOM 3061 N N . VAL A 1 400 ? -0.718 7.291 -9.211 1.00 95.44 400 VAL A N 1
ATOM 3062 C CA . VAL A 1 400 ? 0.104 7.516 -8.018 1.00 95.44 400 VAL A CA 1
ATOM 3063 C C . VAL A 1 400 ? 0.420 9.001 -7.826 1.00 95.44 400 VAL A C 1
ATOM 3065 O O . VAL A 1 400 ? 0.117 9.557 -6.772 1.00 95.44 400 VAL A O 1
ATOM 3068 N N . TRP A 1 401 ? 1.031 9.647 -8.821 1.00 96.12 401 TRP A N 1
ATOM 3069 C CA . TRP A 1 401 ? 1.667 10.964 -8.710 1.00 96.12 401 TRP A CA 1
ATOM 3070 C C . TRP A 1 401 ? 0.678 12.114 -8.605 1.00 96.12 401 TRP A C 1
ATOM 3072 O O . TRP A 1 401 ? 1.034 13.142 -8.029 1.00 96.12 401 TRP A O 1
ATOM 3082 N N . GLU A 1 402 ? -0.534 11.972 -9.138 1.00 94.94 402 GLU A N 1
ATOM 3083 C CA . GLU A 1 402 ? -1.588 12.995 -9.110 1.00 94.94 402 GLU A CA 1
ATOM 3084 C C . GLU A 1 402 ? -2.580 12.786 -7.956 1.00 94.94 402 GLU A C 1
ATOM 3086 O O . GLU A 1 402 ? -3.526 13.552 -7.815 1.00 94.94 402 GLU A O 1
ATOM 3091 N N . PHE A 1 403 ? -2.343 11.806 -7.077 1.00 96.12 403 PHE A N 1
ATOM 3092 C CA . PHE A 1 403 ? -3.229 11.542 -5.948 1.00 96.12 403 PHE A CA 1
ATOM 3093 C C . PHE A 1 403 ? -3.451 12.773 -5.058 1.00 96.12 403 PHE A C 1
ATOM 3095 O O . PHE A 1 403 ? -2.494 13.427 -4.613 1.00 96.12 403 PHE A O 1
ATOM 3102 N N . ASP A 1 404 ? -4.721 13.065 -4.789 1.00 96.00 404 ASP A N 1
ATOM 3103 C CA . ASP A 1 404 ? -5.144 14.165 -3.934 1.00 96.00 404 ASP A CA 1
ATOM 3104 C C . ASP A 1 404 ? -5.297 13.685 -2.489 1.00 96.00 404 ASP A C 1
ATOM 3106 O O . ASP A 1 404 ? -6.315 13.120 -2.082 1.00 96.00 404 ASP A O 1
ATOM 3110 N N . ILE A 1 405 ? -4.243 13.917 -1.707 1.00 97.50 405 ILE A N 1
ATOM 3111 C CA . ILE A 1 405 ? -4.212 13.552 -0.294 1.00 97.50 405 ILE A CA 1
ATOM 3112 C C . ILE A 1 405 ? -5.239 14.331 0.535 1.00 97.50 405 ILE A C 1
ATOM 3114 O O . ILE A 1 405 ? -5.793 13.767 1.473 1.00 97.50 405 ILE A O 1
ATOM 3118 N N . ASN A 1 406 ? -5.532 15.590 0.193 1.00 96.50 406 ASN A N 1
ATOM 3119 C CA . ASN A 1 406 ? -6.477 16.399 0.963 1.00 96.50 406 ASN A CA 1
ATOM 3120 C C . ASN A 1 406 ? -7.897 15.890 0.746 1.00 96.50 406 ASN A C 1
ATOM 3122 O O . ASN A 1 406 ? -8.611 15.659 1.715 1.00 96.50 406 ASN A O 1
ATOM 3126 N N . LYS A 1 407 ? -8.259 15.588 -0.507 1.00 92.69 407 LYS A N 1
ATOM 3127 C CA . LYS A 1 407 ? -9.532 14.927 -0.794 1.00 92.69 407 LYS A CA 1
ATOM 3128 C C . LYS A 1 407 ? -9.656 13.583 -0.065 1.00 92.69 407 LYS A C 1
ATOM 3130 O O . LYS A 1 407 ? -10.718 13.287 0.468 1.00 92.69 407 LYS A O 1
ATOM 3135 N N . ASN A 1 408 ? -8.597 12.770 -0.014 1.00 96.25 408 ASN A N 1
ATOM 3136 C CA . ASN A 1 408 ? -8.650 11.493 0.709 1.00 96.25 408 ASN A CA 1
ATOM 3137 C C . ASN A 1 408 ? -8.794 11.676 2.229 1.00 96.25 408 ASN A C 1
ATOM 3139 O O . ASN A 1 408 ? -9.486 10.882 2.863 1.00 96.25 408 ASN A O 1
ATOM 3143 N N . ILE A 1 409 ? -8.188 12.725 2.798 1.00 97.50 409 ILE A N 1
ATOM 3144 C CA . ILE A 1 409 ? -8.420 13.134 4.188 1.00 97.50 409 ILE A CA 1
ATOM 3145 C C . ILE A 1 409 ? -9.889 13.529 4.379 1.00 97.50 409 ILE A C 1
ATOM 3147 O O . ILE A 1 409 ? -10.520 13.010 5.293 1.00 97.50 409 ILE A O 1
ATOM 3151 N N . ASP A 1 410 ? -10.454 14.368 3.510 1.00 90.88 410 ASP A N 1
ATOM 3152 C CA . ASP A 1 410 ? -11.856 14.802 3.596 1.00 90.88 410 ASP A CA 1
ATOM 3153 C C . ASP A 1 410 ? -12.833 13.622 3.496 1.00 90.88 410 ASP A C 1
ATOM 3155 O O . ASP A 1 410 ? -13.757 13.505 4.304 1.00 90.88 410 ASP A O 1
ATOM 3159 N N . ASP A 1 411 ? -12.604 12.705 2.551 1.00 81.25 411 ASP A N 1
ATOM 3160 C CA . ASP A 1 411 ? -13.403 11.486 2.391 1.00 81.25 411 ASP A CA 1
ATOM 3161 C C . ASP A 1 411 ? -13.318 10.602 3.650 1.00 81.25 411 ASP A C 1
ATOM 3163 O O . ASP A 1 411 ? -14.335 10.084 4.120 1.00 81.25 411 ASP A O 1
ATOM 3167 N N . GLY A 1 412 ? -12.124 10.486 4.244 1.00 86.88 412 GLY A N 1
ATOM 3168 C CA . GLY A 1 412 ? -11.915 9.788 5.511 1.00 86.88 412 GLY A CA 1
ATOM 3169 C C . GLY A 1 412 ? -12.600 10.471 6.694 1.00 86.88 412 GLY A C 1
ATOM 3170 O O . GLY A 1 412 ? -13.194 9.795 7.528 1.00 86.88 412 GLY A O 1
ATOM 3171 N N . LEU A 1 413 ? -12.573 11.802 6.772 1.00 93.25 413 LEU A N 1
ATOM 3172 C CA . LEU A 1 413 ? -13.248 12.573 7.821 1.00 93.25 413 LEU A CA 1
ATOM 3173 C C . LEU A 1 413 ? -14.775 12.498 7.692 1.00 93.25 413 LEU A C 1
ATOM 3175 O O . LEU A 1 413 ? -15.482 12.553 8.706 1.00 93.25 413 LEU A O 1
ATOM 3179 N N . ALA A 1 414 ? -15.290 12.373 6.468 1.00 79.81 414 ALA A N 1
ATOM 3180 C CA . ALA A 1 414 ? -16.700 12.112 6.205 1.00 79.81 414 ALA A CA 1
ATOM 3181 C C . ALA A 1 414 ? -17.090 10.690 6.633 1.00 79.81 414 ALA A C 1
ATOM 3183 O O . ALA A 1 414 ? -18.116 10.511 7.286 1.00 79.81 414 ALA A O 1
ATOM 3184 N N . GLU A 1 415 ? -16.257 9.693 6.328 1.00 83.62 415 GLU A N 1
ATOM 3185 C CA . GLU A 1 415 ? -16.450 8.310 6.776 1.00 83.62 415 GLU A CA 1
ATOM 3186 C C . GLU A 1 415 ? -16.384 8.177 8.299 1.00 83.62 415 GLU A C 1
ATOM 3188 O O . GLU A 1 415 ? -17.261 7.565 8.903 1.00 83.62 415 GLU A O 1
ATOM 3193 N N . LEU A 1 416 ? -15.407 8.822 8.935 1.00 88.44 416 LEU A N 1
ATOM 3194 C CA . LEU A 1 416 ? -15.331 8.952 10.387 1.00 88.44 416 LEU A CA 1
ATOM 3195 C C . LEU A 1 416 ? -16.609 9.579 10.945 1.00 88.44 416 LEU A C 1
ATOM 3197 O O . LEU A 1 416 ? -17.159 9.085 11.920 1.00 88.44 416 LEU A O 1
ATOM 3201 N N . GLY A 1 417 ? -17.100 10.643 10.306 1.00 79.94 417 GLY A N 1
ATOM 3202 C CA . GLY A 1 417 ? -18.353 11.287 10.684 1.00 79.94 417 GLY A CA 1
ATOM 3203 C C . GLY A 1 417 ? -19.538 10.336 10.653 1.00 79.94 417 GLY A C 1
ATOM 3204 O O . GLY A 1 417 ? -20.304 10.323 11.606 1.00 79.94 417 GLY A O 1
ATOM 3205 N N . ARG A 1 418 ? -19.660 9.514 9.605 1.00 77.44 418 ARG A N 1
ATOM 3206 C CA . ARG A 1 418 ? -20.703 8.482 9.515 1.00 77.44 418 ARG A CA 1
ATOM 3207 C C . ARG A 1 418 ? -20.562 7.438 10.617 1.00 77.44 418 ARG A C 1
ATOM 3209 O O . ARG A 1 418 ? -21.549 7.111 11.255 1.00 77.44 418 ARG A O 1
ATOM 3216 N N . ARG A 1 419 ? -19.349 6.949 10.880 1.00 82.44 419 ARG A N 1
ATOM 3217 C CA . ARG A 1 419 ? -19.102 5.928 11.913 1.00 82.44 419 ARG A CA 1
ATOM 3218 C C . ARG A 1 419 ? -19.376 6.443 13.315 1.00 82.44 419 ARG A C 1
ATOM 3220 O O . ARG A 1 419 ? -20.081 5.790 14.064 1.00 82.44 419 ARG A O 1
ATOM 3227 N N . LEU A 1 420 ? -18.892 7.641 13.631 1.00 77.50 420 LEU A N 1
ATOM 3228 C CA . LEU A 1 420 ? -19.193 8.296 14.898 1.00 77.50 420 LEU A CA 1
ATOM 3229 C C . LEU A 1 420 ? -20.656 8.702 14.993 1.00 77.50 420 LEU A C 1
ATOM 3231 O O . LEU A 1 420 ? -21.165 8.769 16.097 1.00 77.50 420 LEU A O 1
ATOM 3235 N N . ALA A 1 421 ? -21.340 9.002 13.889 1.00 66.88 421 ALA A N 1
ATOM 3236 C CA . ALA A 1 421 ? -22.780 9.228 13.917 1.00 66.88 421 ALA A CA 1
ATOM 3237 C C . ALA A 1 421 ? -23.525 7.929 14.219 1.00 66.88 421 ALA A C 1
ATOM 3239 O O . ALA A 1 421 ? -24.434 7.979 15.018 1.00 66.88 421 ALA A O 1
ATOM 3240 N N . VAL A 1 422 ? -23.100 6.780 13.686 1.00 57.66 422 VAL A N 1
ATOM 3241 C CA . VAL A 1 422 ? -23.675 5.468 14.030 1.00 57.66 422 VAL A CA 1
ATOM 3242 C C . VAL A 1 422 ? -23.347 5.070 15.472 1.00 57.66 422 VAL A C 1
ATOM 3244 O O . VAL A 1 422 ? -24.220 4.571 16.167 1.00 57.66 422 VAL A O 1
ATOM 3247 N N . ASP A 1 423 ? -22.127 5.321 15.955 1.00 48.56 423 ASP A N 1
ATOM 3248 C CA . ASP A 1 423 ? -21.738 5.032 17.342 1.00 48.56 423 ASP A CA 1
ATOM 3249 C C . ASP A 1 423 ? -22.395 6.003 18.328 1.00 48.56 423 ASP A C 1
ATOM 3251 O O . ASP A 1 423 ? -22.859 5.577 19.380 1.00 48.56 423 ASP A O 1
ATOM 3255 N N . ASN A 1 424 ? -22.497 7.293 17.991 1.00 39.38 424 ASN A N 1
ATOM 3256 C CA . ASN A 1 424 ? -23.260 8.254 18.780 1.00 39.38 424 ASN A CA 1
ATOM 3257 C C . ASN A 1 424 ? -24.745 7.961 18.674 1.00 39.38 424 ASN A C 1
ATOM 3259 O O . ASN A 1 424 ? -25.379 7.999 19.697 1.00 39.38 424 ASN A O 1
ATOM 3263 N N . GLU A 1 425 ? -25.307 7.584 17.531 1.00 33.00 425 GLU A N 1
ATOM 3264 C CA . GLU A 1 425 ? -26.685 7.094 17.454 1.00 33.00 425 GLU A CA 1
ATOM 3265 C C . GLU A 1 425 ? -26.840 5.795 18.237 1.00 33.00 425 GLU A C 1
ATOM 3267 O O . GLU A 1 425 ? -27.904 5.596 18.776 1.00 33.00 425 GLU A O 1
ATOM 3272 N N . ALA A 1 426 ? -25.815 4.950 18.399 1.00 33.88 426 ALA A N 1
ATOM 3273 C CA . ALA A 1 426 ? -25.852 3.761 19.255 1.00 33.88 426 ALA A CA 1
ATOM 3274 C C . ALA A 1 426 ? -25.697 4.087 20.760 1.00 33.88 426 ALA A C 1
ATOM 3276 O O . ALA A 1 426 ? -26.229 3.367 21.608 1.00 33.88 426 ALA A O 1
ATOM 3277 N N . VAL A 1 427 ? -24.972 5.153 21.118 1.00 34.22 427 VAL A N 1
ATOM 3278 C CA . VAL A 1 427 ? -24.799 5.664 22.492 1.00 34.22 427 VAL A CA 1
ATOM 3279 C C . VAL A 1 427 ? -25.996 6.517 22.910 1.00 34.22 427 VAL A C 1
ATOM 3281 O O . VAL A 1 427 ? -26.532 6.295 23.989 1.00 34.22 427 VAL A O 1
ATOM 3284 N N . ASP A 1 428 ? -26.459 7.406 22.041 1.00 29.81 428 ASP A N 1
ATOM 3285 C CA . ASP A 1 428 ? -27.718 8.145 22.112 1.00 29.81 428 ASP A CA 1
ATOM 3286 C C . ASP A 1 428 ? -28.875 7.151 22.012 1.00 29.81 428 ASP A C 1
ATOM 3288 O O . ASP A 1 428 ? -29.802 7.305 22.760 1.00 29.81 428 ASP A O 1
ATOM 3292 N N . TYR A 1 429 ? -28.785 6.014 21.309 1.00 29.39 429 TYR A N 1
ATOM 3293 C CA . TYR A 1 429 ? -29.750 4.901 21.417 1.00 29.39 429 TYR A CA 1
ATOM 3294 C C . TYR A 1 429 ? -29.702 4.211 22.778 1.00 29.39 429 TYR A C 1
ATOM 3296 O O . TYR A 1 429 ? -30.740 3.827 23.291 1.00 29.39 429 TYR A O 1
ATOM 3304 N N . ARG A 1 430 ? -28.541 4.069 23.433 1.00 33.34 430 ARG A N 1
ATOM 3305 C CA . ARG A 1 430 ? -28.470 3.581 24.829 1.00 33.34 430 ARG A CA 1
ATOM 3306 C C . ARG A 1 430 ? -28.994 4.614 25.830 1.00 33.34 430 ARG A C 1
ATOM 3308 O O . ARG A 1 430 ? -29.536 4.230 26.865 1.00 33.34 430 ARG A O 1
ATOM 3315 N N . GLN A 1 431 ? -28.844 5.900 25.527 1.00 30.22 431 GLN A N 1
ATOM 3316 C CA . GLN A 1 431 ? -29.318 7.020 26.337 1.00 30.22 431 GLN A CA 1
ATOM 3317 C C . GLN A 1 431 ? -30.807 7.311 26.084 1.00 30.22 431 GLN A C 1
ATOM 3319 O O . GLN A 1 431 ? -31.531 7.589 27.025 1.00 30.22 431 GLN A O 1
ATOM 3324 N N . ASP A 1 432 ? -31.293 7.073 24.873 1.00 30.17 432 ASP A N 1
ATOM 3325 C CA . ASP A 1 432 ? -32.670 7.121 24.386 1.00 30.17 432 ASP A CA 1
ATOM 3326 C C . ASP A 1 432 ? -33.420 5.811 24.619 1.00 30.17 432 ASP A C 1
ATOM 3328 O O . ASP A 1 432 ? -34.642 5.805 24.668 1.00 30.17 432 ASP A O 1
ATOM 3332 N N . LEU A 1 433 ? -32.744 4.704 24.904 1.00 33.34 433 LEU A N 1
ATOM 3333 C CA . LEU A 1 433 ? -33.341 3.588 25.637 1.00 33.34 433 LEU A CA 1
ATOM 3334 C C . LEU A 1 433 ? -33.637 4.004 27.088 1.00 33.34 433 LEU A C 1
ATOM 3336 O O . LEU A 1 433 ? -34.544 3.450 27.708 1.00 33.34 433 LEU A O 1
ATOM 3340 N N . ALA A 1 434 ? -32.926 5.012 27.614 1.00 32.88 434 ALA A N 1
ATOM 3341 C CA . ALA A 1 434 ? -33.233 5.650 28.893 1.00 32.88 434 ALA A CA 1
ATOM 3342 C C . ALA A 1 434 ? -34.143 6.901 28.770 1.00 32.88 434 ALA A C 1
ATOM 3344 O O . ALA A 1 434 ? -34.777 7.258 29.765 1.00 32.88 434 ALA A O 1
ATOM 3345 N N . THR A 1 435 ? -34.267 7.538 27.589 1.00 32.78 435 THR A N 1
ATOM 3346 C CA . THR A 1 435 ? -35.065 8.773 27.356 1.00 32.78 435 THR A CA 1
ATOM 3347 C C . THR A 1 435 ? -36.168 8.708 26.282 1.00 32.78 435 THR A C 1
ATOM 3349 O O . THR A 1 435 ? -36.940 9.655 26.147 1.00 32.78 435 THR A O 1
ATOM 3352 N N . GLY A 1 436 ? -36.340 7.586 25.587 1.00 32.69 436 GLY A N 1
ATOM 3353 C CA . GLY A 1 436 ? -37.501 7.230 24.762 1.00 32.69 436 GLY A CA 1
ATOM 3354 C C . GLY A 1 436 ? -37.576 7.755 23.316 1.00 32.69 436 GLY A C 1
ATOM 3355 O O . GLY A 1 436 ? -38.696 7.927 22.833 1.00 32.69 436 GLY A O 1
ATOM 3356 N N . LYS A 1 437 ? -36.472 8.016 22.596 1.00 31.62 437 LYS A N 1
ATOM 3357 C CA . LYS A 1 437 ? -36.505 8.468 21.179 1.00 31.62 437 LYS A CA 1
ATOM 3358 C C . LYS A 1 437 ? -35.648 7.595 20.242 1.00 31.62 437 LYS A C 1
ATOM 3360 O O . LYS A 1 437 ? -34.456 7.474 20.419 1.00 31.62 437 LYS A O 1
ATOM 3365 N N . MET A 1 438 ? -36.255 6.954 19.241 1.00 33.19 438 MET A N 1
ATOM 3366 C CA . MET A 1 438 ? -35.647 5.808 18.531 1.00 33.19 438 MET A CA 1
ATOM 3367 C C . MET A 1 438 ? -35.077 6.148 17.132 1.00 33.19 438 MET A C 1
ATOM 3369 O O . MET A 1 438 ? -35.697 6.949 16.426 1.00 33.19 438 MET A O 1
ATOM 3373 N N . PRO A 1 439 ? -33.976 5.495 16.691 1.00 40.19 439 PRO A N 1
ATOM 3374 C CA . PRO A 1 439 ? -33.582 5.341 15.284 1.00 40.19 439 PRO A CA 1
ATOM 3375 C C . PRO A 1 439 ? -34.610 4.529 14.477 1.00 40.19 439 PRO A C 1
ATOM 3377 O O . PRO A 1 439 ? -35.567 3.992 15.033 1.00 40.19 439 PRO A O 1
ATOM 3380 N N . ALA A 1 440 ? -34.400 4.421 13.158 1.00 53.66 440 ALA A N 1
ATOM 3381 C CA . ALA A 1 440 ? -35.195 3.561 12.279 1.00 53.66 440 ALA A CA 1
ATOM 3382 C C . ALA A 1 440 ? -35.165 2.106 12.769 1.00 53.66 440 ALA A C 1
ATOM 3384 O O . ALA A 1 440 ? -34.162 1.404 12.667 1.00 53.66 440 ALA A O 1
ATOM 3385 N N . ASP A 1 441 ? -36.289 1.695 13.326 1.00 60.66 441 ASP A N 1
ATOM 3386 C CA . ASP A 1 441 ? -36.468 0.465 14.073 1.00 60.66 441 ASP A CA 1
ATOM 3387 C C . ASP A 1 441 ? -36.768 -0.680 13.096 1.00 60.66 441 ASP A C 1
ATOM 3389 O O . ASP A 1 441 ? -37.911 -1.101 12.939 1.00 60.66 441 ASP A O 1
ATOM 3393 N N . PHE A 1 442 ? -35.759 -1.104 12.324 1.00 64.06 442 PHE A N 1
ATOM 3394 C CA . PHE A 1 442 ? -35.913 -2.146 11.296 1.00 64.06 442 PHE A CA 1
ATOM 3395 C C . PHE A 1 442 ? -36.377 -3.493 11.881 1.00 64.06 442 PHE A C 1
ATOM 3397 O O . PHE A 1 442 ? -36.920 -4.324 11.150 1.00 64.06 442 PHE A O 1
ATOM 3404 N N . ASP A 1 443 ? -36.193 -3.707 13.184 1.00 67.88 443 ASP A N 1
ATOM 3405 C CA . ASP A 1 443 ? -36.733 -4.824 13.956 1.00 67.88 443 ASP A CA 1
ATOM 3406 C C . ASP A 1 443 ? -38.204 -4.634 14.368 1.00 67.88 443 ASP A C 1
ATOM 3408 O O . ASP A 1 443 ? -38.883 -5.614 14.685 1.00 67.88 443 ASP A O 1
ATOM 3412 N N . LYS A 1 444 ? -38.754 -3.415 14.292 1.00 77.56 444 LYS A N 1
ATOM 3413 C CA . LYS A 1 444 ? -40.187 -3.160 14.473 1.00 77.56 444 LYS A CA 1
ATOM 3414 C C . LYS A 1 444 ? -40.952 -3.170 13.167 1.00 77.56 444 LYS A C 1
ATOM 3416 O O . LYS A 1 444 ? -40.734 -2.385 12.249 1.00 77.56 444 LYS A O 1
ATOM 3421 N N . GLN A 1 445 ? -42.008 -3.975 13.169 1.00 76.38 445 GLN A N 1
ATOM 3422 C CA . GLN A 1 445 ? -42.999 -4.032 12.099 1.00 76.38 445 GLN A CA 1
ATOM 3423 C C . GLN A 1 445 ? -43.588 -2.640 11.796 1.00 76.38 445 GLN A C 1
ATOM 3425 O O . GLN A 1 445 ? -43.784 -2.290 10.638 1.00 76.38 445 GLN A O 1
ATOM 3430 N N . SER A 1 446 ? -43.763 -1.787 12.816 1.00 78.50 446 SER A N 1
ATOM 3431 C CA . SER A 1 446 ? -44.292 -0.427 12.646 1.00 78.50 446 SER A CA 1
ATOM 3432 C C . SER A 1 446 ? -43.431 0.474 11.757 1.00 78.50 446 SER A C 1
ATOM 3434 O O . SER A 1 446 ? -43.990 1.288 11.027 1.00 78.50 446 SER A O 1
ATOM 3436 N N . TYR A 1 447 ? -42.101 0.322 11.772 1.00 81.56 447 TYR A N 1
ATOM 3437 C CA . TYR A 1 447 ? -41.217 1.067 10.869 1.00 81.56 447 TYR A CA 1
ATOM 3438 C C . TYR A 1 447 ? -41.535 0.740 9.406 1.00 81.56 447 TYR A C 1
ATOM 3440 O O . TYR A 1 447 ? -41.698 1.633 8.572 1.00 81.56 447 TYR A O 1
ATOM 3448 N N . TRP A 1 448 ? -41.676 -0.551 9.103 1.00 80.56 448 TRP A N 1
ATOM 3449 C CA . TRP A 1 448 ? -42.019 -1.026 7.767 1.00 80.56 448 TRP A CA 1
ATOM 3450 C C . TRP A 1 448 ? -43.438 -0.630 7.370 1.00 80.56 448 TRP A C 1
ATOM 3452 O O . TRP A 1 448 ? -43.647 -0.213 6.233 1.00 80.56 448 TRP A O 1
ATOM 3462 N N . GLY A 1 449 ? -44.386 -0.659 8.308 1.00 81.81 449 GLY A N 1
ATOM 3463 C CA . GLY A 1 449 ? -45.739 -0.145 8.105 1.00 81.81 449 GLY A CA 1
ATOM 3464 C C . GLY A 1 449 ? -45.753 1.326 7.677 1.00 81.81 449 GLY A C 1
ATOM 3465 O O . GLY A 1 449 ? -46.357 1.667 6.659 1.00 81.81 449 GLY A O 1
ATOM 3466 N N . GLU A 1 450 ? -45.044 2.202 8.395 1.00 81.50 450 GLU A N 1
ATOM 3467 C CA . GLU A 1 450 ? -44.927 3.630 8.053 1.00 81.50 450 GLU A CA 1
ATOM 3468 C C . GLU A 1 450 ? -44.210 3.853 6.716 1.00 81.50 450 GLU A C 1
ATOM 3470 O O . GLU A 1 450 ? -44.643 4.655 5.875 1.00 81.50 450 GLU A O 1
ATOM 3475 N N . ARG A 1 451 ? -43.122 3.113 6.489 1.00 78.56 451 ARG A N 1
ATOM 3476 C CA . ARG A 1 451 ? -42.341 3.214 5.261 1.00 78.56 451 ARG A CA 1
ATOM 3477 C C . ARG A 1 451 ? -43.150 2.772 4.054 1.00 78.56 451 ARG A C 1
ATOM 3479 O O . ARG A 1 451 ? -43.260 3.522 3.090 1.00 78.56 451 ARG A O 1
ATOM 3486 N N . PHE A 1 452 ? -43.770 1.599 4.103 1.00 81.25 452 PHE A N 1
ATOM 3487 C CA . PHE A 1 452 ? -44.588 1.124 3.000 1.00 81.25 452 PHE A CA 1
ATOM 3488 C C . PHE A 1 452 ? -45.831 1.990 2.826 1.00 81.25 452 PHE A C 1
ATOM 3490 O O . PHE A 1 452 ? -46.189 2.258 1.687 1.00 81.25 452 PHE A O 1
ATOM 3497 N N . ALA A 1 453 ? -46.440 2.552 3.872 1.00 77.56 453 ALA A N 1
ATOM 3498 C CA . ALA A 1 453 ? -47.556 3.487 3.700 1.00 77.56 453 ALA A CA 1
ATOM 3499 C C . ALA A 1 453 ? -47.215 4.700 2.806 1.00 77.56 453 ALA A C 1
ATOM 3501 O O . ALA A 1 453 ? -48.096 5.200 2.105 1.00 77.56 453 ALA A O 1
ATOM 3502 N N . SER A 1 454 ? -45.952 5.141 2.783 1.00 71.62 454 SER A N 1
ATOM 3503 C CA . SER A 1 454 ? -45.493 6.317 2.028 1.00 71.62 454 SER A CA 1
ATOM 3504 C C . SER A 1 454 ? -44.723 5.983 0.740 1.00 71.62 454 SER A C 1
ATOM 3506 O O . SER A 1 454 ? -44.909 6.649 -0.280 1.00 71.62 454 SER A O 1
ATOM 3508 N N . GLU A 1 455 ? -43.905 4.932 0.740 1.00 67.31 455 GLU A N 1
ATOM 3509 C CA . GLU A 1 455 ? -43.115 4.480 -0.407 1.00 67.31 455 GLU A CA 1
ATOM 3510 C C . GLU A 1 455 ? -43.846 3.357 -1.153 1.00 67.31 455 GLU A C 1
ATOM 3512 O O . GLU A 1 455 ? -43.976 2.231 -0.670 1.00 67.31 455 GLU A O 1
ATOM 3517 N N . THR A 1 456 ? -44.354 3.663 -2.348 1.00 62.88 456 THR A N 1
ATOM 3518 C CA . THR A 1 456 ? -45.154 2.723 -3.157 1.00 62.88 456 THR A CA 1
ATOM 3519 C C . THR A 1 456 ? -44.347 1.997 -4.233 1.00 62.88 456 THR A C 1
ATOM 3521 O O . THR A 1 456 ? -44.697 0.871 -4.562 1.00 62.88 456 THR A O 1
ATOM 3524 N N . ASN A 1 457 ? -43.259 2.601 -4.733 1.00 60.41 457 ASN A N 1
ATOM 3525 C CA . ASN A 1 457 ? -42.485 2.115 -5.889 1.00 60.41 457 ASN A CA 1
ATOM 3526 C C . ASN A 1 457 ? -40.958 2.138 -5.659 1.00 60.41 457 ASN A C 1
ATOM 3528 O O . ASN A 1 457 ? -40.189 2.274 -6.610 1.00 60.41 457 ASN A O 1
ATOM 3532 N N . PHE A 1 458 ? -40.496 2.105 -4.405 1.00 66.38 458 PHE A N 1
ATOM 3533 C CA . PHE A 1 458 ? -39.061 2.130 -4.118 1.00 66.38 458 PHE A CA 1
ATOM 3534 C C . PHE A 1 458 ? -38.433 0.757 -4.397 1.00 66.38 458 PHE A C 1
ATOM 3536 O O . PHE A 1 458 ? -38.882 -0.258 -3.872 1.00 66.38 458 PHE A O 1
ATOM 3543 N N . GLU A 1 459 ? -37.396 0.720 -5.228 1.00 72.12 459 GLU A N 1
ATOM 3544 C CA . GLU A 1 459 ? -36.685 -0.503 -5.614 1.00 72.12 459 GLU A CA 1
ATOM 3545 C C . GLU A 1 459 ? -35.351 -0.569 -4.860 1.00 72.12 459 GLU A C 1
ATOM 3547 O O . GLU A 1 459 ? -34.435 0.215 -5.114 1.00 72.12 459 GLU A O 1
ATOM 3552 N N . TRP A 1 460 ? -35.238 -1.503 -3.913 1.00 76.88 460 TRP A N 1
ATOM 3553 C CA . TRP A 1 460 ? -34.029 -1.668 -3.106 1.00 76.88 460 TRP A CA 1
ATOM 3554 C C . TRP A 1 460 ? -32.876 -2.244 -3.935 1.00 76.88 460 TRP A C 1
ATOM 3556 O O . TRP A 1 460 ? -33.044 -3.247 -4.633 1.00 76.88 460 TRP A O 1
ATOM 3566 N N . LEU A 1 461 ? -31.694 -1.631 -3.816 1.00 85.94 461 LEU A N 1
ATOM 3567 C CA . LEU A 1 461 ? -30.461 -1.947 -4.549 1.00 85.94 461 LEU A CA 1
ATOM 3568 C C . LEU A 1 461 ? -30.574 -1.740 -6.072 1.00 85.94 461 LEU A C 1
ATOM 3570 O O . LEU A 1 461 ? -30.076 -0.756 -6.613 1.00 85.94 461 LEU A O 1
ATOM 3574 N N . THR A 1 462 ? -31.185 -2.676 -6.792 1.00 88.19 462 THR A N 1
ATOM 3575 C CA . THR A 1 462 ? -31.233 -2.696 -8.262 1.00 88.19 462 THR A CA 1
ATOM 3576 C C . THR A 1 462 ? -32.563 -3.274 -8.749 1.00 88.19 462 THR A C 1
ATOM 3578 O O . THR A 1 462 ? -33.131 -4.096 -8.023 1.00 88.19 462 THR A O 1
ATOM 3581 N N . PRO A 1 463 ? -33.034 -2.918 -9.963 1.00 91.69 463 PRO A N 1
ATOM 3582 C CA . PRO A 1 463 ? -34.239 -3.506 -10.542 1.00 91.69 463 PRO A CA 1
ATOM 3583 C C . PRO A 1 463 ? -34.217 -5.037 -10.532 1.00 91.69 463 PRO A C 1
ATOM 3585 O O . PRO A 1 463 ? -33.193 -5.643 -10.867 1.00 91.69 463 PRO A O 1
ATOM 3588 N N . SER A 1 464 ? -35.356 -5.666 -10.234 1.00 92.88 464 SER A N 1
ATOM 3589 C CA . SER A 1 464 ? -35.507 -7.129 -10.233 1.00 92.88 464 SER A CA 1
ATOM 3590 C C . SER A 1 464 ? -35.022 -7.775 -11.531 1.00 92.88 464 SER A C 1
ATOM 3592 O O . SER A 1 464 ? -34.325 -8.781 -11.484 1.00 92.88 464 SER A O 1
ATOM 3594 N N . ALA A 1 465 ? -35.277 -7.160 -12.691 1.00 90.94 465 ALA A N 1
ATOM 3595 C CA . ALA A 1 465 ? -34.781 -7.641 -13.984 1.00 90.94 465 ALA A CA 1
ATOM 3596 C C . ALA A 1 465 ? -33.245 -7.793 -14.039 1.00 90.94 465 ALA A C 1
ATOM 3598 O O . ALA A 1 465 ? -32.740 -8.747 -14.629 1.00 90.94 465 ALA A O 1
ATOM 3599 N N . THR A 1 466 ? -32.504 -6.873 -13.412 1.00 92.44 466 THR A N 1
ATOM 3600 C CA . THR A 1 466 ? -31.036 -6.917 -13.344 1.00 92.44 466 THR A CA 1
ATOM 3601 C C . THR A 1 466 ? -30.563 -8.022 -12.410 1.00 92.44 466 THR A C 1
ATOM 3603 O O . THR A 1 466 ? -29.591 -8.703 -12.711 1.00 92.44 466 THR A O 1
ATOM 3606 N N . PHE A 1 467 ? -31.241 -8.221 -11.281 1.00 95.00 467 PHE A N 1
ATOM 3607 C CA . PHE A 1 467 ? -30.928 -9.329 -10.381 1.00 95.00 467 PHE A CA 1
ATOM 3608 C C . PHE A 1 467 ? -31.220 -10.685 -11.041 1.00 95.00 467 PHE A C 1
ATOM 3610 O O . PHE A 1 467 ? -30.399 -11.599 -10.987 1.00 95.00 467 PHE A O 1
ATOM 3617 N N . MET A 1 468 ? -32.341 -10.782 -11.756 1.00 94.50 468 MET A N 1
ATOM 3618 C CA . MET A 1 468 ? -32.744 -11.996 -12.459 1.00 94.50 468 MET A CA 1
ATOM 3619 C C . MET A 1 468 ? -31.763 -12.403 -13.555 1.00 94.50 468 MET A C 1
ATOM 3621 O O . MET A 1 468 ? -31.520 -13.590 -13.703 1.00 94.50 468 MET A O 1
ATOM 3625 N N . SER A 1 469 ? -31.121 -11.469 -14.262 1.00 93.75 469 SER A N 1
ATOM 3626 C CA . SER A 1 469 ? -30.117 -11.841 -15.275 1.00 93.75 469 SER A CA 1
ATOM 3627 C C . SER A 1 469 ? -28.900 -12.575 -14.691 1.00 93.75 469 SER A C 1
ATOM 3629 O O . SER A 1 469 ? -28.242 -13.330 -15.404 1.00 93.75 469 SER A O 1
ATOM 3631 N N . ILE A 1 470 ? -28.620 -12.384 -13.396 1.00 95.06 470 ILE A N 1
ATOM 3632 C CA . ILE A 1 470 ? -27.572 -13.101 -12.658 1.00 95.06 470 ILE A CA 1
ATOM 3633 C C . ILE A 1 470 ? -28.104 -14.425 -12.100 1.00 95.06 470 ILE A C 1
ATOM 3635 O O . ILE A 1 470 ? -27.375 -15.413 -12.081 1.00 95.06 470 ILE A O 1
ATOM 3639 N N . ALA A 1 471 ? -29.363 -14.456 -11.655 1.00 94.31 471 ALA A N 1
ATOM 3640 C CA . ALA A 1 471 ? -29.990 -15.657 -11.106 1.00 94.31 471 ALA A CA 1
ATOM 3641 C C . ALA A 1 471 ? -30.382 -16.685 -12.189 1.00 94.31 471 ALA A C 1
ATOM 3643 O O . ALA A 1 471 ? -30.365 -17.884 -11.922 1.00 94.31 471 ALA A O 1
ATOM 3644 N N . ASP A 1 472 ? -30.689 -16.244 -13.412 1.00 93.81 472 ASP A N 1
ATOM 3645 C CA . ASP A 1 472 ? -31.218 -17.066 -14.512 1.00 93.81 472 ASP A CA 1
ATOM 3646 C C . ASP A 1 472 ? -30.431 -18.355 -14.805 1.00 93.81 472 ASP A C 1
ATOM 3648 O O . ASP A 1 472 ? -31.065 -19.405 -14.941 1.00 93.81 472 ASP A O 1
ATOM 3652 N N . PRO A 1 473 ? -29.082 -18.352 -14.851 1.00 94.31 473 PRO A N 1
ATOM 3653 C CA . PRO A 1 473 ? -28.311 -19.578 -15.056 1.00 94.31 473 PRO A CA 1
ATOM 3654 C C . PRO A 1 473 ? -28.545 -20.646 -13.979 1.00 94.31 473 PRO A C 1
ATOM 3656 O O . PRO A 1 473 ? -28.397 -21.835 -14.251 1.00 94.31 473 PRO A O 1
ATOM 3659 N N . TYR A 1 474 ? -28.905 -20.234 -12.762 1.00 93.88 474 TYR A N 1
ATOM 3660 C CA . TYR A 1 474 ? -29.181 -21.135 -11.644 1.00 93.88 474 TYR A CA 1
ATOM 3661 C C . TYR A 1 474 ? -30.627 -21.625 -11.666 1.00 93.88 474 TYR A C 1
ATOM 3663 O O . TYR A 1 474 ? -30.874 -22.799 -11.401 1.00 93.88 474 TYR A O 1
ATOM 3671 N N . LEU A 1 475 ? -31.563 -20.755 -12.057 1.00 92.38 475 LEU A N 1
ATOM 3672 C CA . LEU A 1 475 ? -32.978 -21.099 -12.224 1.00 92.38 475 LEU A CA 1
ATOM 3673 C C . LEU A 1 475 ? -33.208 -22.105 -13.350 1.00 92.38 475 LEU A C 1
ATOM 3675 O O . LEU A 1 475 ? -34.109 -22.924 -13.247 1.00 92.38 475 LEU A O 1
ATOM 3679 N N . ALA A 1 476 ? -32.371 -22.090 -14.390 1.00 88.94 476 ALA A N 1
ATOM 3680 C CA . ALA A 1 476 ? -32.449 -23.046 -15.494 1.00 88.94 476 ALA A CA 1
ATOM 3681 C C . ALA A 1 476 ? -32.270 -24.518 -15.064 1.00 88.94 476 ALA A C 1
ATOM 3683 O O . ALA A 1 476 ? -32.587 -25.417 -15.838 1.00 88.94 476 ALA A O 1
ATOM 3684 N N . ASN A 1 477 ? -31.753 -24.764 -13.854 1.00 85.06 477 ASN A N 1
ATOM 3685 C CA . ASN A 1 477 ? -31.592 -26.108 -13.294 1.00 85.06 477 ASN A CA 1
ATOM 3686 C C . ASN A 1 477 ? -32.783 -26.552 -12.428 1.00 85.06 477 ASN A C 1
ATOM 3688 O O . ASN A 1 477 ? -32.765 -27.671 -11.918 1.00 85.06 477 ASN A O 1
ATOM 3692 N N . LEU A 1 478 ? -33.785 -25.691 -12.234 1.00 91.94 478 LEU A N 1
ATOM 3693 C CA . LEU A 1 478 ? -34.992 -25.987 -11.469 1.00 91.94 478 LEU A CA 1
ATOM 3694 C C . LEU A 1 478 ? -36.143 -26.345 -12.414 1.00 91.94 478 LEU A C 1
ATOM 3696 O O . LEU A 1 478 ? -36.263 -25.779 -13.498 1.00 91.94 478 LEU A O 1
ATOM 3700 N N . ASP A 1 479 ? -36.990 -27.280 -11.987 1.00 90.44 479 ASP A N 1
ATOM 3701 C CA . ASP A 1 479 ? -38.265 -27.553 -12.655 1.00 90.44 479 ASP A CA 1
ATOM 3702 C C . ASP A 1 479 ? -39.269 -26.424 -12.378 1.00 90.44 479 ASP A C 1
ATOM 3704 O O . ASP A 1 479 ? -39.239 -25.829 -11.302 1.00 90.44 479 ASP A O 1
ATOM 3708 N N . ASP A 1 480 ? -40.208 -26.172 -13.291 1.00 88.25 480 ASP A N 1
ATOM 3709 C CA . ASP A 1 480 ? -41.217 -25.108 -13.150 1.00 88.25 480 ASP A CA 1
ATOM 3710 C C . ASP A 1 480 ? -42.080 -25.287 -11.881 1.00 88.25 480 ASP A C 1
ATOM 3712 O O . ASP A 1 480 ? -42.625 -24.320 -11.345 1.00 88.25 480 ASP A O 1
ATOM 3716 N N . SER A 1 481 ? -42.178 -26.520 -11.367 1.00 91.94 481 SER A N 1
ATOM 3717 C CA . SER A 1 481 ? -42.890 -26.852 -10.127 1.00 91.94 481 SER A CA 1
ATOM 3718 C C . SER A 1 481 ? -42.079 -26.645 -8.836 1.00 91.94 481 SER A C 1
ATOM 3720 O O . SER A 1 481 ? -42.629 -26.809 -7.737 1.00 91.94 481 SER A O 1
ATOM 3722 N N . ALA A 1 482 ? -40.795 -26.277 -8.947 1.00 95.81 482 ALA A N 1
ATOM 3723 C CA . ALA A 1 482 ? -39.884 -26.140 -7.817 1.00 95.81 482 ALA A CA 1
ATOM 3724 C C . ALA A 1 482 ? -40.430 -25.139 -6.778 1.00 95.81 482 ALA A C 1
ATOM 3726 O O . ALA A 1 482 ? -40.786 -24.012 -7.135 1.00 95.81 482 ALA A O 1
ATOM 3727 N N . PRO A 1 483 ? -40.507 -25.516 -5.488 1.00 97.56 483 PRO A N 1
ATOM 3728 C CA . PRO A 1 483 ? -40.919 -24.607 -4.430 1.00 97.56 483 PRO A CA 1
ATOM 3729 C C . PRO A 1 483 ? -39.861 -23.521 -4.209 1.00 97.56 483 PRO A C 1
ATOM 3731 O O . PRO A 1 483 ? -38.737 -23.807 -3.786 1.00 97.56 483 PRO A O 1
ATOM 3734 N N . ILE A 1 484 ? -40.245 -22.263 -4.440 1.00 98.38 484 ILE A N 1
ATOM 3735 C CA . ILE A 1 484 ? -39.397 -21.080 -4.237 1.00 98.38 484 ILE A CA 1
ATOM 3736 C C . ILE A 1 484 ? -39.900 -20.284 -3.031 1.00 98.38 484 ILE A C 1
ATOM 3738 O O . ILE A 1 484 ? -41.096 -20.013 -2.917 1.00 98.38 484 ILE A O 1
ATOM 3742 N N . LEU A 1 485 ? -38.996 -19.854 -2.154 1.00 98.56 485 LEU A N 1
ATOM 3743 C CA . LEU A 1 485 ? -39.294 -18.921 -1.066 1.00 98.56 485 LEU A CA 1
ATOM 3744 C C . LEU A 1 485 ? -38.578 -17.590 -1.290 1.00 98.56 485 LEU A C 1
ATOM 3746 O O . LEU A 1 485 ? -37.351 -17.528 -1.289 1.00 98.56 485 LEU A O 1
ATOM 3750 N N . GLN A 1 486 ? -39.350 -16.514 -1.406 1.00 98.31 486 GLN A N 1
ATOM 3751 C CA . GLN A 1 486 ? -38.842 -15.149 -1.455 1.00 98.31 486 GLN A CA 1
ATOM 3752 C C . GLN A 1 486 ? -38.987 -14.480 -0.085 1.00 98.31 486 GLN A C 1
ATOM 3754 O O . GLN A 1 486 ? -40.097 -14.331 0.433 1.00 98.31 486 GLN A O 1
ATOM 3759 N N . LEU A 1 487 ? -37.860 -14.064 0.490 1.00 98.06 487 LEU A N 1
ATOM 3760 C CA . LEU A 1 487 ? -37.774 -13.410 1.794 1.00 98.06 487 LEU A CA 1
ATOM 3761 C C . LEU A 1 487 ? -37.849 -11.889 1.645 1.00 98.06 487 LEU A C 1
ATOM 3763 O O . LEU A 1 487 ? -37.172 -11.329 0.788 1.00 98.06 487 LEU A O 1
ATOM 3767 N N . GLY A 1 488 ? -38.648 -11.242 2.500 1.00 94.75 488 GLY A N 1
ATOM 3768 C CA . GLY A 1 488 ? -38.723 -9.787 2.671 1.00 94.75 488 GLY A CA 1
ATOM 3769 C C . GLY A 1 488 ? -38.830 -9.014 1.360 1.00 94.75 488 GLY A C 1
ATOM 3770 O O . GLY A 1 488 ? -37.973 -8.180 1.065 1.00 94.75 488 GLY A O 1
ATOM 3771 N N . PHE A 1 489 ? -39.842 -9.331 0.550 1.00 92.44 489 PHE A N 1
ATOM 3772 C CA . PHE A 1 489 ? -39.968 -8.783 -0.801 1.00 92.44 489 PHE A CA 1
ATOM 3773 C C . PHE A 1 489 ? -40.345 -7.294 -0.840 1.00 92.44 489 PHE A C 1
ATOM 3775 O O . PHE A 1 489 ? -40.117 -6.644 -1.865 1.00 92.44 489 PHE A O 1
ATOM 3782 N N . GLY A 1 490 ? -40.900 -6.742 0.244 1.00 89.56 490 GLY A N 1
ATOM 3783 C CA . GLY A 1 490 ? -41.261 -5.335 0.387 1.00 89.56 490 GLY A CA 1
ATOM 3784 C C . GLY A 1 490 ? -42.092 -4.806 -0.784 1.00 89.56 490 GLY A C 1
ATOM 3785 O O . GLY A 1 490 ? -43.254 -5.163 -0.969 1.00 89.56 490 GLY A O 1
ATOM 3786 N N . THR A 1 491 ? -41.486 -3.922 -1.576 1.00 85.50 491 THR A N 1
ATOM 3787 C CA . THR A 1 491 ? -42.082 -3.269 -2.756 1.00 85.50 491 THR A CA 1
ATOM 3788 C C . THR A 1 491 ? -41.574 -3.818 -4.094 1.00 85.50 491 THR A C 1
ATOM 3790 O O . THR A 1 491 ? -41.908 -3.263 -5.138 1.00 85.50 491 THR A O 1
ATOM 3793 N N . SER A 1 492 ? -40.767 -4.881 -4.083 1.00 89.62 492 SER A N 1
ATOM 3794 C CA . SER A 1 492 ? -40.194 -5.477 -5.293 1.00 89.62 492 SER A CA 1
ATOM 3795 C C . SER A 1 492 ? -41.237 -6.238 -6.125 1.00 89.62 492 SER A C 1
ATOM 3797 O O . SER A 1 492 ? -42.215 -6.776 -5.602 1.00 89.62 492 SER A O 1
ATOM 3799 N N . ASP A 1 493 ? -41.003 -6.311 -7.436 1.00 91.81 493 ASP A N 1
ATOM 3800 C CA . ASP A 1 493 ? -41.759 -7.125 -8.395 1.00 91.81 493 ASP A CA 1
ATOM 3801 C C . ASP A 1 493 ? -41.079 -8.463 -8.751 1.00 91.81 493 ASP A C 1
ATOM 3803 O O . ASP A 1 493 ? -41.519 -9.155 -9.671 1.00 91.81 493 ASP A O 1
ATOM 3807 N N . LEU A 1 494 ? -40.022 -8.856 -8.031 1.00 94.94 494 LEU A N 1
ATOM 3808 C CA . LEU A 1 494 ? -39.222 -10.058 -8.296 1.00 94.94 494 LEU A CA 1
ATOM 3809 C C . LEU A 1 494 ? -40.063 -11.344 -8.437 1.00 94.94 494 LEU A C 1
ATOM 3811 O O . LEU A 1 494 ? -39.823 -12.144 -9.341 1.00 94.94 494 LEU A O 1
ATOM 3815 N N . GLN A 1 495 ? -41.114 -11.503 -7.637 1.00 94.69 495 GLN A N 1
ATOM 3816 C CA . GLN A 1 495 ? -42.075 -12.605 -7.726 1.00 94.69 495 GLN A CA 1
ATOM 3817 C C . GLN A 1 495 ? -42.736 -12.720 -9.108 1.00 94.69 495 GLN A C 1
ATOM 3819 O O . GLN A 1 495 ? -42.947 -13.817 -9.624 1.00 94.69 495 GLN A O 1
ATOM 3824 N N . ASN A 1 496 ? -43.005 -11.592 -9.771 1.00 95.38 496 ASN A N 1
ATOM 3825 C CA . ASN A 1 496 ? -43.589 -11.593 -11.110 1.00 95.38 496 ASN A CA 1
ATOM 3826 C C . ASN A 1 496 ? -42.574 -12.061 -12.160 1.00 95.38 496 ASN A C 1
ATOM 3828 O O . ASN A 1 496 ? -42.960 -12.686 -13.149 1.00 95.38 496 ASN A O 1
ATOM 3832 N N . HIS A 1 497 ? -41.278 -11.821 -11.935 1.00 96.25 497 HIS A N 1
ATOM 3833 C CA . HIS A 1 497 ? -40.223 -12.341 -12.801 1.00 96.25 497 HIS A CA 1
ATOM 3834 C C . HIS A 1 497 ? -40.071 -13.863 -12.703 1.00 96.25 497 HIS A C 1
ATOM 3836 O O . HIS A 1 497 ? -39.798 -14.489 -13.733 1.00 96.25 497 HIS A O 1
ATOM 3842 N N . PHE A 1 498 ? -40.268 -14.454 -11.518 1.00 96.12 498 PHE A N 1
ATOM 3843 C CA . PHE A 1 498 ? -40.359 -15.910 -11.361 1.00 96.12 498 PHE A CA 1
ATOM 3844 C C . PHE A 1 498 ? -41.578 -16.459 -12.101 1.00 96.12 498 PHE A C 1
ATOM 3846 O O . PHE A 1 498 ? -41.445 -17.351 -12.936 1.00 96.12 498 PHE A O 1
ATOM 3853 N N . ARG A 1 499 ? -42.746 -15.841 -11.911 1.00 94.50 499 ARG A N 1
ATOM 3854 C CA . ARG A 1 499 ? -43.980 -16.287 -12.565 1.00 94.50 499 ARG A CA 1
ATOM 3855 C C . ARG A 1 499 ? -43.956 -16.153 -14.092 1.00 94.50 499 ARG A C 1
ATOM 3857 O O . ARG A 1 499 ? -44.502 -17.002 -14.788 1.00 94.50 499 ARG A O 1
ATOM 3864 N N . HIS A 1 500 ? -43.282 -15.141 -14.646 1.00 94.62 500 HIS A N 1
ATOM 3865 C CA . HIS A 1 500 ? -43.026 -15.043 -16.094 1.00 94.62 500 HIS A CA 1
ATOM 3866 C C . HIS A 1 500 ? -42.164 -16.188 -16.647 1.00 94.62 500 HIS A C 1
ATOM 3868 O O . HIS A 1 500 ? -42.240 -16.465 -17.841 1.00 94.62 500 HIS A O 1
ATOM 3874 N N . ARG A 1 501 ? -41.353 -16.837 -15.804 1.00 92.88 501 ARG A N 1
ATOM 3875 C CA . ARG A 1 501 ? -40.490 -17.966 -16.181 1.00 92.88 501 ARG A CA 1
ATOM 3876 C C . ARG A 1 501 ? -41.158 -19.329 -16.036 1.00 92.88 501 ARG A C 1
ATOM 3878 O O . ARG A 1 501 ? -40.546 -20.303 -16.432 1.00 92.88 501 ARG A O 1
ATOM 3885 N N . GLY A 1 502 ? -42.388 -19.386 -15.526 1.00 94.31 502 GLY A N 1
ATOM 3886 C CA . GLY A 1 502 ? -43.128 -20.637 -15.335 1.00 94.31 502 GLY A CA 1
ATOM 3887 C C . GLY A 1 502 ? -43.283 -21.053 -13.874 1.00 94.31 502 GLY A C 1
ATOM 3888 O O . GLY A 1 502 ? -44.188 -21.824 -13.578 1.00 94.31 502 GLY A O 1
ATOM 3889 N N . PHE A 1 503 ? -42.506 -20.473 -12.954 1.00 96.19 503 PHE A N 1
ATOM 3890 C CA . PHE A 1 503 ? -42.589 -20.794 -11.530 1.00 96.19 503 PHE A CA 1
ATOM 3891 C C . PHE A 1 503 ? -43.853 -20.200 -10.897 1.00 96.19 503 PHE A C 1
ATOM 3893 O O . PHE A 1 503 ? -43.924 -18.998 -10.629 1.00 96.19 503 PHE A O 1
ATOM 3900 N N . ASP A 1 504 ? -44.863 -21.031 -10.649 1.00 93.12 504 ASP A N 1
ATOM 3901 C CA . ASP A 1 504 ? -46.090 -20.638 -9.948 1.00 93.12 504 ASP A CA 1
ATOM 3902 C C . ASP A 1 504 ? -46.101 -21.047 -8.464 1.00 93.12 504 ASP A C 1
ATOM 3904 O O . ASP A 1 504 ? -46.822 -20.442 -7.665 1.00 93.12 504 ASP A O 1
ATOM 3908 N N . ASN A 1 505 ? -45.233 -21.983 -8.069 1.00 96.94 505 ASN A N 1
ATOM 3909 C CA . ASN A 1 505 ? -45.032 -22.436 -6.692 1.00 96.94 505 ASN A CA 1
ATOM 3910 C C . ASN A 1 505 ? -44.079 -21.521 -5.892 1.00 96.94 505 ASN A C 1
ATOM 3912 O O . ASN A 1 505 ? -43.073 -21.957 -5.328 1.00 96.94 505 ASN A O 1
ATOM 3916 N N . VAL A 1 506 ? -44.394 -20.223 -5.848 1.00 97.81 506 VAL A N 1
ATOM 3917 C CA . VAL A 1 506 ? -43.608 -19.219 -5.112 1.00 97.81 506 VAL A CA 1
ATOM 3918 C C . VAL A 1 506 ? -44.335 -18.820 -3.828 1.00 97.81 506 VAL A C 1
ATOM 3920 O O . VAL A 1 506 ? -45.487 -18.376 -3.854 1.00 97.81 506 VAL A O 1
ATOM 3923 N N . THR A 1 507 ? -43.652 -18.946 -2.693 1.00 98.25 507 THR A N 1
ATOM 3924 C CA . THR A 1 507 ? -44.080 -18.411 -1.399 1.00 98.25 507 THR A CA 1
ATOM 3925 C C . THR A 1 507 ? -43.326 -17.122 -1.107 1.00 98.25 507 THR A C 1
ATOM 3927 O O . THR A 1 507 ? -42.110 -17.111 -0.976 1.00 98.25 507 THR A O 1
ATOM 3930 N N . ASN A 1 508 ? -44.062 -16.028 -0.976 1.00 98.06 508 ASN A N 1
ATOM 3931 C CA . ASN A 1 508 ? -43.547 -14.700 -0.687 1.00 98.06 508 ASN A CA 1
ATOM 3932 C C . ASN A 1 508 ? -43.832 -14.366 0.773 1.00 98.06 508 ASN A C 1
ATOM 3934 O O . ASN A 1 508 ? -44.992 -14.400 1.203 1.00 98.06 508 ASN A O 1
ATOM 3938 N N . VAL A 1 509 ? -42.791 -14.036 1.531 1.00 97.38 509 VAL A N 1
ATOM 3939 C CA . VAL A 1 509 ? -42.936 -13.635 2.929 1.00 97.38 509 VAL A CA 1
ATOM 3940 C C . VAL A 1 509 ? -42.433 -12.224 3.155 1.00 97.38 509 VAL A C 1
ATOM 3942 O O . VAL A 1 509 ? -41.423 -11.815 2.589 1.00 97.38 509 VAL A O 1
ATOM 3945 N N . ASP A 1 510 ? -43.133 -11.490 4.004 1.00 96.00 510 ASP A N 1
ATOM 3946 C CA . ASP A 1 510 ? -42.686 -10.190 4.484 1.00 96.00 510 ASP A CA 1
ATOM 3947 C C . ASP A 1 510 ? -43.091 -10.012 5.944 1.00 96.00 510 ASP A C 1
ATOM 3949 O O . ASP A 1 510 ? -44.082 -10.590 6.400 1.00 96.00 510 ASP A O 1
ATOM 3953 N N . PHE A 1 511 ? -42.321 -9.216 6.676 1.00 92.25 511 PHE A N 1
ATOM 3954 C CA . PHE A 1 511 ? -42.631 -8.920 8.063 1.00 92.25 511 PHE A CA 1
ATOM 3955 C C . PHE A 1 511 ? -43.870 -8.028 8.171 1.00 92.25 511 PHE A C 1
ATOM 3957 O O . PHE A 1 511 ? -44.598 -8.132 9.153 1.00 92.25 511 PHE A O 1
ATOM 3964 N N . GLU A 1 512 ? -44.162 -7.203 7.161 1.00 91.94 512 GLU A N 1
ATOM 3965 C CA . GLU A 1 512 ? -45.253 -6.230 7.178 1.00 91.94 512 GLU A CA 1
ATOM 3966 C C . GLU A 1 512 ? -46.471 -6.673 6.332 1.00 91.94 512 GLU A C 1
ATOM 3968 O O . GLU A 1 512 ? -46.350 -6.876 5.118 1.00 91.94 512 GLU A O 1
ATOM 3973 N N . PRO A 1 513 ? -47.684 -6.760 6.922 1.00 87.88 513 PRO A N 1
ATOM 3974 C CA . PRO A 1 513 ? -48.921 -7.073 6.201 1.00 87.88 513 PRO A CA 1
ATOM 3975 C C . PRO A 1 513 ? -49.193 -6.214 4.961 1.00 87.88 513 PRO A C 1
ATOM 3977 O O . PRO A 1 513 ? -49.688 -6.732 3.959 1.00 87.88 513 PRO A O 1
ATOM 3980 N N . LEU A 1 514 ? -48.850 -4.922 4.977 1.00 86.38 514 LEU A N 1
ATOM 3981 C CA . LEU A 1 514 ? -49.071 -4.055 3.817 1.00 86.38 514 LEU A CA 1
ATOM 3982 C C . LEU A 1 514 ? -48.268 -4.497 2.578 1.00 86.38 514 LEU A C 1
ATOM 3984 O O . LEU A 1 514 ? -48.749 -4.344 1.451 1.00 86.38 514 LEU A O 1
ATOM 3988 N N . ALA A 1 515 ? -47.076 -5.072 2.759 1.00 88.94 515 ALA A N 1
ATOM 3989 C CA . ALA A 1 515 ? -46.300 -5.637 1.656 1.00 88.94 515 ALA A CA 1
ATOM 3990 C C . ALA A 1 515 ? -47.011 -6.860 1.050 1.00 88.94 515 ALA A C 1
ATOM 3992 O O . ALA A 1 515 ? -47.107 -6.978 -0.171 1.00 88.94 515 ALA A O 1
ATOM 3993 N N . ILE A 1 516 ? -47.614 -7.713 1.887 1.00 93.00 516 ILE A N 1
ATOM 3994 C CA . ILE A 1 516 ? -48.406 -8.890 1.472 1.00 93.00 516 ILE A CA 1
ATOM 3995 C C . ILE A 1 516 ? -49.546 -8.491 0.539 1.00 93.00 516 ILE A C 1
ATOM 3997 O O . ILE A 1 516 ? -49.706 -9.074 -0.538 1.00 93.00 516 ILE A O 1
ATOM 4001 N N . ASP A 1 517 ? -50.321 -7.479 0.918 1.00 89.56 517 ASP A N 1
ATOM 4002 C CA . ASP A 1 517 ? -51.443 -7.020 0.102 1.00 89.56 517 ASP A CA 1
ATOM 4003 C C . ASP A 1 517 ? -50.974 -6.417 -1.227 1.00 89.56 517 ASP A C 1
ATOM 4005 O O . ASP A 1 517 ? -51.569 -6.681 -2.275 1.00 89.56 517 ASP A O 1
ATOM 4009 N N . ARG A 1 518 ? -49.853 -5.688 -1.221 1.00 89.50 518 ARG A N 1
ATOM 4010 C CA . ARG A 1 518 ? -49.245 -5.137 -2.440 1.00 89.50 518 ARG A CA 1
ATOM 4011 C C . ARG A 1 518 ? -48.720 -6.205 -3.377 1.00 89.50 518 ARG A C 1
ATOM 4013 O O . ARG A 1 518 ? -48.979 -6.116 -4.572 1.00 89.50 518 ARG A O 1
ATOM 4020 N N . GLY A 1 519 ? -48.037 -7.217 -2.854 1.00 91.38 519 GLY A N 1
ATOM 4021 C CA . GLY A 1 519 ? -47.545 -8.338 -3.647 1.00 91.38 519 GLY A CA 1
ATOM 4022 C C . GLY A 1 519 ? -48.678 -9.009 -4.425 1.00 91.38 519 GLY A C 1
ATOM 4023 O O . GLY A 1 519 ? -48.586 -9.151 -5.644 1.00 91.38 519 GLY A O 1
ATOM 4024 N N . ARG A 1 520 ? -49.801 -9.296 -3.746 1.00 94.88 520 ARG A N 1
ATOM 4025 C CA . ARG A 1 520 ? -51.020 -9.836 -4.377 1.00 94.88 520 ARG A CA 1
ATOM 4026 C C . ARG A 1 520 ? -51.598 -8.892 -5.430 1.00 94.88 520 ARG A C 1
ATOM 4028 O O . ARG A 1 520 ? -52.031 -9.339 -6.490 1.00 94.88 520 ARG A O 1
ATOM 4035 N N . MET A 1 521 ? -51.641 -7.589 -5.149 1.00 92.00 521 MET A N 1
ATOM 4036 C CA . MET A 1 521 ? -52.132 -6.595 -6.108 1.00 92.00 521 MET A CA 1
ATOM 4037 C C . MET A 1 521 ? -51.252 -6.522 -7.358 1.00 92.00 521 MET A C 1
ATOM 4039 O O . MET A 1 521 ? -51.793 -6.504 -8.461 1.00 92.00 521 MET A O 1
ATOM 4043 N N . LEU A 1 522 ? -49.927 -6.514 -7.196 1.00 90.94 522 LEU A N 1
ATOM 4044 C CA . LEU A 1 522 ? -48.961 -6.474 -8.294 1.00 90.94 522 LEU A CA 1
ATOM 4045 C C . LEU A 1 522 ? -49.057 -7.722 -9.168 1.00 90.94 522 LEU A C 1
ATOM 4047 O O . LEU A 1 522 ? -49.104 -7.606 -10.389 1.00 90.94 522 LEU A O 1
ATOM 4051 N N . GLU A 1 523 ? -49.142 -8.906 -8.562 1.00 95.56 523 GLU A N 1
ATOM 4052 C CA . GLU A 1 523 ? -49.345 -10.150 -9.306 1.00 95.56 523 GLU A CA 1
ATOM 4053 C C . GLU A 1 523 ? -50.663 -10.103 -10.093 1.00 95.56 523 GLU A C 1
ATOM 4055 O O . GLU A 1 523 ? -50.675 -10.297 -11.310 1.00 95.56 523 GLU A O 1
ATOM 4060 N N . LYS A 1 524 ? -51.771 -9.736 -9.436 1.00 95.88 524 LYS A N 1
ATOM 4061 C CA . LYS A 1 524 ? -53.079 -9.617 -10.093 1.00 95.88 524 LYS A CA 1
ATOM 4062 C C . LYS A 1 524 ? -53.080 -8.592 -11.223 1.00 95.88 524 LYS A C 1
ATOM 4064 O O . LYS A 1 524 ? -53.749 -8.799 -12.231 1.00 95.88 524 LYS A O 1
ATOM 4069 N N . GLN A 1 525 ? -52.370 -7.481 -11.060 1.00 93.75 525 GLN A N 1
ATOM 4070 C CA . GLN A 1 525 ? -52.276 -6.435 -12.074 1.00 93.75 525 GLN A CA 1
ATOM 4071 C C . GLN A 1 525 ? -51.530 -6.920 -13.322 1.00 93.75 525 GLN A C 1
ATOM 4073 O O . GLN A 1 525 ? -51.912 -6.554 -14.431 1.00 93.75 525 GLN A O 1
ATOM 4078 N N . VAL A 1 526 ? -50.492 -7.738 -13.147 1.00 94.50 526 VAL A N 1
ATOM 4079 C CA . VAL A 1 526 ? -49.667 -8.247 -14.249 1.00 94.50 526 VAL A CA 1
ATOM 4080 C C . VAL A 1 526 ? -50.314 -9.453 -14.939 1.00 94.50 526 VAL A C 1
ATOM 4082 O O . VAL A 1 526 ? -50.303 -9.525 -16.165 1.00 94.50 526 VAL A O 1
ATOM 4085 N N . PHE A 1 527 ? -50.903 -10.384 -14.182 1.00 95.69 527 PHE A N 1
ATOM 4086 C CA . PHE A 1 527 ? -51.381 -11.674 -14.706 1.00 95.69 527 PHE A CA 1
ATOM 4087 C C . PHE A 1 527 ? -52.908 -11.818 -14.774 1.00 95.69 527 PHE A C 1
ATOM 4089 O O . PHE A 1 527 ? -53.411 -12.735 -15.418 1.00 95.69 527 PHE A O 1
ATOM 4096 N N . GLY A 1 528 ? -53.660 -10.923 -14.131 1.00 96.31 528 GLY A N 1
ATOM 4097 C CA . GLY A 1 528 ? -55.122 -10.989 -14.020 1.00 96.31 528 GLY A CA 1
ATOM 4098 C C . GLY A 1 528 ? -55.635 -11.838 -12.849 1.00 96.31 528 GLY A C 1
ATOM 4099 O O . GLY A 1 528 ? -56.810 -11.737 -12.491 1.00 96.31 528 GLY A O 1
ATOM 4100 N N . ASP A 1 529 ? -54.772 -12.626 -12.210 1.00 96.62 529 ASP A N 1
ATOM 4101 C CA . ASP A 1 529 ? -55.065 -13.504 -11.076 1.00 96.62 529 ASP A CA 1
ATOM 4102 C C . ASP A 1 529 ? -53.887 -13.566 -10.084 1.00 96.62 529 ASP A C 1
ATOM 4104 O O . ASP A 1 529 ? -52.765 -13.164 -10.388 1.00 96.62 529 ASP A O 1
ATOM 4108 N N . VAL A 1 530 ? -54.157 -14.074 -8.880 1.00 96.50 530 VAL A N 1
ATOM 4109 C CA . VAL A 1 530 ? -53.159 -14.303 -7.821 1.00 96.50 530 VAL A CA 1
ATOM 4110 C C . VAL A 1 530 ? -53.018 -15.811 -7.657 1.00 96.50 530 VAL A C 1
ATOM 4112 O O . VAL A 1 530 ? -54.006 -16.465 -7.315 1.00 96.50 530 VAL A O 1
ATOM 4115 N N . LYS A 1 531 ? -51.831 -16.360 -7.928 1.00 95.81 531 LYS A N 1
ATOM 4116 C CA . LYS A 1 531 ? -51.534 -17.796 -7.792 1.00 95.81 531 LYS A CA 1
ATOM 4117 C C . LYS A 1 531 ? -50.487 -18.068 -6.721 1.00 95.81 531 LYS A C 1
ATOM 4119 O O . LYS A 1 531 ? -50.612 -19.058 -6.004 1.00 95.81 531 LYS A O 1
ATOM 4124 N N . MET A 1 532 ? -49.490 -17.196 -6.611 1.00 97.31 532 MET A N 1
ATOM 4125 C CA . MET A 1 532 ? -48.414 -17.329 -5.636 1.00 97.31 532 MET A CA 1
ATOM 4126 C C . MET A 1 532 ? -48.935 -17.148 -4.202 1.00 97.31 532 MET A C 1
ATOM 4128 O O . MET A 1 532 ? -49.958 -16.501 -3.945 1.00 97.31 532 MET A O 1
ATOM 4132 N N . ARG A 1 533 ? -48.225 -17.725 -3.230 1.00 97.50 533 ARG A N 1
ATOM 4133 C CA . ARG A 1 533 ? -48.578 -17.636 -1.808 1.00 97.50 533 ARG A CA 1
ATOM 4134 C C . ARG A 1 533 ? -47.949 -16.385 -1.199 1.00 97.50 533 ARG A C 1
ATOM 4136 O O . ARG A 1 533 ? -46.789 -16.092 -1.456 1.00 97.50 533 ARG A O 1
ATOM 4143 N N . TYR A 1 534 ? -48.699 -15.671 -0.358 1.00 97.31 534 TYR A N 1
ATOM 4144 C CA . TYR A 1 534 ? -48.212 -14.489 0.367 1.00 97.31 534 TYR A CA 1
ATOM 4145 C C . TYR A 1 534 ? -48.541 -14.609 1.852 1.00 97.31 534 TYR A C 1
ATOM 4147 O O . TYR A 1 534 ? -49.723 -14.751 2.198 1.00 97.31 534 TYR A O 1
ATOM 4155 N N . LEU A 1 535 ? -47.523 -14.545 2.711 1.00 96.06 535 LEU A N 1
ATOM 4156 C CA . LEU A 1 535 ? -47.636 -14.737 4.159 1.00 96.06 535 LEU A CA 1
ATOM 4157 C C . LEU A 1 535 ? -46.896 -13.648 4.927 1.00 96.06 535 LEU A C 1
ATOM 4159 O O . LEU A 1 535 ? -45.794 -13.262 4.556 1.00 96.06 535 LEU A O 1
ATOM 4163 N N . VAL A 1 536 ? -47.466 -13.236 6.054 1.00 94.81 536 VAL A N 1
ATOM 4164 C CA . VAL A 1 536 ? -46.742 -12.418 7.029 1.00 94.81 536 VAL A CA 1
ATOM 4165 C C . VAL A 1 536 ? -45.809 -13.335 7.820 1.00 94.81 536 VAL A C 1
ATOM 4167 O O . VAL A 1 536 ? -46.290 -14.290 8.434 1.00 94.81 536 VAL A O 1
ATOM 4170 N N . ALA A 1 537 ? -44.502 -13.072 7.807 1.00 92.62 537 ALA A N 1
ATOM 4171 C CA . ALA A 1 537 ? -43.524 -13.820 8.594 1.00 92.62 537 ALA A CA 1
ATOM 4172 C C . ALA A 1 537 ? -42.303 -12.967 8.968 1.00 92.62 537 ALA A C 1
ATOM 4174 O O . ALA A 1 537 ? -41.800 -12.188 8.161 1.00 92.62 537 ALA A O 1
ATOM 4175 N N . ASP A 1 538 ? -41.794 -13.174 10.182 1.00 92.44 538 ASP A N 1
ATOM 4176 C CA . ASP A 1 538 ? -40.486 -12.677 10.615 1.00 92.44 538 ASP A CA 1
ATOM 4177 C C . ASP A 1 538 ? -39.408 -13.665 10.156 1.00 92.44 538 ASP A C 1
ATOM 4179 O O . ASP A 1 538 ? -39.365 -14.812 10.602 1.00 92.44 538 ASP A O 1
ATOM 4183 N N . VAL A 1 539 ? -38.525 -13.228 9.259 1.00 95.31 539 VAL A N 1
ATOM 4184 C CA . VAL A 1 539 ? -37.459 -14.078 8.710 1.00 95.31 539 VAL A CA 1
ATOM 4185 C C . VAL A 1 539 ? -36.397 -14.452 9.748 1.00 95.31 539 VAL A C 1
ATOM 4187 O O . VAL A 1 539 ? -35.701 -15.446 9.565 1.00 95.31 539 VAL A O 1
ATOM 4190 N N . THR A 1 540 ? -36.293 -13.717 10.861 1.00 92.88 540 THR A N 1
ATOM 4191 C CA . THR A 1 540 ? -35.416 -14.062 11.994 1.00 92.88 540 THR A CA 1
ATOM 4192 C C . THR A 1 540 ? -36.031 -15.123 12.910 1.00 92.88 540 THR A C 1
ATOM 4194 O O . THR A 1 540 ? -35.347 -15.680 13.766 1.00 92.88 540 THR A O 1
ATOM 4197 N N . GLN A 1 541 ? -37.316 -15.429 12.722 1.00 91.38 541 GLN A N 1
ATOM 4198 C CA . GLN A 1 541 ? -38.077 -16.462 13.427 1.00 91.38 541 GLN A CA 1
ATOM 4199 C C . GLN A 1 541 ? -38.897 -17.274 12.419 1.00 91.38 541 GLN A C 1
ATOM 4201 O O . GLN A 1 541 ? -40.090 -17.527 12.597 1.00 91.38 541 GLN A O 1
ATOM 4206 N N . LEU A 1 542 ? -38.254 -17.639 11.306 1.00 90.69 542 LEU A N 1
ATOM 4207 C CA . LEU A 1 542 ? -38.933 -18.268 10.186 1.00 90.69 542 LEU A CA 1
ATOM 4208 C C . LEU A 1 542 ? -39.465 -19.650 10.588 1.00 90.69 542 LEU A C 1
ATOM 4210 O O . LEU A 1 542 ? -38.701 -20.541 10.964 1.00 90.69 542 LEU A O 1
ATOM 4214 N N . HIS A 1 543 ? -40.780 -19.827 10.468 1.00 88.19 543 HIS A N 1
ATOM 4215 C CA . HIS A 1 543 ? -41.479 -21.080 10.738 1.00 88.19 543 HIS A CA 1
ATOM 4216 C C . HIS A 1 543 ? -42.514 -21.342 9.643 1.00 88.19 543 HIS A C 1
ATOM 4218 O O . HIS A 1 543 ? -43.644 -20.857 9.703 1.00 88.19 543 HIS A O 1
ATOM 4224 N N . LEU A 1 544 ? -42.120 -22.113 8.633 1.00 91.38 544 LEU A N 1
ATOM 4225 C CA . LEU A 1 544 ? -42.972 -22.552 7.535 1.00 91.38 544 LEU A CA 1
ATOM 4226 C C . LEU A 1 544 ? -43.045 -24.088 7.534 1.00 91.38 544 LEU A C 1
ATOM 4228 O O . LEU A 1 544 ? -42.087 -24.754 7.919 1.00 91.38 544 LEU A O 1
ATOM 4232 N N . PRO A 1 545 ? -44.176 -24.684 7.128 1.00 84.88 545 PRO A N 1
ATOM 4233 C CA . PRO A 1 545 ? -44.294 -26.140 7.064 1.00 84.88 545 PRO A CA 1
ATOM 4234 C C . PRO A 1 545 ? -43.553 -26.748 5.861 1.00 84.88 545 PRO A C 1
ATOM 4236 O O . PRO A 1 545 ? -43.356 -27.959 5.817 1.00 84.88 545 PRO A O 1
ATOM 4239 N N . ASP A 1 546 ? -43.169 -25.915 4.893 1.00 92.38 546 ASP A N 1
ATOM 4240 C CA . ASP A 1 546 ? -42.688 -26.320 3.577 1.00 92.38 546 ASP A CA 1
ATOM 4241 C C . ASP A 1 546 ? -41.151 -26.288 3.487 1.00 92.38 546 ASP A C 1
ATOM 4243 O O . ASP A 1 546 ? -40.481 -25.507 4.171 1.00 92.38 546 ASP A O 1
ATOM 4247 N N . LYS A 1 547 ? -40.599 -27.134 2.610 1.00 96.44 547 LYS A N 1
ATOM 4248 C CA . LYS A 1 547 ? -39.199 -27.094 2.169 1.00 96.44 547 LYS A CA 1
ATOM 4249 C C . LYS A 1 547 ? -39.116 -26.469 0.777 1.00 96.44 547 LYS A C 1
ATOM 4251 O O . LYS A 1 547 ? -40.028 -26.654 -0.025 1.00 96.44 547 LYS A O 1
ATOM 4256 N N . PHE A 1 548 ? -38.024 -25.765 0.499 1.00 97.81 548 PHE A N 1
ATOM 4257 C CA . PHE A 1 548 ? -37.828 -25.003 -0.734 1.00 97.81 548 PHE A CA 1
ATOM 4258 C C . PHE A 1 548 ? -36.527 -25.397 -1.425 1.00 97.81 548 PHE A C 1
ATOM 4260 O O . PHE A 1 548 ? -35.507 -25.570 -0.758 1.00 97.81 548 PHE A O 1
ATOM 4267 N N . ASP A 1 549 ? -36.562 -25.486 -2.751 1.00 97.62 549 ASP A N 1
ATOM 4268 C CA . ASP A 1 549 ? -35.383 -25.772 -3.579 1.00 97.62 549 ASP A CA 1
ATOM 4269 C C . ASP A 1 549 ? -34.584 -24.500 -3.873 1.00 97.62 549 ASP A C 1
ATOM 4271 O O . ASP A 1 549 ? -33.365 -24.534 -4.037 1.00 97.62 549 ASP A O 1
ATOM 4275 N N . LEU A 1 550 ? -35.267 -23.355 -3.855 1.00 98.12 550 LEU A N 1
ATOM 4276 C CA . LEU A 1 550 ? -34.655 -22.039 -3.915 1.00 98.12 550 LEU A CA 1
ATOM 4277 C C . LEU A 1 550 ? -35.194 -21.165 -2.792 1.00 98.12 550 LEU A C 1
ATOM 4279 O O . LEU A 1 550 ? -36.402 -20.956 -2.671 1.00 98.12 550 LEU A O 1
ATOM 4283 N N . ILE A 1 551 ? -34.283 -20.576 -2.027 1.00 98.56 551 ILE A N 1
ATOM 4284 C CA . ILE A 1 551 ? -34.589 -19.415 -1.194 1.00 98.56 551 ILE A CA 1
ATOM 4285 C C . ILE A 1 551 ? -33.925 -18.197 -1.832 1.00 98.56 551 ILE A C 1
ATOM 4287 O O . ILE A 1 551 ? -32.803 -18.277 -2.327 1.00 98.56 551 ILE A O 1
ATOM 4291 N N . VAL A 1 552 ? -34.608 -17.060 -1.860 1.00 98.31 552 VAL A N 1
ATOM 4292 C CA . VAL A 1 552 ? -34.079 -15.835 -2.456 1.00 98.31 552 VAL A CA 1
ATOM 4293 C C . VAL A 1 552 ? -34.395 -14.627 -1.590 1.00 98.31 552 VAL A C 1
ATOM 4295 O O . VAL A 1 552 ? -35.497 -14.506 -1.056 1.00 98.31 552 VAL A O 1
ATOM 4298 N N . ASP A 1 553 ? -33.439 -13.712 -1.464 1.00 97.75 553 ASP A N 1
ATOM 4299 C CA . ASP A 1 553 ? -33.675 -12.409 -0.848 1.00 97.75 553 ASP A CA 1
ATOM 4300 C C . ASP A 1 553 ? -32.991 -11.281 -1.625 1.00 97.75 553 ASP A C 1
ATOM 4302 O O . ASP A 1 553 ? -31.930 -11.456 -2.233 1.00 97.75 553 ASP A O 1
ATOM 4306 N N . LYS A 1 554 ? -33.627 -10.106 -1.609 1.00 95.25 554 LYS A N 1
ATOM 4307 C CA . LYS A 1 554 ? -33.119 -8.889 -2.247 1.00 95.25 554 LYS A CA 1
ATOM 4308 C C . LYS A 1 554 ? -33.039 -7.782 -1.203 1.00 95.25 554 LYS A C 1
ATOM 4310 O O . LYS A 1 554 ? -34.020 -7.083 -0.975 1.00 95.25 554 LYS A O 1
ATOM 4315 N N . SER A 1 555 ? -31.865 -7.612 -0.592 1.00 93.19 555 SER A N 1
ATOM 4316 C CA . SER A 1 555 ? -31.577 -6.657 0.492 1.00 93.19 555 SER A CA 1
ATOM 4317 C C . SER A 1 555 ? -32.204 -6.977 1.857 1.00 93.19 555 SER A C 1
ATOM 4319 O O . SER A 1 555 ? -31.959 -6.241 2.816 1.00 93.19 555 SER A O 1
ATOM 4321 N N . THR A 1 556 ? -32.978 -8.053 1.999 1.00 95.94 556 THR A N 1
ATOM 4322 C CA . THR A 1 556 ? -33.586 -8.429 3.287 1.00 95.94 556 THR A CA 1
ATOM 4323 C C . THR A 1 556 ? -32.515 -8.791 4.305 1.00 95.94 556 THR A C 1
ATOM 4325 O O . THR A 1 556 ? -32.589 -8.371 5.460 1.00 95.94 556 THR A O 1
ATOM 4328 N N . VAL A 1 557 ? -31.474 -9.504 3.867 1.00 95.06 557 VAL A N 1
ATOM 4329 C CA . VAL A 1 557 ? -30.331 -9.842 4.716 1.00 95.06 557 VAL A CA 1
ATOM 4330 C C . VAL A 1 557 ? -29.618 -8.592 5.240 1.00 95.06 557 VAL A C 1
ATOM 4332 O O . VAL A 1 557 ? -29.142 -8.585 6.375 1.00 95.06 557 VAL A O 1
ATOM 4335 N N . ASP A 1 558 ? -29.576 -7.510 4.454 1.00 91.44 558 ASP A N 1
ATOM 4336 C CA . ASP A 1 558 ? -28.976 -6.243 4.874 1.00 91.44 558 ASP A CA 1
ATOM 4337 C C . ASP A 1 558 ? -29.795 -5.583 5.981 1.00 91.44 558 ASP A C 1
ATOM 4339 O O . ASP A 1 558 ? -29.218 -5.157 6.981 1.00 91.44 558 ASP A O 1
ATOM 4343 N N . ALA A 1 559 ? -31.122 -5.561 5.830 1.00 89.06 559 ALA A N 1
ATOM 4344 C CA . ALA A 1 559 ? -32.035 -5.004 6.821 1.00 89.06 559 ALA A CA 1
ATOM 4345 C C . ALA A 1 559 ? -31.983 -5.776 8.148 1.00 89.06 559 ALA A C 1
ATOM 4347 O O . ALA A 1 559 ? -31.847 -5.175 9.210 1.00 89.06 559 ALA A O 1
ATOM 4348 N N . VAL A 1 560 ? -32.004 -7.111 8.095 1.00 91.38 560 VAL A N 1
ATOM 4349 C CA . VAL A 1 560 ? -31.873 -7.961 9.292 1.00 91.38 560 VAL A CA 1
ATOM 4350 C C . VAL A 1 560 ? -30.534 -7.731 9.987 1.00 91.38 560 VAL A C 1
ATOM 4352 O O . VAL A 1 560 ? -30.465 -7.649 11.214 1.00 91.38 560 VAL A O 1
ATOM 4355 N N . SER A 1 561 ? -29.463 -7.580 9.210 1.00 87.19 561 SER A N 1
ATOM 4356 C CA . SER A 1 561 ? -28.122 -7.385 9.757 1.00 87.19 561 SER A CA 1
ATOM 4357 C C . SER A 1 561 ? -27.929 -6.035 10.458 1.00 87.19 561 SER A C 1
ATOM 4359 O O . SER A 1 561 ? -26.962 -5.887 11.206 1.00 87.19 561 SER A O 1
ATOM 4361 N N . CYS A 1 562 ? -28.823 -5.056 10.265 1.00 80.25 562 CYS A N 1
ATOM 4362 C CA . CYS A 1 562 ? -28.830 -3.823 11.061 1.00 80.25 562 CYS A CA 1
ATOM 4363 C C . CYS A 1 562 ? -29.106 -4.096 12.549 1.00 80.25 562 CYS A C 1
ATOM 4365 O O . CYS A 1 562 ? -28.611 -3.360 13.397 1.00 80.25 562 CYS A O 1
ATOM 4367 N N . GLY A 1 563 ? -29.815 -5.184 12.873 1.00 75.44 563 GLY A N 1
ATOM 4368 C CA . GLY A 1 563 ? -30.018 -5.655 14.247 1.00 75.44 563 GLY A CA 1
ATOM 4369 C C . GLY A 1 563 ? -28.807 -6.380 14.855 1.00 75.44 563 GLY A C 1
ATOM 4370 O O . GLY A 1 563 ? -28.880 -6.854 15.988 1.00 75.44 563 GLY A O 1
ATOM 4371 N N . GLY A 1 564 ? -27.693 -6.488 14.122 1.00 79.25 564 GLY A N 1
ATOM 4372 C CA . GLY A 1 564 ? -26.468 -7.165 14.548 1.00 79.25 564 GLY A CA 1
ATOM 4373 C C . GLY A 1 564 ? -26.324 -8.595 14.017 1.00 79.25 564 GLY A C 1
ATOM 4374 O O . GLY A 1 564 ? -27.101 -9.069 13.189 1.00 79.25 564 GLY A O 1
ATOM 4375 N N . VAL A 1 565 ? -25.291 -9.294 14.500 1.00 82.38 565 VAL A N 1
ATOM 4376 C CA . VAL A 1 565 ? -24.935 -10.651 14.039 1.00 82.38 565 VAL A CA 1
ATOM 4377 C C . VAL A 1 565 ? -25.971 -11.693 14.467 1.00 82.38 565 VAL A C 1
ATOM 4379 O O . VAL A 1 565 ? -26.263 -12.617 13.714 1.00 82.38 565 VAL A O 1
ATOM 4382 N N . GLU A 1 566 ? -26.565 -11.547 15.651 1.00 87.88 566 GLU A N 1
ATOM 4383 C CA . GLU A 1 566 ? -27.478 -12.554 16.200 1.00 87.88 566 GLU A CA 1
ATOM 4384 C C . GLU A 1 566 ? -28.792 -12.687 15.396 1.00 87.88 566 GLU A C 1
ATOM 4386 O O . GLU A 1 566 ? -29.123 -13.811 15.013 1.00 87.88 566 GLU A O 1
ATOM 4391 N N . PRO A 1 567 ? -29.526 -11.606 15.043 1.00 88.56 567 PRO A N 1
ATOM 4392 C CA . PRO A 1 567 ? -30.692 -11.713 14.157 1.00 88.56 567 PRO A CA 1
ATOM 4393 C C . PRO A 1 567 ? -30.359 -12.285 12.776 1.00 88.56 567 PRO A C 1
ATOM 4395 O O . PRO A 1 567 ? -31.139 -13.067 12.231 1.00 88.56 567 PRO A O 1
ATOM 4398 N N . PHE A 1 568 ? -29.186 -11.944 12.235 1.00 94.00 568 PHE A N 1
ATOM 4399 C CA . PHE A 1 568 ? -28.698 -12.497 10.975 1.00 94.00 568 PHE A CA 1
ATOM 4400 C C . PHE A 1 568 ? -28.461 -14.010 11.067 1.00 94.00 568 PHE A C 1
ATOM 4402 O O . PHE A 1 568 ? -28.946 -14.753 10.216 1.00 94.00 568 PHE A O 1
ATOM 4409 N N . LEU A 1 569 ? -27.785 -14.490 12.116 1.00 93.12 569 LEU A N 1
ATOM 4410 C CA . LEU A 1 569 ? -27.571 -15.925 12.320 1.00 93.12 569 LEU A CA 1
ATOM 4411 C C . LEU A 1 569 ? -28.896 -16.671 12.515 1.00 93.12 569 LEU A C 1
ATOM 4413 O O . LEU A 1 569 ? -29.059 -17.765 11.979 1.00 93.12 569 LEU A O 1
ATOM 4417 N N . ARG A 1 570 ? -29.879 -16.072 13.204 1.00 94.44 570 ARG A N 1
ATOM 4418 C CA . ARG A 1 570 ? -31.226 -16.658 13.304 1.00 94.44 570 ARG A CA 1
ATOM 4419 C C . ARG A 1 570 ? -31.926 -16.746 11.948 1.00 94.44 570 ARG A C 1
ATOM 4421 O O . ARG A 1 570 ? -32.532 -17.776 11.661 1.00 94.44 570 ARG A O 1
ATOM 4428 N N . MET A 1 571 ? -31.811 -15.715 11.104 1.00 96.25 571 MET A N 1
ATOM 4429 C CA . MET A 1 571 ? -32.308 -15.760 9.725 1.00 96.25 571 MET A CA 1
ATOM 4430 C C . MET A 1 571 ? -31.614 -16.867 8.929 1.00 96.25 571 MET A C 1
ATOM 4432 O O . MET A 1 571 ? -32.300 -17.685 8.323 1.00 96.25 571 MET A O 1
ATOM 4436 N N . ALA A 1 572 ? -30.282 -16.947 8.964 1.00 96.62 572 ALA A N 1
ATOM 4437 C CA . ALA A 1 572 ? -29.522 -17.975 8.253 1.00 96.62 572 ALA A CA 1
ATOM 4438 C C . ALA A 1 572 ? -29.905 -19.396 8.707 1.00 96.62 572 ALA A C 1
ATOM 4440 O O . ALA A 1 572 ? -30.119 -20.275 7.875 1.00 96.62 572 ALA A O 1
ATOM 4441 N N . GLU A 1 573 ? -30.077 -19.618 10.009 1.00 95.25 573 GLU A N 1
ATOM 4442 C CA . GLU A 1 573 ? -30.542 -20.897 10.553 1.00 95.25 573 GLU A CA 1
ATOM 4443 C C . GLU A 1 573 ? -31.989 -21.208 10.130 1.00 95.25 573 GLU A C 1
ATOM 4445 O O . GLU A 1 573 ? -32.321 -22.343 9.785 1.00 95.25 573 GLU A O 1
ATOM 4450 N N . GLY A 1 574 ? -32.856 -20.192 10.100 1.00 95.75 574 GLY A N 1
ATOM 4451 C CA . GLY A 1 574 ? -34.204 -20.286 9.546 1.00 95.75 574 GLY A CA 1
ATOM 4452 C C . GLY A 1 574 ? -34.185 -20.714 8.079 1.00 95.75 574 GLY A C 1
ATOM 4453 O O . GLY A 1 574 ? -34.845 -21.686 7.719 1.00 95.75 574 GLY A O 1
ATOM 4454 N N . VAL A 1 575 ? -33.377 -20.059 7.243 1.00 97.31 575 VAL A N 1
ATOM 4455 C CA . VAL A 1 575 ? -33.173 -20.431 5.834 1.00 97.31 575 VAL A CA 1
ATOM 4456 C C . VAL A 1 575 ? -32.682 -21.872 5.734 1.00 97.31 575 VAL A C 1
ATOM 4458 O O . VAL A 1 575 ? -33.288 -22.675 5.029 1.00 97.31 575 VAL A O 1
ATOM 4461 N N . ARG A 1 576 ? -31.652 -22.253 6.500 1.00 95.31 576 ARG A N 1
ATOM 4462 C CA . ARG A 1 576 ? -31.080 -23.609 6.477 1.00 95.31 576 ARG A CA 1
ATOM 4463 C C . ARG A 1 576 ? -32.113 -24.682 6.813 1.00 95.31 576 ARG A C 1
ATOM 4465 O O . ARG A 1 576 ? -32.103 -25.749 6.195 1.00 95.31 576 ARG A O 1
ATOM 4472 N N . LYS A 1 577 ? -33.008 -24.406 7.766 1.00 95.31 577 LYS A N 1
ATOM 4473 C CA . LYS A 1 577 ? -34.099 -25.308 8.165 1.00 95.31 577 LYS A CA 1
ATOM 4474 C C . LYS A 1 577 ? -35.161 -25.486 7.090 1.00 95.31 577 LYS A C 1
ATOM 4476 O O . LYS A 1 577 ? -35.756 -26.559 7.048 1.00 95.31 577 LYS A O 1
ATOM 4481 N N . HIS A 1 578 ? -35.384 -24.501 6.227 1.00 96.81 578 HIS A N 1
ATOM 4482 C CA . HIS A 1 578 ? -36.427 -24.553 5.196 1.00 96.81 578 HIS A CA 1
ATOM 4483 C C . HIS A 1 578 ? -35.883 -24.863 3.800 1.00 96.81 578 HIS A C 1
ATOM 4485 O O . HIS A 1 578 ? -36.658 -25.201 2.915 1.00 96.81 578 HIS A O 1
ATOM 4491 N N . LEU A 1 579 ? -34.568 -24.833 3.601 1.00 96.62 579 LEU A N 1
ATOM 4492 C CA . LEU A 1 579 ? -33.949 -25.258 2.351 1.00 96.62 579 LEU A CA 1
ATOM 4493 C C . LEU A 1 579 ? -33.940 -26.794 2.245 1.00 96.62 579 LEU A C 1
ATOM 4495 O O . LEU A 1 579 ? -33.729 -27.489 3.254 1.00 96.62 579 LEU A O 1
ATOM 4499 N N . SER A 1 580 ? -34.223 -27.329 1.057 1.00 94.50 580 SER A N 1
ATOM 4500 C CA . SER A 1 580 ? -34.007 -28.742 0.732 1.00 94.50 580 SER A CA 1
ATOM 4501 C C . SER A 1 580 ? -32.507 -29.060 0.716 1.00 94.50 580 SER A C 1
ATOM 4503 O O . SER A 1 580 ? -31.671 -28.154 0.724 1.00 94.50 580 SER A O 1
ATOM 4505 N N . ASP A 1 581 ? -32.147 -30.344 0.767 1.00 88.38 581 ASP A N 1
ATOM 4506 C CA . ASP A 1 581 ? -30.739 -30.747 0.888 1.00 88.38 581 ASP A CA 1
ATOM 4507 C C . ASP A 1 581 ? -29.911 -30.364 -0.350 1.00 88.38 581 ASP A C 1
ATOM 4509 O O . ASP A 1 581 ? -28.774 -29.920 -0.204 1.00 88.38 581 ASP A O 1
ATOM 4513 N N . ASP A 1 582 ? -30.516 -30.445 -1.540 1.00 89.88 582 ASP A N 1
ATOM 4514 C CA . ASP A 1 582 ? -29.926 -29.998 -2.812 1.00 89.88 582 ASP A CA 1
ATOM 4515 C C . ASP A 1 582 ? -30.291 -28.542 -3.164 1.00 89.88 582 ASP A C 1
ATOM 4517 O O . ASP A 1 582 ? -29.912 -28.026 -4.220 1.00 89.88 582 ASP A O 1
ATOM 4521 N N . GLY A 1 583 ? -31.041 -27.873 -2.287 1.00 95.12 583 GLY A N 1
ATOM 4522 C CA . GLY A 1 583 ? -31.487 -26.505 -2.488 1.00 95.12 583 GLY A CA 1
ATOM 4523 C C . GLY A 1 583 ? -30.368 -25.487 -2.290 1.00 95.12 583 GLY A C 1
ATOM 4524 O O . GLY A 1 583 ? -29.341 -25.740 -1.653 1.00 95.12 583 GLY A O 1
ATOM 4525 N N . PHE A 1 584 ? -30.577 -24.283 -2.812 1.00 97.56 584 PHE A N 1
ATOM 4526 C CA . PHE A 1 584 ? -29.623 -23.182 -2.686 1.00 97.56 584 PHE A CA 1
ATOM 4527 C C . PHE A 1 584 ? -30.308 -21.855 -2.355 1.00 97.56 584 PHE A C 1
ATOM 4529 O O . PHE A 1 584 ? -31.484 -21.636 -2.646 1.00 97.56 584 PHE A O 1
ATOM 4536 N N . TRP A 1 585 ? -29.558 -20.950 -1.727 1.00 98.38 585 TRP A N 1
ATOM 4537 C CA . TRP A 1 585 ? -30.008 -19.598 -1.420 1.00 98.38 585 TRP A CA 1
ATOM 4538 C C . TRP A 1 585 ? -29.261 -18.579 -2.281 1.00 98.38 585 TRP A C 1
ATOM 4540 O O . TRP A 1 585 ? -28.034 -18.531 -2.267 1.00 98.38 585 TRP A O 1
ATOM 4550 N N . ILE A 1 586 ? -29.994 -17.761 -3.039 1.00 98.38 586 ILE A N 1
ATOM 4551 C CA . ILE A 1 586 ? -29.431 -16.611 -3.756 1.00 98.38 586 ILE A CA 1
ATOM 4552 C C . ILE A 1 586 ? -29.758 -15.325 -2.998 1.00 98.38 586 ILE A C 1
ATOM 4554 O O . ILE A 1 586 ? -30.924 -15.018 -2.762 1.00 98.38 586 ILE A O 1
ATOM 4558 N N . SER A 1 587 ? -28.737 -14.543 -2.660 1.00 98.25 587 SER A N 1
ATOM 4559 C CA . SER A 1 587 ? -28.900 -13.288 -1.921 1.00 98.25 587 SER A CA 1
ATOM 4560 C C . SER A 1 587 ? -28.296 -12.115 -2.682 1.00 98.25 587 SER A C 1
ATOM 4562 O O . SER A 1 587 ? -27.150 -12.190 -3.134 1.00 98.25 587 SER A O 1
ATOM 4564 N N . LEU A 1 588 ? -29.041 -11.016 -2.821 1.00 97.31 588 LEU A N 1
ATOM 4565 C CA . LEU A 1 588 ? -28.491 -9.735 -3.265 1.00 97.31 588 LEU A CA 1
ATOM 4566 C C . LEU A 1 588 ? -28.280 -8.819 -2.060 1.00 97.31 588 LEU A C 1
ATOM 4568 O O . LEU A 1 588 ? -29.240 -8.464 -1.378 1.00 97.31 588 LEU A O 1
ATOM 4572 N N . SER A 1 589 ? -27.038 -8.389 -1.855 1.00 94.56 589 SER A N 1
ATOM 4573 C CA . SER A 1 589 ? -26.629 -7.582 -0.708 1.00 94.56 589 SER A CA 1
ATOM 4574 C C . SER A 1 589 ? -25.833 -6.343 -1.121 1.00 94.56 589 SER A C 1
ATOM 4576 O O . SER A 1 589 ? -25.101 -6.342 -2.114 1.00 94.56 589 SER A O 1
ATOM 4578 N N . TYR A 1 590 ? -25.934 -5.274 -0.335 1.00 85.00 590 TYR A N 1
ATOM 4579 C CA . TYR A 1 590 ? -25.094 -4.082 -0.476 1.00 85.00 590 TYR A CA 1
ATOM 4580 C C . TYR A 1 590 ? -23.632 -4.332 -0.060 1.00 85.00 590 TYR A C 1
ATOM 4582 O O . TYR A 1 590 ? -22.710 -3.694 -0.569 1.00 85.00 590 TYR A O 1
ATOM 4590 N N . SER A 1 591 ? -23.394 -5.258 0.870 1.00 81.19 591 SER A N 1
ATOM 4591 C CA . SER A 1 591 ? -22.072 -5.508 1.456 1.00 81.19 591 SER A CA 1
ATOM 4592 C C . SER A 1 591 ? -21.319 -6.640 0.755 1.00 81.19 591 SER A C 1
ATOM 4594 O O . SER A 1 591 ? -21.895 -7.707 0.559 1.00 81.19 591 SER A O 1
ATOM 4596 N N . PHE A 1 592 ? -20.023 -6.423 0.469 1.00 82.56 592 PHE A N 1
ATOM 4597 C CA . PHE A 1 592 ? -19.103 -7.411 -0.125 1.00 82.56 592 PHE A CA 1
ATOM 4598 C C . PHE A 1 592 ? -18.680 -8.529 0.843 1.00 82.56 592 PHE A C 1
ATOM 4600 O O . PHE A 1 592 ? -18.222 -9.586 0.406 1.00 82.56 592 PHE A O 1
ATOM 4607 N N . CYS A 1 593 ? -18.834 -8.302 2.146 1.00 83.50 593 CYS A N 1
ATOM 4608 C CA . CYS A 1 593 ? -18.491 -9.238 3.215 1.00 83.50 593 CYS A CA 1
ATOM 4609 C C . CYS A 1 593 ? -19.729 -9.629 4.036 1.00 83.50 593 CYS A C 1
ATOM 4611 O O . CYS A 1 593 ? -19.607 -9.994 5.199 1.00 83.50 593 CYS A O 1
ATOM 4613 N N . ARG A 1 594 ? -20.938 -9.519 3.456 1.00 90.31 594 ARG A N 1
ATOM 4614 C CA . ARG A 1 594 ? -22.212 -9.784 4.153 1.00 90.31 594 ARG A CA 1
ATOM 4615 C C . ARG A 1 594 ? -22.222 -11.121 4.888 1.00 90.31 594 ARG A C 1
ATOM 4617 O O . ARG A 1 594 ? -22.713 -11.199 6.006 1.00 90.31 594 ARG A O 1
ATOM 4624 N N . PHE A 1 595 ? -21.669 -12.141 4.250 1.00 90.25 595 PHE A N 1
ATOM 4625 C CA . PHE A 1 595 ? -21.670 -13.512 4.740 1.00 90.25 595 PHE A CA 1
ATOM 4626 C C . PHE A 1 595 ? -20.319 -13.946 5.335 1.00 90.25 595 PHE A C 1
ATOM 4628 O O . PHE A 1 595 ? -20.116 -15.133 5.568 1.00 90.25 595 PHE A O 1
ATOM 4635 N N . ASP A 1 596 ? -19.403 -13.004 5.589 1.00 87.31 596 ASP A N 1
ATOM 4636 C CA . ASP A 1 596 ? -18.146 -13.255 6.310 1.00 87.31 596 ASP A CA 1
ATOM 4637 C C . ASP A 1 596 ? -18.411 -13.242 7.824 1.00 87.31 596 ASP A C 1
ATOM 4639 O O . ASP A 1 596 ? -18.092 -12.293 8.542 1.00 87.31 596 ASP A O 1
ATOM 4643 N N . VAL A 1 597 ? -19.135 -14.264 8.280 1.00 83.75 597 VAL A N 1
ATOM 4644 C CA . VAL A 1 597 ? -19.592 -14.425 9.662 1.00 83.75 597 VAL A CA 1
ATOM 4645 C C . VAL A 1 597 ? -19.229 -15.834 10.125 1.00 83.75 597 VAL A C 1
ATOM 4647 O O . VAL A 1 597 ? -19.474 -16.811 9.413 1.00 83.75 597 VAL A O 1
ATOM 4650 N N . GLU A 1 598 ? -18.637 -15.937 11.317 1.00 80.06 598 GLU A N 1
ATOM 4651 C CA . GLU A 1 598 ? -18.343 -17.226 11.953 1.00 80.06 598 GLU A CA 1
ATOM 4652 C C . GLU A 1 598 ? -19.636 -18.040 12.153 1.00 80.06 598 GLU A C 1
ATOM 4654 O O . GLU A 1 598 ? -20.722 -17.484 12.312 1.00 80.06 598 GLU A O 1
ATOM 4659 N N . ASP A 1 599 ? -19.527 -19.369 12.097 1.00 83.62 599 ASP A N 1
ATOM 4660 C CA . ASP A 1 599 ? -20.641 -20.312 12.291 1.00 83.62 599 ASP A CA 1
ATOM 4661 C C . ASP A 1 599 ? -21.797 -20.240 11.269 1.00 83.62 599 ASP A C 1
ATOM 4663 O O . ASP A 1 599 ? -22.863 -20.819 11.484 1.00 83.62 599 ASP A O 1
ATOM 4667 N N . LEU A 1 600 ? -21.597 -19.609 10.105 1.00 92.50 600 LEU A N 1
ATOM 4668 C CA . LEU A 1 600 ? -22.591 -19.630 9.028 1.00 92.50 600 LEU A CA 1
ATOM 4669 C C . LEU A 1 600 ? -22.782 -21.064 8.467 1.00 92.50 600 LEU A C 1
ATOM 4671 O O . LEU A 1 600 ? -21.803 -21.657 7.985 1.00 92.50 600 LEU A O 1
ATOM 4675 N N . PRO A 1 601 ? -24.021 -21.608 8.417 1.00 92.81 601 PRO A N 1
ATOM 4676 C CA . PRO A 1 601 ? -24.297 -22.986 7.986 1.00 92.81 601 PRO A CA 1
ATOM 4677 C C . PRO A 1 601 ? -24.283 -23.180 6.455 1.00 92.81 601 PRO A C 1
ATOM 4679 O O . PRO A 1 601 ? -24.856 -24.141 5.936 1.00 92.81 601 PRO A O 1
ATOM 4682 N N . PHE A 1 602 ? -23.624 -22.278 5.725 1.00 96.19 602 PHE A N 1
ATOM 4683 C CA . PHE A 1 602 ? -23.561 -22.263 4.267 1.00 96.19 602 PHE A CA 1
ATOM 4684 C C . PHE A 1 602 ? -22.134 -22.065 3.759 1.00 96.19 602 PHE A C 1
ATOM 4686 O O . PHE A 1 602 ? -21.346 -21.330 4.361 1.00 96.19 602 PHE A O 1
ATOM 4693 N N . ASP A 1 603 ? -21.832 -22.694 2.628 1.00 95.00 603 ASP A N 1
ATOM 4694 C CA . ASP A 1 603 ? -20.718 -22.340 1.758 1.00 95.00 603 ASP A CA 1
ATOM 4695 C C . ASP A 1 603 ? -21.162 -21.201 0.842 1.00 95.00 603 ASP A C 1
ATOM 4697 O O . ASP A 1 603 ? -22.247 -21.252 0.260 1.00 95.00 603 ASP A O 1
ATOM 4701 N N . VAL A 1 604 ? -20.334 -20.162 0.740 1.00 96.50 604 VAL A N 1
ATOM 4702 C CA . VAL A 1 604 ? -20.702 -18.886 0.117 1.00 96.50 604 VAL A CA 1
ATOM 4703 C C . VAL A 1 604 ? -19.848 -18.637 -1.117 1.00 96.50 604 VAL A C 1
ATOM 4705 O O . VAL A 1 604 ? -18.620 -18.638 -1.053 1.00 96.50 604 VAL A O 1
ATOM 4708 N N . GLU A 1 605 ? -20.505 -18.344 -2.230 1.00 96.62 605 GLU A N 1
ATOM 4709 C CA . GLU A 1 605 ? -19.890 -18.005 -3.506 1.00 96.62 605 GLU A CA 1
ATOM 4710 C C . GLU A 1 605 ? -20.410 -16.644 -3.987 1.00 96.62 605 GLU A C 1
ATOM 4712 O O . GLU A 1 605 ? -21.609 -16.380 -3.951 1.00 96.62 605 GLU A O 1
ATOM 4717 N N . VAL A 1 606 ? -19.523 -15.759 -4.453 1.00 96.75 606 VAL A N 1
ATOM 4718 C CA . VAL A 1 606 ? -19.938 -14.517 -5.129 1.00 96.75 606 VAL A CA 1
ATOM 4719 C C . VAL A 1 606 ? -20.186 -14.833 -6.598 1.00 96.75 606 VAL A C 1
ATOM 4721 O O . VAL A 1 606 ? -19.238 -15.063 -7.346 1.00 96.75 606 VAL A O 1
ATOM 4724 N N . ILE A 1 607 ? -21.447 -14.785 -7.019 1.00 96.25 607 ILE A N 1
ATOM 4725 C CA . ILE A 1 607 ? -21.872 -15.149 -8.378 1.00 96.25 607 ILE A CA 1
ATOM 4726 C C . ILE A 1 607 ? -22.121 -13.942 -9.285 1.00 96.25 607 ILE A C 1
ATOM 4728 O O . ILE A 1 607 ? -22.264 -14.091 -10.496 1.00 96.25 607 ILE A O 1
ATOM 4732 N N . GLY A 1 608 ? -22.138 -12.729 -8.728 1.00 94.25 608 GLY A N 1
ATOM 4733 C CA . GLY A 1 608 ? -22.287 -11.517 -9.523 1.00 94.25 608 GLY A CA 1
ATOM 4734 C C . GLY A 1 608 ? -21.960 -10.239 -8.763 1.00 94.25 608 GLY A C 1
ATOM 4735 O O . GLY A 1 608 ? -22.015 -10.184 -7.534 1.00 94.25 608 GLY A O 1
ATOM 4736 N N . LYS A 1 609 ? -21.614 -9.192 -9.516 1.00 92.69 609 LYS A N 1
ATOM 4737 C CA . LYS A 1 609 ? -21.376 -7.837 -9.003 1.00 92.69 609 LYS A CA 1
ATOM 4738 C C . LYS A 1 609 ? -22.068 -6.839 -9.919 1.00 92.69 609 LYS A C 1
ATOM 4740 O O . LYS A 1 609 ? -21.772 -6.793 -11.110 1.00 92.69 609 LYS A O 1
ATOM 4745 N N . ILE A 1 610 ? -22.970 -6.041 -9.364 1.00 90.25 610 ILE A N 1
ATOM 4746 C CA . ILE A 1 610 ? -23.741 -5.042 -10.103 1.00 90.25 610 ILE A CA 1
ATOM 4747 C C . ILE A 1 610 ? -23.176 -3.668 -9.744 1.00 90.25 610 ILE A C 1
ATOM 4749 O O . ILE A 1 610 ? -23.325 -3.254 -8.594 1.00 90.25 610 ILE A O 1
ATOM 4753 N N . PRO A 1 611 ? -22.517 -2.957 -10.675 1.00 84.69 611 PRO A N 1
ATOM 4754 C CA . PRO A 1 611 ? -21.999 -1.626 -10.393 1.00 84.69 611 PRO A CA 1
ATOM 4755 C C . PRO A 1 611 ? -23.152 -0.666 -10.101 1.00 84.69 611 PRO A C 1
ATOM 4757 O O . PRO A 1 611 ? -24.148 -0.621 -10.827 1.00 84.69 611 PRO A O 1
ATOM 4760 N N . THR A 1 612 ? -23.016 0.125 -9.044 1.00 78.69 612 THR A N 1
ATOM 4761 C CA . THR A 1 612 ? -23.976 1.182 -8.732 1.00 78.69 612 THR A CA 1
ATOM 4762 C C . THR A 1 612 ? -23.667 2.422 -9.568 1.00 78.69 612 THR A C 1
ATOM 4764 O O . THR A 1 612 ? -22.487 2.768 -9.708 1.00 78.69 612 THR A O 1
ATOM 4767 N N . PRO A 1 613 ? -24.681 3.136 -10.090 1.00 71.88 613 PRO A N 1
ATOM 4768 C CA . PRO A 1 613 ? -24.463 4.400 -10.778 1.00 71.88 613 PRO A CA 1
ATOM 4769 C C . PRO A 1 613 ? -23.679 5.368 -9.894 1.00 71.88 613 PRO A C 1
ATOM 4771 O O . PRO A 1 613 ? -24.079 5.670 -8.769 1.00 71.88 613 PRO A O 1
ATOM 4774 N N . LYS A 1 614 ? -22.557 5.867 -10.411 1.00 61.72 614 LYS A N 1
ATOM 4775 C CA . LYS A 1 614 ? -21.779 6.882 -9.708 1.00 61.72 614 LYS A CA 1
ATOM 4776 C C . LYS A 1 614 ? -22.579 8.175 -9.633 1.00 61.72 614 LYS A C 1
ATOM 4778 O O . LYS A 1 614 ? -23.083 8.648 -10.651 1.00 61.72 614 LYS A O 1
ATOM 4783 N N . LEU A 1 615 ? -22.632 8.781 -8.449 1.00 58.69 615 LEU A N 1
ATOM 4784 C CA . LEU A 1 615 ? -23.198 10.120 -8.290 1.00 58.69 615 LEU A CA 1
ATOM 4785 C C . LEU A 1 615 ? -22.267 11.177 -8.908 1.00 58.69 615 LEU A C 1
ATOM 4787 O O . LEU A 1 615 ? -22.742 12.192 -9.418 1.00 58.69 615 LEU A O 1
ATOM 4791 N N . LYS A 1 616 ? -20.947 10.932 -8.912 1.00 57.75 616 LYS A N 1
ATOM 4792 C CA . LYS A 1 616 ? -19.928 11.769 -9.563 1.00 57.75 616 LYS A CA 1
ATOM 4793 C C . LYS A 1 616 ? -18.901 10.925 -10.330 1.00 57.75 616 LYS A C 1
ATOM 4795 O O . LYS A 1 616 ? -18.545 9.843 -9.874 1.00 57.75 616 LYS A O 1
ATOM 4800 N N . PRO A 1 617 ? -18.309 11.437 -11.428 1.00 50.06 617 PRO A N 1
ATOM 4801 C CA . PRO A 1 617 ? -17.328 10.698 -12.239 1.00 50.06 617 PRO A CA 1
ATOM 4802 C C . PRO A 1 617 ? -16.121 10.130 -11.471 1.00 50.06 617 PRO A C 1
ATOM 4804 O O . PRO A 1 617 ? -15.502 9.169 -11.923 1.00 50.06 617 PRO A O 1
ATOM 4807 N N . HIS A 1 618 ? -15.785 10.722 -10.322 1.00 67.94 618 HIS A N 1
ATOM 4808 C CA . HIS A 1 618 ? -14.637 10.350 -9.491 1.00 67.94 618 HIS A CA 1
ATOM 4809 C C . HIS A 1 618 ? -15.008 9.547 -8.238 1.00 67.94 618 HIS A C 1
ATOM 4811 O O . HIS A 1 618 ? -14.115 9.228 -7.453 1.00 67.94 618 HIS A O 1
ATOM 4817 N N . ASP A 1 619 ? -16.290 9.240 -8.027 1.00 49.97 619 ASP A N 1
ATOM 4818 C CA . ASP A 1 619 ? -16.697 8.404 -6.901 1.00 49.97 619 ASP A CA 1
ATOM 4819 C C . ASP A 1 619 ? -16.150 6.975 -7.087 1.00 49.97 619 ASP A C 1
ATOM 4821 O O . ASP A 1 619 ? -16.027 6.494 -8.228 1.00 49.97 619 ASP A O 1
ATOM 4825 N N . PRO A 1 620 ? -15.779 6.293 -5.987 1.00 55.22 620 PRO A N 1
ATOM 4826 C CA . PRO A 1 620 ? -15.342 4.906 -6.055 1.00 55.22 620 PRO A CA 1
ATOM 4827 C C . PRO A 1 620 ? -16.452 4.029 -6.640 1.00 55.22 620 PRO A C 1
ATOM 4829 O O . PRO A 1 620 ? -17.638 4.283 -6.435 1.00 55.22 620 PRO A O 1
ATOM 4832 N N . ASP A 1 621 ? -16.063 2.990 -7.378 1.00 65.38 621 ASP A N 1
ATOM 4833 C CA . ASP A 1 621 ? -17.010 1.980 -7.841 1.00 65.38 621 ASP A CA 1
ATOM 4834 C C . ASP A 1 621 ? -17.567 1.224 -6.629 1.00 65.38 621 ASP A C 1
ATOM 4836 O O . ASP A 1 621 ? -16.850 0.474 -5.963 1.00 65.38 621 ASP A O 1
ATOM 4840 N N . VAL A 1 622 ? -18.844 1.456 -6.336 1.00 77.12 622 VAL A N 1
ATOM 4841 C CA . VAL A 1 622 ? -19.625 0.684 -5.370 1.00 77.12 622 VAL A CA 1
ATOM 4842 C C . VAL A 1 622 ? -20.396 -0.382 -6.147 1.00 77.12 622 VAL A C 1
ATOM 4844 O O . VAL A 1 622 ? -20.779 -0.179 -7.302 1.00 77.12 622 VAL A O 1
ATOM 4847 N N . TYR A 1 623 ? -20.573 -1.550 -5.538 1.00 85.00 623 TYR A N 1
ATOM 4848 C CA . TYR A 1 623 ? -21.241 -2.689 -6.157 1.00 85.00 623 TYR A CA 1
ATOM 4849 C C . TYR A 1 623 ? -22.306 -3.236 -5.215 1.00 85.00 623 TYR A C 1
ATOM 4851 O O . TYR A 1 623 ? -22.080 -3.294 -4.009 1.00 85.00 623 TYR A O 1
ATOM 4859 N N . HIS A 1 624 ? -23.415 -3.703 -5.779 1.00 92.00 624 HIS A N 1
ATOM 4860 C CA . HIS A 1 624 ? -24.271 -4.688 -5.126 1.00 92.00 624 HIS A CA 1
ATOM 4861 C C . HIS A 1 624 ? -23.735 -6.082 -5.448 1.00 92.00 624 HIS A C 1
ATOM 4863 O O . HIS A 1 624 ? -23.348 -6.365 -6.585 1.00 92.00 624 HIS A O 1
ATOM 4869 N N . TRP A 1 625 ? -23.691 -6.942 -4.444 1.00 94.31 625 TRP A N 1
ATOM 4870 C CA . TRP A 1 625 ? -23.054 -8.247 -4.496 1.00 94.31 625 TRP A CA 1
ATOM 4871 C C . TRP A 1 625 ? -24.122 -9.326 -4.499 1.00 94.31 625 TRP A C 1
ATOM 4873 O O . TRP A 1 625 ? -25.008 -9.334 -3.648 1.00 94.31 625 TRP A O 1
ATOM 4883 N N . CYS A 1 626 ? -24.043 -10.216 -5.480 1.00 97.38 626 CYS A N 1
ATOM 4884 C CA . CYS A 1 626 ? -24.931 -11.357 -5.596 1.00 97.38 626 CYS A CA 1
ATOM 4885 C C . CYS A 1 626 ? -24.192 -12.609 -5.128 1.00 97.38 626 CYS A C 1
ATOM 4887 O O . CYS A 1 626 ? -23.105 -12.920 -5.625 1.00 97.38 626 CYS A O 1
ATOM 4889 N N . TYR A 1 627 ? -24.786 -13.297 -4.163 1.00 98.12 627 TYR A N 1
ATOM 4890 C CA . TYR A 1 627 ? -24.238 -14.468 -3.503 1.00 98.12 627 TYR A CA 1
ATOM 4891 C C . TYR A 1 627 ? -25.064 -15.702 -3.819 1.00 98.12 627 TYR A C 1
ATOM 4893 O O . TYR A 1 627 ? -26.288 -15.626 -3.907 1.00 98.12 627 TYR A O 1
ATOM 4901 N N . LEU A 1 628 ? -24.378 -16.832 -3.915 1.00 97.75 628 LEU A N 1
ATOM 4902 C CA . LEU A 1 628 ? -24.951 -18.163 -3.907 1.00 97.75 628 LEU A CA 1
ATOM 4903 C C . LEU A 1 628 ? -24.477 -18.884 -2.650 1.00 97.75 628 LEU A C 1
ATOM 4905 O O . LEU A 1 628 ? -23.278 -18.992 -2.398 1.00 97.75 628 LEU A O 1
ATOM 4909 N N . LEU A 1 629 ? -25.431 -19.363 -1.868 1.00 97.94 629 LEU A N 1
ATOM 4910 C CA . LEU A 1 629 ? -25.217 -20.032 -0.600 1.00 97.94 629 LEU A CA 1
ATOM 4911 C C . LEU A 1 629 ? -25.725 -21.466 -0.707 1.00 97.94 629 LEU A C 1
ATOM 4913 O O . LEU A 1 629 ? -26.896 -21.697 -1.011 1.00 97.94 629 LEU A O 1
ATOM 4917 N N . ARG A 1 630 ? -24.842 -22.431 -0.456 1.00 95.88 630 ARG A N 1
ATOM 4918 C CA . ARG A 1 630 ? -25.171 -23.863 -0.456 1.00 95.88 630 ARG A CA 1
ATOM 4919 C C . ARG A 1 630 ? -25.040 -24.421 0.957 1.00 95.88 630 ARG A C 1
ATOM 4921 O O . ARG A 1 630 ? -24.094 -24.039 1.644 1.00 95.88 630 ARG A O 1
ATOM 4928 N N . PRO A 1 631 ? -25.964 -25.273 1.430 1.00 93.38 631 PRO A N 1
ATOM 4929 C CA . PRO A 1 631 ? -25.845 -25.903 2.740 1.00 93.38 631 PRO A CA 1
ATOM 4930 C C . PRO A 1 631 ? -24.470 -26.536 2.961 1.00 93.38 631 PRO A C 1
ATOM 4932 O O . PRO A 1 631 ? -24.031 -27.353 2.154 1.00 93.38 631 PRO A O 1
ATOM 4935 N N . LYS A 1 632 ? -23.813 -26.219 4.082 1.00 88.81 632 LYS A N 1
ATOM 4936 C CA . LYS A 1 632 ? -22.666 -27.017 4.534 1.00 88.81 632 LYS A CA 1
ATOM 4937 C C . LYS A 1 632 ? -23.161 -28.408 4.911 1.00 88.81 632 LYS A C 1
ATOM 4939 O O . LYS A 1 632 ? -24.197 -28.539 5.573 1.00 88.81 632 LYS A O 1
ATOM 4944 N N . GLY A 1 633 ? -22.425 -29.426 4.467 1.00 65.38 633 GLY A N 1
ATOM 4945 C CA . GLY A 1 633 ? -22.797 -30.830 4.615 1.00 65.38 633 GLY A CA 1
ATOM 4946 C C . GLY A 1 633 ? -23.250 -31.181 6.033 1.00 65.38 633 GLY A C 1
ATOM 4947 O O . GLY A 1 633 ? -22.484 -31.063 6.987 1.00 65.38 633 GLY A O 1
ATOM 4948 N N . PHE A 1 634 ? -24.490 -31.652 6.150 1.00 42.41 634 PHE A N 1
ATOM 4949 C CA . PHE A 1 634 ? -24.856 -32.600 7.195 1.00 42.41 634 PHE A CA 1
ATOM 4950 C C . PHE A 1 634 ? -24.455 -33.977 6.655 1.00 42.41 634 PHE A C 1
ATOM 4952 O O . PHE A 1 634 ? -24.966 -34.384 5.613 1.00 42.41 634 PHE A O 1
ATOM 4959 N N . GLN A 1 635 ? -23.497 -34.647 7.299 1.00 33.84 635 GLN A N 1
ATOM 4960 C CA . GLN A 1 635 ? -23.346 -36.096 7.131 1.00 33.84 635 GLN A CA 1
ATOM 4961 C C . GLN A 1 635 ? -24.464 -36.823 7.869 1.00 33.84 635 GLN A C 1
ATOM 4963 O O . GLN A 1 635 ? -24.788 -36.384 8.998 1.00 33.84 635 GLN A O 1
#

Nearest PDB structures (foldseek):
  6nes-assembly3_B  TM=9.481E-01  e=5.056E-42  Talaromyces stipitatus ATCC 10500
  6nev-assembly3_B  TM=9.462E-01  e=3.900E-42  Talaromyces stipitatus ATCC 10500
  6neu-assembly3_B  TM=9.416E-01  e=1.504E-41  Talaromyces stipitatus ATCC 10500
  6net-assembly3_B  TM=9.404E-01  e=1.637E-40  Talaromyces stipitatus ATCC 10500
  6fox-assembly2_B  TM=6.292E-01  e=1.643E-18  Pseudomonas fluorescens

Foldseek 3Di:
DPQFDAFPFEEEEEALALLRLLLQLLQVSLNYHYAYEHQAPDPDDDDDKAWAAQLLLVLSVLSPVQLNVLQVVFWDFFAKEFEWAFQAPVTRLPGLDIDDDRHHHIIIGTRSSSSVSSVVSHDPPRYDYSFAWDDWDQDDDDVRWIKTAGPVRDIDTGLFYEYPPALQTPLLCHFQHPPPPLNAWAFLQKKKWKFKFFLVLVCVLNNDDVSQHWYWHFWAQKIKTWHADPVRGIIIIMIMGGHPDGDPDSPDQKAADDLVVQLVRCNSGYPSVSVVSSRGDGTIIGTFIWSQVPARPWQDDQRGGYFQNSHAGAGCLLSCRSSRSSLLSSQLSLLCSDPLNRGSRLSRLSRRLSRVLRNVVSNCRRVLSSVSVCLSNLNDPCRVVSVVSVVSSVVSSCVRNVDDSVVSSVSSNVSSVVSSVVVVLVVVCVVCVVVPDHDQPLVDLVSLVVVCVPDQADDAPDALVVVCVLCVVVCVPDDLAFAEEEEACRNHPNVVVNVVVNNLNYEYEHQYPSSQVNNQVSNCVVPVHGRYHYDNDDLLQADDPAAGQEYEYEAPLVSQCVVPDNSSQSNQVNNLVRYDQNHKYKYWHQDPCSPVDPPRQWDKDFRDWAWDDDPDPPDDTGTTTIMITHGDDDD

Organism: NCBI:txid1095194

Sequence (635 aa):
MISPSRKEFEVAIIGGGIAGVTLAISLSKRNVPCTIYEKAGAFTEIGAGLGITPNATRAMKACDLSVYQAFDRVAQPSIRWDFLDGSSPETDDVVQFSLGDNEFGIRGCHRAHFLEGMVESLPAGITRFNKELARVEEPHGPSGKLHMAFSDGSTAEADAIVGCDGIKSRTREVIVGYGHPSTKCSFTNKYCYRGLIPINKGIEILGQDRAMGSNLWFAEKVHIVTYPVAKGTILNAVMHCTSKFDWPSDRQFVLPAQQDDAYADSEGLSPRLRQVVKNMRTVDRWGLFDLGEHPMPAFAKGRICVIGDAAHASTPHQGAGAGFCIEDAAVLASLVADNRVKDRDDIKAAFAAFDACRRQRGHRLVEGSRRAGELYEGRTEVGNDLKEIEREIRMKSREVWEFDINKNIDDGLAELGRRLAVDNEAVDYRQDLATGKMPADFDKQSYWGERFASETNFEWLTPSATFMSIADPYLANLDDSAPILQLGFGTSDLQNHFRHRGFDNVTNVDFEPLAIDRGRMLEKQVFGDVKMRYLVADVTQLHLPDKFDLIVDKSTVDAVSCGGVEPFLRMAEGVRKHLSDDGFWISLSYSFCRFDVEDLPFDVEVIGKIPTPKLKPHDPDVYHWCYLLRPKGFQ

Radius of gyration: 29.21 Å; Cα contacts (8 Å, |Δi|>4): 1315; chains: 1; bounding box: 89×66×67 Å